Protein AF-A0A534KD96-F1 (afdb_monomer_lite)

Radius of gyration: 28.51 Å; chains: 1; bounding box: 86×58×74 Å

Foldseek 3Di:
DVLLVDALPPRDDLLVLLLDPLVVCLVVCVLVLVSLVSSLVSLVRCLVSLCCCQQPLANLLVVLLVLVVVLVPPLVPDPCQQVPLQSSLAQSNAWGQGPPRDIRGHSSVVSVVSNVSSCVSNDVVVCVVVPPPDPPPDCVVVVVVVVVVVPDPQSVLLSQLSNLQSNQSSNDHDDPQDKRWSVSLQVSCLVVNQVSSVVSVCSSFPDDDVQKTWSDDCVVPPPAFTWIKGWACDPDPNHGIIIITGGPPDDDDPPPPDPDDDDDDDDDDALQPDQDQALVNLLVVLVVQLVVLHAHEDQDPPPSLPGPSSVRLLVNLLAPPSSLVSLVSGHYPDRQLQVVQVSCCVNVQKDFDPDPVSVVSVVVVQCSVVVVPPPDDPDVAWGDPPPQWIKGWDQDPPRGTMIGIDGPDPD

Secondary structure (DSSP, 8-state):
-GGGG--TTTS--HHHHHT--HHHHHHHTTT-HHHHHHHHHHHHHHHHHHHHHHH-HHHHHHHHHHHHHHHHHHTTT-TTHHHHHHHHHTTSSS-EE-TTS-EE--HHHHHHHHHHHHHHHH-HHHHHHTT--SS---THHHHHHHHHTTS-HHHHHHHHHHHHHHHHHHHS---TT--EE-HHHHHHHHHH-HHHHHHHHHHHSEEEETTEEEEE-GGGSTT---EEEEEE--SSTTSPPEEEEEETT---------------PPP---GGG-TT--HHHHHHHHHHHHHHTPEEPPPPSSSGGGSHHHHHHHHHHHH-HHHHHHHHHSEESS--HHHHHHHHHHHHSEE--SSHHHHHHHHHHHSTTGGG-TT-PPPTTEEEEETTEEEEEEE-TTS-EEEEEEE----

Sequence (411 aa):
MAFLQMNPEEKFDIEAINAIDAPALVGETHGDKRVLREVLRTAEALLPRVRAETEDPLLVSAILRAKTFDWYQRSPSDPSWVGSMPLRWGGIFYESRVPGGRLSRKLSVRLTLLINQCVEASGAVAFLRAGVAGIFRGSAMMAKMVTFTLGSKRPRLTQQVAQAYLDDLASTARRGDAFLPLERLSDLARRNGSSEVSMTLADLFTHDAVNVLTVLDPRFHPGMSALTIRVVPPKNPDDAATYDLVQAGGGPARETRATETATTEPIPTSPWERTEMTKKDWLVVLKGLEKRKARLEAPPRENPRDRESYLGLRELLLTDASGRKAFMAVHWKGKPSGLTLLCQLLSDGNLVPEADTDGDYLEAELDHPDKGHPDRRAKDGQWNLGHGWTVVRERADGGVRTYRAESKSVD

pLDDT: mean 77.14, std 17.27, range [27.8, 96.19]

Structure (mmCIF, N/CA/C/O backbone):
data_AF-A0A534KD96-F1
#
_entry.id   AF-A0A534KD96-F1
#
loop_
_atom_site.group_PDB
_atom_site.id
_atom_site.type_symbol
_atom_site.label_atom_id
_atom_site.label_alt_id
_atom_site.label_comp_id
_atom_site.label_asym_id
_atom_site.label_entity_id
_atom_site.label_seq_id
_atom_site.pdbx_PDB_ins_code
_atom_site.Cartn_x
_atom_site.Cartn_y
_atom_site.Cartn_z
_atom_site.occupancy
_atom_site.B_iso_or_equiv
_atom_site.auth_seq_id
_atom_site.auth_comp_id
_atom_site.auth_asym_id
_atom_site.auth_atom_id
_atom_site.pdbx_PDB_model_num
ATOM 1 N N . MET A 1 1 ? -28.405 -1.686 13.771 1.00 64.94 1 MET A N 1
ATOM 2 C CA . MET A 1 1 ? -27.200 -0.996 13.260 1.00 64.94 1 MET A CA 1
ATOM 3 C C . MET A 1 1 ? -26.213 -2.031 12.739 1.00 64.94 1 MET A C 1
ATOM 5 O O . MET A 1 1 ? -25.824 -2.896 13.513 1.00 64.94 1 MET A O 1
ATOM 9 N N . ALA A 1 2 ? -25.819 -1.970 11.462 1.00 75.06 2 ALA A N 1
ATOM 10 C CA . ALA A 1 2 ? -24.870 -2.926 10.868 1.00 75.06 2 ALA A CA 1
ATOM 11 C C . ALA A 1 2 ? -23.500 -2.925 11.577 1.00 75.06 2 ALA A C 1
ATOM 13 O O . ALA A 1 2 ? -22.893 -3.979 11.733 1.00 75.06 2 ALA A O 1
ATOM 14 N N . PHE A 1 3 ? -23.062 -1.767 12.091 1.00 80.81 3 PHE A N 1
ATOM 15 C CA . PHE A 1 3 ? -21.803 -1.634 12.832 1.00 80.81 3 PHE A CA 1
ATOM 16 C C . PHE A 1 3 ? -21.705 -2.563 14.046 1.00 80.81 3 PHE A C 1
ATOM 18 O O . PHE A 1 3 ? -20.693 -3.223 14.229 1.00 80.81 3 PHE A O 1
ATOM 25 N N . LEU A 1 4 ? -22.772 -2.679 14.841 1.00 80.75 4 LEU A N 1
ATOM 26 C CA . LEU A 1 4 ? -22.777 -3.506 16.056 1.00 80.75 4 LEU A CA 1
ATOM 27 C C . LEU A 1 4 ? -22.697 -5.012 15.772 1.00 80.75 4 LEU A C 1
ATOM 29 O O . LEU A 1 4 ? -22.438 -5.794 16.679 1.00 80.75 4 LEU A O 1
ATOM 33 N N . GLN A 1 5 ? -22.920 -5.427 14.524 1.00 82.19 5 GLN A N 1
ATOM 34 C CA . GLN A 1 5 ? -22.769 -6.821 14.112 1.00 82.19 5 GLN A CA 1
ATOM 35 C C . GLN A 1 5 ? -21.335 -7.153 13.682 1.00 82.19 5 GLN A C 1
ATOM 37 O O . GLN A 1 5 ? -21.048 -8.320 13.418 1.00 82.19 5 GLN A O 1
ATOM 42 N N . MET A 1 6 ? -20.450 -6.156 13.585 1.00 84.31 6 MET A N 1
ATOM 43 C CA . MET A 1 6 ? -19.066 -6.344 13.163 1.00 84.31 6 MET A CA 1
ATOM 44 C C . MET A 1 6 ? -18.225 -6.927 14.299 1.00 84.31 6 MET A C 1
ATOM 46 O O . MET A 1 6 ? -18.311 -6.505 15.451 1.00 84.31 6 MET A O 1
ATOM 50 N N . ASN A 1 7 ? -17.376 -7.882 13.939 1.00 80.81 7 ASN A N 1
ATOM 51 C CA . ASN A 1 7 ? -16.390 -8.514 14.807 1.00 80.81 7 ASN A CA 1
ATOM 52 C C . ASN A 1 7 ? -15.058 -8.546 14.035 1.00 80.81 7 ASN A C 1
ATOM 54 O O . ASN A 1 7 ? -15.094 -8.869 12.845 1.00 80.81 7 ASN A O 1
ATOM 58 N N . PRO A 1 8 ? -13.914 -8.239 14.676 1.00 76.56 8 PRO A N 1
ATOM 59 C CA . PRO A 1 8 ? -12.580 -8.445 14.108 1.00 76.56 8 PRO A CA 1
ATOM 60 C C . PRO A 1 8 ? -12.316 -9.801 13.432 1.00 76.56 8 PRO A C 1
ATOM 62 O O . PRO A 1 8 ? -11.458 -9.852 12.557 1.00 76.56 8 PRO A O 1
ATOM 65 N N . GLU A 1 9 ? -13.000 -10.876 13.835 1.00 78.00 9 GLU A N 1
ATOM 66 C CA . GLU A 1 9 ? -12.712 -12.241 13.365 1.00 78.00 9 GLU A CA 1
ATOM 67 C C . GLU A 1 9 ? -13.575 -12.674 12.168 1.00 78.00 9 GLU A C 1
ATOM 69 O O . GLU A 1 9 ? -13.047 -12.955 11.097 1.00 78.00 9 GLU A O 1
ATOM 74 N N . GLU A 1 10 ? -14.903 -12.720 12.319 1.00 72.44 10 GLU A N 1
ATOM 75 C CA . GLU A 1 10 ? -15.788 -13.357 11.321 1.00 72.44 10 GLU A CA 1
ATOM 76 C C . GLU A 1 10 ? -16.544 -12.375 10.414 1.00 72.44 10 GLU A C 1
ATOM 78 O O . GLU A 1 10 ? -17.029 -12.751 9.349 1.00 72.44 10 GLU A O 1
ATOM 83 N N . LYS A 1 11 ? -16.697 -11.114 10.837 1.00 79.94 11 LYS A N 1
ATOM 84 C CA . LYS A 1 11 ? -17.541 -10.106 10.162 1.00 79.94 11 LYS A CA 1
ATOM 85 C C . LYS A 1 11 ? -16.799 -8.795 9.942 1.00 79.94 11 LYS A C 1
ATOM 87 O O . LYS A 1 11 ? -17.387 -7.713 10.005 1.00 79.94 11 LYS A O 1
ATOM 92 N N . PHE A 1 12 ? -15.490 -8.892 9.751 1.00 85.69 12 PHE A N 1
ATOM 93 C CA . PHE A 1 12 ? -14.656 -7.738 9.489 1.00 85.69 12 PHE A CA 1
ATOM 94 C C . PHE A 1 12 ? -14.800 -7.320 8.023 1.00 85.69 12 PHE A C 1
ATOM 96 O O . PHE A 1 12 ? -14.477 -8.082 7.116 1.00 85.69 12 PHE A O 1
ATOM 103 N N . ASP A 1 13 ? -15.271 -6.096 7.797 1.00 88.50 13 AS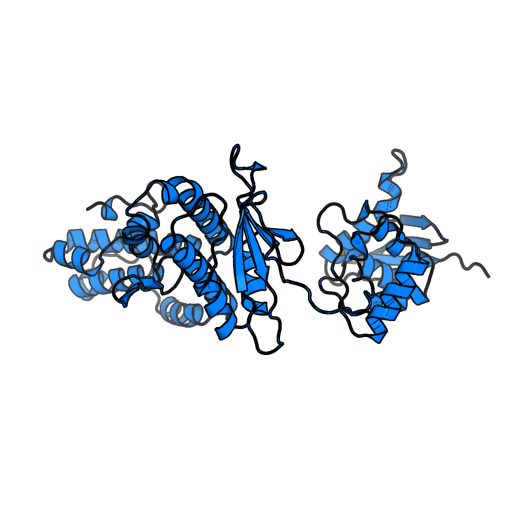P A N 1
ATOM 104 C CA . ASP A 1 13 ? -15.356 -5.494 6.468 1.00 88.50 13 ASP A CA 1
ATOM 105 C C . ASP A 1 13 ? -14.862 -4.048 6.536 1.00 88.50 13 ASP A C 1
ATOM 107 O O . ASP A 1 13 ? -15.532 -3.155 7.063 1.00 88.50 13 ASP A O 1
ATOM 111 N N . ILE A 1 14 ? -13.671 -3.815 5.983 1.00 90.56 14 ILE A N 1
ATOM 112 C CA . ILE A 1 14 ? -13.025 -2.503 5.998 1.00 90.56 14 ILE A CA 1
ATOM 113 C C . ILE A 1 14 ? -13.835 -1.428 5.259 1.00 90.56 14 ILE A C 1
ATOM 115 O O . ILE A 1 14 ? -13.821 -0.270 5.676 1.00 90.56 14 ILE A O 1
ATOM 119 N N . GLU A 1 15 ? -14.568 -1.778 4.197 1.00 88.69 15 GLU A N 1
ATOM 120 C CA . GLU A 1 15 ? -15.400 -0.815 3.469 1.00 88.69 15 GLU A CA 1
ATOM 121 C C . GLU A 1 15 ? -16.646 -0.460 4.265 1.00 88.69 15 GLU A C 1
ATOM 123 O O . GLU A 1 15 ? -17.002 0.717 4.357 1.00 88.69 15 GLU A O 1
ATOM 128 N N . ALA A 1 16 ? -17.297 -1.466 4.852 1.00 88.94 16 ALA A N 1
ATOM 129 C CA . ALA A 1 16 ? -18.470 -1.244 5.682 1.00 88.94 16 ALA A CA 1
ATOM 130 C C . ALA A 1 16 ? -18.118 -0.381 6.899 1.00 88.94 16 ALA A C 1
ATOM 132 O O . ALA A 1 16 ? -18.881 0.520 7.233 1.00 88.94 16 ALA A O 1
ATOM 133 N N . ILE A 1 17 ? -16.944 -0.591 7.508 1.00 90.25 17 ILE A N 1
ATOM 134 C CA . ILE A 1 17 ? -16.430 0.265 8.585 1.00 90.25 17 ILE A CA 1
ATOM 135 C C . ILE A 1 17 ? -16.127 1.678 8.055 1.00 90.25 17 ILE A C 1
ATOM 137 O O . ILE A 1 17 ? -16.474 2.669 8.702 1.00 90.25 17 ILE A O 1
ATOM 141 N N . ASN A 1 18 ? -15.519 1.808 6.869 1.00 91.12 18 ASN A N 1
ATOM 142 C CA . ASN A 1 18 ? -15.193 3.115 6.286 1.00 91.12 18 ASN A CA 1
ATOM 143 C C . ASN A 1 18 ? -16.433 3.952 5.921 1.00 91.12 18 ASN A C 1
ATOM 145 O O . ASN A 1 18 ? -16.396 5.186 6.002 1.00 91.12 18 ASN A O 1
ATOM 149 N N . ALA A 1 19 ? -17.539 3.296 5.570 1.00 88.06 19 ALA A N 1
ATOM 150 C CA . ALA A 1 19 ? -18.803 3.933 5.211 1.00 88.06 19 ALA A CA 1
ATOM 151 C C . ALA A 1 19 ? -19.572 4.523 6.411 1.00 88.06 19 ALA A C 1
ATOM 153 O O . ALA A 1 19 ? -20.560 5.226 6.214 1.00 88.06 19 ALA A O 1
ATOM 154 N N . ILE A 1 20 ? -19.135 4.270 7.648 1.00 87.19 20 ILE A N 1
ATOM 155 C CA . ILE A 1 20 ? -19.860 4.696 8.851 1.00 87.19 20 ILE A CA 1
ATOM 156 C C . ILE A 1 20 ? -19.765 6.205 9.052 1.00 87.19 20 ILE A C 1
ATOM 158 O O . ILE A 1 20 ? -18.679 6.771 9.227 1.00 87.19 20 ILE A O 1
ATOM 162 N N . ASP A 1 21 ? -20.923 6.851 9.134 1.00 84.06 21 ASP A N 1
ATOM 163 C CA . ASP A 1 21 ? -21.032 8.220 9.618 1.00 84.06 21 ASP A CA 1
ATOM 164 C C . ASP A 1 21 ? -20.996 8.220 11.156 1.00 84.06 21 ASP A C 1
ATOM 166 O O . ASP A 1 21 ? -21.991 7.949 11.824 1.00 84.06 21 ASP A O 1
ATOM 170 N N . ALA A 1 22 ? -19.809 8.457 11.722 1.00 80.25 22 ALA A N 1
ATOM 171 C CA . ALA A 1 22 ? -19.592 8.442 13.170 1.00 80.25 22 ALA A CA 1
ATOM 172 C C . ALA A 1 22 ? -20.482 9.455 13.930 1.00 80.25 22 ALA A C 1
ATOM 174 O O . ALA A 1 22 ? -21.107 9.052 14.911 1.00 80.25 22 ALA A O 1
ATOM 175 N N . PRO A 1 23 ? -20.613 10.725 13.489 1.00 78.56 23 PRO A N 1
ATOM 176 C CA . PRO A 1 23 ? -21.584 11.656 14.060 1.00 78.56 23 PRO A CA 1
ATOM 177 C C . PRO A 1 23 ? -23.028 11.147 14.040 1.00 78.56 23 PRO A C 1
ATOM 179 O O . PRO A 1 23 ? -23.706 11.236 15.064 1.00 78.56 23 PRO A O 1
ATOM 182 N N . ALA A 1 24 ? -23.495 10.600 12.911 1.00 84.00 24 ALA A N 1
ATOM 183 C CA . ALA A 1 24 ? -24.848 10.052 12.825 1.00 84.00 24 ALA A CA 1
ATOM 184 C C . ALA A 1 24 ? -25.020 8.856 13.767 1.00 84.00 24 ALA A C 1
ATOM 186 O O . ALA A 1 24 ? -25.995 8.804 14.504 1.00 84.00 24 ALA A O 1
ATOM 187 N N . LEU A 1 25 ? -24.033 7.959 13.831 1.00 82.50 25 LEU A N 1
ATOM 188 C CA . LEU A 1 25 ? -24.055 6.793 14.711 1.00 82.50 25 LEU A CA 1
ATOM 189 C C . LEU A 1 25 ? -24.185 7.188 16.188 1.00 82.50 25 LEU A C 1
ATOM 191 O O . LEU A 1 25 ? -24.970 6.588 16.914 1.00 82.50 25 LEU A O 1
ATOM 195 N N . VAL A 1 26 ? -23.446 8.211 16.632 1.00 81.00 26 VAL A N 1
ATOM 196 C CA . VAL A 1 26 ? -23.549 8.739 18.003 1.00 81.00 26 VAL A CA 1
ATOM 197 C C . VAL A 1 26 ? -24.893 9.443 18.215 1.00 81.00 26 VAL A C 1
ATOM 199 O O . VAL A 1 26 ? -25.518 9.240 19.253 1.00 81.00 26 VAL A O 1
ATOM 202 N N . GLY A 1 27 ? -25.380 10.212 17.237 1.00 78.56 27 GLY A N 1
ATOM 203 C CA . GLY A 1 27 ? -26.681 10.888 17.306 1.00 78.56 27 GLY A CA 1
ATOM 204 C C . GLY A 1 27 ? -27.879 9.929 17.367 1.00 78.56 27 GLY A C 1
ATOM 205 O O . GLY A 1 27 ? -28.773 10.114 18.192 1.00 78.56 27 GLY A O 1
ATOM 206 N N . GLU A 1 28 ? -27.866 8.868 16.557 1.00 75.62 28 GLU A N 1
ATOM 207 C CA . GLU A 1 28 ? -28.891 7.814 16.495 1.00 75.62 28 GLU A CA 1
ATOM 208 C C . GLU A 1 28 ? -29.004 7.010 17.794 1.00 75.62 28 GLU A C 1
ATOM 210 O O . GLU A 1 28 ? -30.042 6.408 18.063 1.00 75.62 28 GLU A O 1
ATOM 215 N N . THR A 1 29 ? -27.968 7.013 18.642 1.00 73.31 29 THR A N 1
ATOM 216 C CA . THR A 1 29 ? -28.056 6.358 19.954 1.00 73.31 29 THR A CA 1
ATOM 217 C C . THR A 1 29 ? -28.998 7.071 20.930 1.00 73.31 29 THR A C 1
ATOM 219 O O . THR A 1 29 ? -29.239 6.530 22.004 1.00 73.31 29 THR A O 1
ATOM 222 N N . HIS A 1 30 ? -29.539 8.257 20.602 1.00 65.19 30 HIS A N 1
ATOM 223 C CA . HIS A 1 30 ? -30.507 9.020 21.412 1.00 65.19 30 HIS A CA 1
ATOM 224 C C . HIS A 1 30 ? -30.151 9.130 22.915 1.00 65.19 30 HIS A C 1
ATOM 226 O O . HIS A 1 30 ? -31.029 9.218 23.772 1.00 65.19 30 HIS A O 1
ATOM 232 N N . GLY A 1 31 ? -28.858 9.119 23.263 1.00 66.12 31 GLY A N 1
ATOM 233 C CA . GLY A 1 31 ? -28.402 9.155 24.657 1.00 66.12 31 GLY A CA 1
ATOM 234 C C . GLY A 1 31 ? -28.562 7.838 25.432 1.00 66.12 31 GLY A C 1
ATOM 235 O O . GLY A 1 31 ? -28.349 7.819 26.649 1.00 66.12 31 GLY A O 1
ATOM 236 N N . ASP A 1 32 ? -28.890 6.725 24.767 1.00 81.12 32 ASP A N 1
ATOM 237 C CA . ASP A 1 32 ? -28.864 5.396 25.370 1.00 81.12 32 ASP A CA 1
ATOM 238 C C . ASP A 1 32 ? -27.417 4.982 25.668 1.00 81.12 32 ASP A C 1
ATOM 240 O O . ASP A 1 32 ? -26.647 4.517 24.820 1.00 81.12 32 ASP A O 1
ATOM 244 N N . LYS A 1 33 ? -27.054 5.117 26.946 1.00 80.38 33 LYS A N 1
ATOM 245 C CA . LYS A 1 33 ? -25.732 4.764 27.466 1.00 80.38 33 LYS A CA 1
ATOM 246 C C . LYS A 1 33 ? -25.371 3.298 27.244 1.00 80.38 33 LYS A C 1
ATOM 248 O O . LYS A 1 33 ? -24.193 2.972 27.361 1.00 80.38 33 LYS A O 1
ATOM 253 N N . ARG A 1 34 ? -26.332 2.385 27.061 1.00 80.88 34 ARG A N 1
ATOM 254 C CA . ARG A 1 34 ? -26.040 0.970 26.775 1.00 80.88 34 ARG A CA 1
ATOM 255 C C . ARG A 1 34 ? -25.576 0.814 25.333 1.00 80.88 34 ARG A C 1
ATOM 257 O O . ARG A 1 34 ? -24.492 0.280 25.125 1.00 80.88 34 ARG A O 1
ATOM 264 N N . VAL A 1 35 ? -26.316 1.383 24.384 1.00 83.81 35 VAL A N 1
ATOM 265 C CA . VAL A 1 35 ? -25.964 1.350 22.956 1.00 83.81 35 VAL A CA 1
ATOM 266 C C . VAL A 1 35 ? -24.642 2.078 22.703 1.00 83.81 35 VAL A C 1
ATOM 268 O O . VAL A 1 35 ? -23.768 1.534 22.037 1.00 83.81 35 VAL A O 1
ATOM 271 N N . LEU A 1 36 ? -24.415 3.244 23.321 1.00 82.88 36 LEU A N 1
ATOM 272 C CA . LEU A 1 36 ? -23.126 3.953 23.241 1.00 82.88 36 LEU A CA 1
ATOM 273 C C . LEU A 1 36 ? -21.944 3.115 23.753 1.00 82.88 36 LEU A C 1
ATOM 275 O O . LEU A 1 36 ? -20.850 3.167 23.193 1.00 82.88 36 LEU A O 1
ATOM 279 N N . ARG A 1 37 ? -22.155 2.318 24.808 1.00 81.94 37 ARG A N 1
ATOM 280 C CA . ARG A 1 37 ? -21.134 1.398 25.334 1.00 81.94 37 ARG A CA 1
ATOM 281 C C . ARG A 1 37 ? -20.852 0.244 24.380 1.00 81.94 37 ARG A C 1
ATOM 283 O O . ARG A 1 37 ? -19.702 -0.174 24.286 1.00 81.94 37 ARG A O 1
ATOM 290 N N . GLU A 1 38 ? -21.867 -0.273 23.700 1.00 85.75 38 GLU A N 1
ATOM 291 C CA . GLU A 1 38 ? -21.693 -1.315 22.684 1.00 85.75 38 GLU A CA 1
ATOM 292 C C . GLU A 1 38 ? -20.950 -0.773 21.463 1.00 85.75 38 GLU A C 1
ATOM 294 O O . GLU A 1 38 ? -19.948 -1.363 21.070 1.00 85.75 38 GLU A O 1
ATOM 299 N N . VAL A 1 39 ? -21.345 0.400 20.953 1.00 87.19 39 VAL A N 1
ATOM 300 C CA . VAL A 1 39 ? -20.635 1.104 19.870 1.00 87.19 39 VAL A CA 1
ATOM 301 C C . VAL A 1 39 ? -19.168 1.313 20.240 1.00 87.19 39 VAL A C 1
ATOM 303 O O . VAL A 1 39 ? -18.289 1.025 19.426 1.00 87.19 39 VAL A O 1
ATOM 306 N N . LEU A 1 40 ? -18.886 1.750 21.473 1.00 85.12 40 LEU A N 1
ATOM 307 C CA . LEU A 1 40 ? -17.509 1.892 21.930 1.00 85.12 40 LEU A CA 1
ATOM 308 C C . LEU A 1 40 ? -16.762 0.557 21.898 1.00 85.12 40 LEU A C 1
ATOM 310 O O . LEU A 1 40 ? -15.688 0.492 21.308 1.00 85.12 40 LEU A O 1
ATOM 314 N N . ARG A 1 41 ? -17.305 -0.493 22.526 1.00 84.25 41 ARG A N 1
ATOM 315 C CA . ARG A 1 41 ? -16.637 -1.803 22.591 1.00 84.25 41 ARG A CA 1
ATOM 316 C C . ARG A 1 41 ? -16.337 -2.345 21.198 1.00 84.25 41 ARG A C 1
ATOM 318 O O . ARG A 1 41 ? -15.246 -2.857 20.972 1.00 84.25 41 ARG A O 1
ATOM 325 N N . THR A 1 42 ? -17.275 -2.198 20.266 1.00 88.62 42 THR A N 1
ATOM 326 C CA . THR A 1 42 ? -17.076 -2.585 18.869 1.00 88.62 42 THR A CA 1
ATOM 327 C C . THR A 1 42 ? -15.965 -1.756 18.220 1.00 88.62 42 THR A C 1
ATOM 329 O O . THR A 1 42 ? -15.063 -2.324 17.610 1.00 88.62 42 THR A O 1
ATOM 332 N N . ALA A 1 43 ? -15.959 -0.430 18.389 1.00 87.25 43 ALA A N 1
ATOM 333 C CA . ALA A 1 43 ? -14.908 0.432 17.845 1.00 87.25 43 ALA A CA 1
ATOM 334 C C . ALA A 1 43 ? -13.516 0.113 18.428 1.00 87.25 43 ALA A C 1
ATOM 336 O O . ALA A 1 43 ? -12.536 0.061 17.683 1.00 87.25 43 ALA A O 1
ATOM 337 N N . GLU A 1 44 ? -13.427 -0.143 19.736 1.00 84.31 44 GLU A N 1
ATOM 338 C CA . GLU A 1 44 ? -12.194 -0.551 20.420 1.00 84.31 44 GLU A CA 1
ATOM 339 C C . GLU A 1 44 ? -11.689 -1.911 19.930 1.00 84.31 44 GLU A C 1
ATOM 341 O O . GLU A 1 44 ? -10.489 -2.067 19.711 1.00 84.31 44 GLU A O 1
ATOM 346 N N . ALA A 1 45 ? -12.590 -2.873 19.716 1.00 86.06 45 ALA A N 1
ATOM 347 C CA . ALA A 1 45 ? -12.239 -4.193 19.201 1.00 86.06 45 ALA A CA 1
ATOM 348 C C . ALA A 1 45 ? -11.749 -4.133 17.744 1.00 86.06 45 ALA A C 1
ATOM 350 O O . ALA A 1 45 ? -10.787 -4.809 17.386 1.00 86.06 45 ALA A O 1
ATOM 351 N N . LEU A 1 46 ? -12.377 -3.306 16.902 1.00 88.44 46 LEU A N 1
ATOM 352 C CA . LEU A 1 46 ? -12.025 -3.176 15.484 1.00 88.44 46 LEU A CA 1
ATOM 353 C C . LEU A 1 46 ? -10.726 -2.392 15.251 1.00 88.44 46 LEU A C 1
ATOM 355 O O . LEU A 1 46 ? -10.015 -2.666 14.284 1.00 88.44 46 LEU A O 1
ATOM 359 N N . LEU A 1 47 ? -10.395 -1.422 16.111 1.00 86.69 47 LEU A N 1
ATOM 360 C CA . LEU A 1 47 ? -9.278 -0.498 15.887 1.00 86.69 47 LEU A CA 1
ATOM 361 C C . LEU A 1 47 ? -7.911 -1.191 15.687 1.00 86.69 47 LEU A C 1
ATOM 363 O O . LEU A 1 47 ? -7.219 -0.813 14.736 1.00 86.69 47 LEU A O 1
ATOM 367 N N . PRO A 1 48 ? -7.488 -2.182 16.501 1.00 85.56 48 PRO A N 1
ATOM 368 C CA . PRO A 1 48 ? -6.229 -2.893 16.279 1.00 85.56 48 PRO A CA 1
ATOM 369 C C . PRO A 1 48 ? -6.172 -3.581 14.914 1.00 85.56 48 PRO A C 1
ATOM 371 O O . PRO A 1 48 ? -5.159 -3.484 14.222 1.00 85.56 48 PRO A O 1
ATOM 374 N N . ARG A 1 49 ? -7.274 -4.220 14.497 1.00 86.94 49 ARG A N 1
ATOM 375 C CA . ARG A 1 49 ? -7.352 -4.912 13.206 1.00 86.94 49 ARG A CA 1
ATOM 376 C C . ARG A 1 49 ? -7.318 -3.932 12.036 1.00 86.94 49 ARG A C 1
ATOM 378 O O . ARG A 1 49 ? -6.551 -4.139 11.103 1.00 86.94 49 ARG A O 1
ATOM 385 N N . VAL A 1 50 ? -8.067 -2.830 12.123 1.00 90.25 50 VAL A N 1
ATOM 386 C CA . VAL A 1 50 ? -8.027 -1.751 11.123 1.00 90.25 50 VAL A CA 1
ATOM 387 C C . VAL A 1 50 ? -6.622 -1.175 10.991 1.00 90.25 50 VAL A C 1
ATOM 389 O O . VAL A 1 50 ? -6.177 -0.910 9.878 1.00 90.25 50 VAL A O 1
ATOM 392 N N . ARG A 1 51 ? -5.898 -0.980 12.099 1.00 88.19 51 ARG A N 1
ATOM 393 C CA . ARG A 1 51 ? -4.504 -0.525 12.034 1.00 88.19 51 ARG A CA 1
ATOM 394 C C . ARG A 1 51 ? -3.629 -1.545 11.332 1.00 88.19 51 ARG A C 1
ATOM 396 O O . ARG A 1 51 ? -2.988 -1.166 10.367 1.00 88.19 51 ARG A O 1
ATOM 403 N N . ALA A 1 52 ? -3.669 -2.814 11.736 1.00 85.50 52 ALA A N 1
ATOM 404 C CA . ALA A 1 52 ? -2.901 -3.866 11.072 1.00 85.50 52 ALA A CA 1
ATOM 405 C C . ALA A 1 52 ? -3.137 -3.863 9.551 1.00 85.50 52 ALA A C 1
ATOM 407 O O . ALA A 1 52 ? -2.189 -3.759 8.783 1.00 85.50 52 ALA A O 1
ATOM 408 N N . GLU A 1 53 ? -4.396 -3.849 9.114 1.00 88.25 53 GLU A N 1
ATOM 409 C CA . GLU A 1 53 ? -4.749 -3.875 7.691 1.00 88.25 53 GLU A CA 1
ATOM 410 C C . GLU A 1 53 ? -4.404 -2.595 6.911 1.00 88.25 53 GLU A C 1
ATOM 412 O O . GLU A 1 53 ? -4.206 -2.651 5.700 1.00 88.25 53 GLU A O 1
ATOM 417 N N . THR A 1 54 ? -4.304 -1.441 7.578 1.00 90.50 54 THR A N 1
ATOM 418 C CA . THR A 1 54 ? -4.020 -0.146 6.924 1.00 90.50 54 THR A CA 1
ATOM 419 C C . THR A 1 54 ? -2.587 0.357 7.117 1.00 90.50 54 THR A C 1
ATOM 421 O O . THR A 1 54 ? -2.205 1.372 6.528 1.00 90.50 54 THR A O 1
ATOM 424 N N . GLU A 1 55 ? -1.789 -0.316 7.947 1.00 87.00 55 GLU A N 1
ATOM 425 C CA . GLU A 1 55 ? -0.413 0.063 8.299 1.00 87.00 55 GLU A CA 1
ATOM 426 C C . GLU A 1 55 ? 0.629 -0.979 7.885 1.00 87.00 55 GLU A C 1
ATOM 428 O O . GLU A 1 55 ? 1.751 -0.584 7.571 1.00 87.00 55 GLU A O 1
ATOM 433 N N . ASP A 1 56 ? 0.285 -2.270 7.848 1.00 85.69 56 ASP A N 1
ATOM 434 C CA . ASP A 1 56 ? 1.195 -3.331 7.406 1.00 85.69 56 ASP A CA 1
ATOM 435 C C . ASP A 1 56 ? 1.308 -3.344 5.867 1.00 85.69 56 ASP A C 1
ATOM 437 O O . ASP A 1 56 ? 0.298 -3.570 5.194 1.00 85.69 56 ASP A O 1
ATOM 441 N N . PRO A 1 57 ? 2.505 -3.151 5.277 1.00 87.12 57 PRO A N 1
ATOM 442 C CA . PRO A 1 57 ? 2.688 -3.150 3.825 1.00 87.12 57 PRO A CA 1
ATOM 443 C C . PRO A 1 57 ? 2.158 -4.401 3.110 1.00 87.12 57 PRO A C 1
ATOM 445 O O . PRO A 1 57 ? 1.654 -4.288 1.992 1.00 87.12 57 PRO A O 1
ATOM 448 N N . LEU A 1 58 ? 2.230 -5.581 3.737 1.00 87.19 58 LEU A N 1
ATOM 449 C CA . LEU A 1 58 ? 1.747 -6.830 3.140 1.00 87.19 58 LEU A CA 1
ATOM 450 C C . LEU A 1 58 ? 0.217 -6.856 3.066 1.00 87.19 58 LEU A C 1
ATOM 452 O O . LEU A 1 58 ? -0.348 -7.203 2.027 1.00 87.19 58 LEU A O 1
ATOM 456 N N . LEU A 1 59 ? -0.459 -6.448 4.144 1.00 89.88 59 LEU A N 1
ATOM 457 C CA . LEU A 1 59 ? -1.923 -6.387 4.183 1.00 89.88 59 LEU A CA 1
ATOM 458 C C . LEU A 1 59 ? -2.455 -5.249 3.310 1.00 89.88 59 LEU A C 1
ATOM 460 O O . LEU A 1 59 ? -3.416 -5.443 2.566 1.00 89.88 59 LEU A O 1
ATOM 464 N N . VAL A 1 60 ? -1.778 -4.099 3.317 1.00 92.31 60 VAL A N 1
ATOM 465 C CA . VAL A 1 60 ? -2.071 -2.982 2.414 1.00 92.31 60 VAL A CA 1
ATOM 466 C C . VAL A 1 60 ? -1.963 -3.445 0.962 1.00 92.31 60 VAL A C 1
ATOM 468 O O . VAL A 1 60 ? -2.899 -3.234 0.196 1.00 92.31 60 VAL A O 1
ATOM 471 N N . SER A 1 61 ? -0.880 -4.136 0.582 1.00 91.81 61 SER A N 1
ATOM 472 C CA . SER A 1 61 ? -0.722 -4.712 -0.761 1.00 91.81 61 SER A CA 1
ATOM 473 C C . SER A 1 61 ? -1.887 -5.631 -1.129 1.00 91.81 61 SER A C 1
ATOM 475 O O . SER A 1 61 ? -2.485 -5.469 -2.194 1.00 91.81 61 SER A O 1
ATOM 477 N N . ALA A 1 62 ? -2.256 -6.558 -0.241 1.00 91.00 62 ALA A N 1
ATOM 478 C CA . ALA A 1 62 ? -3.357 -7.486 -0.478 1.00 91.00 62 ALA A CA 1
ATOM 479 C C . ALA A 1 62 ? -4.691 -6.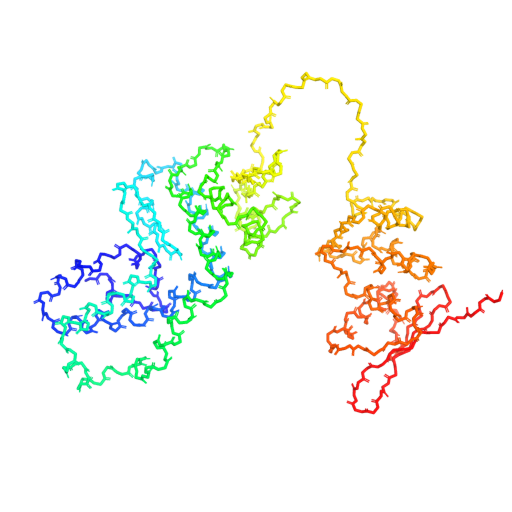755 -0.712 1.00 91.00 62 ALA A C 1
ATOM 481 O O . ALA A 1 62 ? -5.410 -7.073 -1.663 1.00 91.00 62 ALA A O 1
ATOM 482 N N . ILE A 1 63 ? -4.994 -5.730 0.092 1.00 93.44 63 ILE A N 1
ATOM 483 C CA . ILE A 1 63 ? -6.200 -4.911 -0.078 1.00 93.44 63 ILE A CA 1
ATOM 484 C C . ILE A 1 63 ? -6.142 -4.138 -1.395 1.00 93.44 63 ILE A C 1
ATOM 486 O O . ILE A 1 63 ? -7.122 -4.148 -2.137 1.00 93.44 63 ILE A O 1
ATOM 490 N N . LEU A 1 64 ? -5.013 -3.504 -1.731 1.00 95.75 64 LEU A N 1
ATOM 491 C CA . LEU A 1 64 ? -4.867 -2.777 -2.994 1.00 95.75 64 LEU A CA 1
ATOM 492 C C . LEU A 1 64 ? -5.077 -3.694 -4.200 1.00 95.75 64 LEU A C 1
ATOM 494 O O . LEU A 1 64 ? -5.798 -3.317 -5.121 1.00 95.75 64 LEU A O 1
ATOM 498 N N . ARG A 1 65 ? -4.529 -4.915 -4.188 1.00 93.38 65 ARG A N 1
ATOM 499 C CA . ARG A 1 65 ? -4.771 -5.911 -5.245 1.00 93.38 65 ARG A CA 1
ATOM 500 C C . ARG A 1 65 ? -6.249 -6.286 -5.325 1.00 93.38 65 ARG A C 1
ATOM 502 O O . ARG A 1 65 ? -6.821 -6.239 -6.409 1.00 93.38 65 ARG A O 1
ATOM 509 N N . ALA A 1 66 ? -6.896 -6.561 -4.192 1.00 92.06 66 ALA A N 1
ATOM 510 C CA . ALA A 1 66 ? -8.326 -6.860 -4.158 1.00 92.06 66 ALA A CA 1
ATOM 511 C C . ALA A 1 66 ? -9.181 -5.704 -4.718 1.00 92.06 66 ALA A C 1
ATOM 513 O O . ALA A 1 66 ? -10.083 -5.943 -5.516 1.00 92.06 66 ALA A O 1
ATOM 514 N N . LYS A 1 67 ? -8.872 -4.445 -4.375 1.00 94.38 67 LYS A N 1
ATOM 515 C CA . LYS A 1 67 ? -9.562 -3.262 -4.927 1.00 94.38 67 LYS A CA 1
ATOM 516 C C . LYS A 1 67 ? -9.251 -3.021 -6.401 1.00 94.38 67 LYS A C 1
ATOM 518 O O . LYS A 1 67 ? -10.125 -2.594 -7.145 1.00 94.38 67 LYS A O 1
ATOM 523 N N . THR A 1 68 ? -8.038 -3.332 -6.847 1.00 94.44 68 THR A N 1
ATOM 524 C CA . THR A 1 68 ? -7.670 -3.244 -8.268 1.00 94.44 68 THR A CA 1
ATOM 525 C C . THR A 1 68 ? -8.430 -4.279 -9.088 1.00 94.44 68 THR A C 1
ATOM 527 O O . THR A 1 68 ? -8.908 -3.973 -10.176 1.00 94.44 68 THR A O 1
ATOM 530 N N . PHE A 1 69 ? -8.583 -5.493 -8.561 1.00 91.94 69 PHE A N 1
ATOM 531 C CA . PHE A 1 69 ? -9.389 -6.541 -9.179 1.00 91.94 69 PHE A CA 1
ATOM 532 C C . PHE A 1 69 ? -10.860 -6.132 -9.267 1.00 91.94 69 PHE A C 1
ATOM 534 O O . PHE A 1 69 ? -11.479 -6.227 -10.325 1.00 91.94 69 PHE A O 1
ATOM 541 N N . ASP A 1 70 ? -11.384 -5.590 -8.174 1.00 91.94 70 ASP A N 1
ATOM 542 C CA . ASP A 1 70 ? -12.739 -5.069 -8.091 1.00 91.94 70 ASP A CA 1
ATOM 543 C C . ASP A 1 70 ? -12.998 -3.939 -9.105 1.00 91.94 70 ASP A C 1
ATOM 545 O O . ASP A 1 70 ? -13.983 -3.957 -9.847 1.00 91.94 70 ASP A O 1
ATOM 549 N N . TRP A 1 71 ? -12.052 -3.003 -9.222 1.00 94.00 71 TRP A N 1
ATOM 550 C CA . TRP A 1 71 ? -12.038 -1.978 -10.264 1.00 94.00 71 TRP A CA 1
ATOM 551 C C . TRP A 1 71 ? -11.997 -2.581 -11.669 1.00 94.00 71 TRP A C 1
ATOM 553 O O . TRP A 1 71 ? -12.791 -2.188 -12.524 1.00 94.00 71 TRP A O 1
ATOM 563 N N . TYR A 1 72 ? -11.122 -3.555 -11.921 1.00 91.31 72 TYR A N 1
ATOM 564 C CA . TYR A 1 72 ? -10.975 -4.178 -13.235 1.00 91.31 72 TYR A CA 1
ATOM 565 C C . TYR A 1 72 ? -12.271 -4.851 -13.702 1.00 91.31 72 TYR A C 1
ATOM 567 O O . TYR A 1 72 ? -12.603 -4.765 -14.888 1.00 91.31 72 TYR A O 1
ATOM 575 N N . GLN A 1 73 ? -12.990 -5.500 -12.781 1.00 89.44 73 GLN A N 1
ATOM 576 C CA . GLN A 1 73 ? -14.216 -6.240 -13.071 1.00 89.44 73 GLN A CA 1
ATOM 577 C C . GLN A 1 73 ? -15.468 -5.361 -13.112 1.00 89.44 73 GLN A C 1
ATOM 579 O O . GLN A 1 73 ? -16.244 -5.466 -14.059 1.00 89.44 73 GLN A O 1
ATOM 584 N N . ARG A 1 74 ? -15.697 -4.522 -12.093 1.00 91.56 74 ARG A N 1
ATOM 585 C CA . ARG A 1 74 ? -16.984 -3.830 -11.916 1.00 91.56 74 ARG A CA 1
ATOM 586 C C . ARG A 1 74 ? -17.028 -2.437 -12.526 1.00 91.56 74 ARG A C 1
ATOM 588 O O . ARG A 1 74 ? -18.094 -2.027 -12.987 1.00 91.56 74 ARG A O 1
ATOM 595 N N . SER A 1 75 ? -15.905 -1.718 -12.566 1.00 90.94 75 SER A N 1
ATOM 596 C CA . SER A 1 75 ? -15.907 -0.313 -12.999 1.00 90.94 75 SER A CA 1
ATOM 597 C C . SER A 1 75 ? -16.381 -0.066 -14.440 1.00 90.94 75 SER A C 1
ATOM 599 O O . SER A 1 75 ? -17.050 0.946 -14.638 1.00 90.94 75 SER A O 1
ATOM 601 N N . PRO A 1 76 ? -16.146 -0.949 -15.440 1.00 87.19 76 PRO A N 1
ATOM 602 C CA . PRO A 1 76 ? -16.672 -0.731 -16.792 1.00 87.19 76 PRO A CA 1
ATOM 603 C C . PRO A 1 76 ? -18.202 -0.814 -16.876 1.00 87.19 76 PRO A C 1
ATOM 605 O O . PRO A 1 76 ? -18.811 -0.179 -17.733 1.00 87.19 76 PRO A O 1
ATOM 608 N N . SER A 1 77 ? -18.817 -1.630 -16.015 1.00 88.12 77 SER A N 1
ATOM 609 C CA . SER A 1 77 ? -20.258 -1.909 -16.017 1.00 88.12 77 SER A CA 1
ATOM 610 C C . SER A 1 77 ? -21.058 -1.058 -15.031 1.00 88.12 77 SER A C 1
ATOM 612 O O . SER A 1 77 ? -22.284 -1.048 -15.102 1.00 88.12 77 SER A O 1
ATOM 614 N N . ASP A 1 78 ? -20.390 -0.372 -14.100 1.00 89.81 78 ASP A N 1
ATOM 615 C CA . ASP A 1 78 ? -21.034 0.430 -13.063 1.00 89.81 78 ASP A CA 1
ATOM 616 C C . ASP A 1 78 ? -21.082 1.918 -13.465 1.00 89.81 78 ASP A C 1
ATOM 618 O O . ASP A 1 78 ? -20.085 2.634 -13.322 1.00 89.81 78 ASP A O 1
ATOM 622 N N . PRO A 1 79 ? -22.239 2.438 -13.921 1.00 87.19 79 PRO A N 1
ATOM 623 C CA . PRO A 1 79 ? -22.368 3.846 -14.300 1.00 87.19 79 PRO A CA 1
ATOM 624 C C . PRO A 1 79 ? -22.225 4.799 -13.105 1.00 87.19 79 PRO A C 1
ATOM 626 O O . PRO A 1 79 ? -21.977 5.990 -13.288 1.00 87.19 79 PRO A O 1
ATOM 629 N N . SER A 1 80 ? -22.377 4.295 -11.878 1.00 89.56 80 SER A N 1
ATOM 630 C CA . SER A 1 80 ? -22.268 5.068 -10.643 1.00 89.56 80 SER A CA 1
ATOM 631 C C . SER A 1 80 ? -20.865 5.045 -10.035 1.00 89.56 80 SER A C 1
ATOM 633 O O . SER A 1 80 ? -20.652 5.689 -9.004 1.00 89.56 80 SER A O 1
ATOM 635 N N . TRP A 1 81 ? -19.905 4.349 -10.659 1.00 89.38 81 TRP A N 1
ATOM 636 C CA . TRP A 1 81 ? -18.561 4.123 -10.117 1.00 89.38 81 TRP A CA 1
ATOM 637 C C . TRP A 1 81 ? -17.903 5.412 -9.620 1.00 89.38 81 TRP A C 1
ATOM 639 O O . TRP A 1 81 ? -17.573 5.542 -8.443 1.00 89.38 81 TRP A O 1
ATOM 649 N N . VAL A 1 82 ? -17.797 6.405 -10.508 1.00 87.19 82 VAL A N 1
ATOM 650 C CA . VAL A 1 82 ? -17.117 7.685 -10.246 1.00 87.19 82 VAL A CA 1
ATOM 651 C C . VAL A 1 82 ? -17.832 8.509 -9.166 1.00 87.19 82 VAL A C 1
ATOM 653 O O . VAL A 1 82 ? -17.202 9.297 -8.465 1.00 87.19 82 VAL A O 1
ATOM 656 N N . GLY A 1 83 ? -19.144 8.327 -8.997 1.00 85.00 83 GLY A N 1
ATOM 657 C CA . GLY A 1 83 ? -19.915 9.008 -7.955 1.00 85.00 83 GLY A CA 1
ATOM 658 C C . GLY A 1 83 ? -19.841 8.318 -6.591 1.00 85.00 83 GLY A C 1
ATOM 659 O O . GLY A 1 83 ? -19.881 8.989 -5.561 1.00 85.00 83 GLY A O 1
ATOM 660 N N . SER A 1 84 ? -19.730 6.987 -6.568 1.00 87.75 84 SER A N 1
ATOM 661 C CA . SER A 1 84 ? -19.881 6.178 -5.355 1.00 87.75 84 SER A CA 1
ATOM 662 C C . SER A 1 84 ? -18.550 5.709 -4.764 1.00 87.75 84 SER A C 1
ATOM 664 O O . SER A 1 84 ? -18.339 5.831 -3.555 1.00 87.75 84 SER A O 1
ATOM 666 N N . MET A 1 85 ? -17.623 5.208 -5.585 1.00 90.69 85 MET A N 1
ATOM 667 C CA . MET A 1 85 ? -16.376 4.609 -5.103 1.00 90.69 85 MET A CA 1
ATOM 668 C C . MET A 1 85 ? -15.458 5.601 -4.387 1.00 90.69 85 MET A C 1
ATOM 670 O O . MET A 1 85 ? -14.929 5.226 -3.340 1.00 90.69 85 MET A O 1
ATOM 674 N N . PRO A 1 86 ? -15.313 6.873 -4.813 1.00 89.06 86 PRO A N 1
ATOM 675 C CA . PRO A 1 86 ? -14.496 7.824 -4.063 1.00 89.06 86 PRO A CA 1
ATOM 676 C C . PRO A 1 86 ? -14.972 8.028 -2.621 1.00 89.06 86 PRO A C 1
ATOM 678 O O . PRO A 1 86 ? -14.154 8.205 -1.724 1.00 89.06 86 PRO A O 1
ATOM 681 N N . LEU A 1 87 ? -16.284 7.952 -2.368 1.00 87.19 87 LEU A N 1
ATOM 682 C CA . LEU A 1 87 ? -16.846 8.046 -1.018 1.00 87.19 87 LEU A CA 1
ATOM 683 C C . LEU A 1 87 ? -16.621 6.762 -0.208 1.00 87.19 87 LEU A C 1
ATOM 685 O O . LEU A 1 87 ? -16.401 6.834 0.999 1.00 87.19 87 LEU A O 1
ATOM 689 N N . ARG A 1 88 ? -16.661 5.593 -0.862 1.00 89.12 88 ARG A N 1
ATOM 690 C CA . ARG A 1 88 ? -16.480 4.284 -0.209 1.00 89.12 88 ARG A CA 1
ATOM 691 C C . ARG A 1 88 ? -15.015 3.973 0.096 1.00 89.12 88 ARG A C 1
ATOM 693 O O . ARG A 1 88 ? -14.731 3.340 1.109 1.00 89.12 88 ARG A O 1
ATOM 700 N N . TRP A 1 89 ? -14.093 4.408 -0.758 1.00 93.62 89 TRP A N 1
ATOM 701 C CA . TRP A 1 89 ? -12.660 4.102 -0.670 1.00 93.62 89 TRP A CA 1
ATOM 702 C C . TRP A 1 89 ? -11.815 5.257 -0.122 1.00 93.62 89 TRP A C 1
ATOM 704 O O . TRP A 1 89 ? -10.702 5.052 0.372 1.00 93.62 89 TRP A O 1
ATOM 714 N N . GLY A 1 90 ? -12.343 6.480 -0.166 1.00 91.38 90 GLY A N 1
ATOM 715 C CA . GLY A 1 90 ? -11.675 7.655 0.371 1.00 91.38 90 GLY A CA 1
ATOM 716 C C . GLY A 1 90 ? -11.468 7.544 1.879 1.00 91.38 90 GLY A C 1
ATOM 717 O O . GLY A 1 90 ? -12.421 7.370 2.644 1.00 91.38 90 GLY A O 1
ATOM 718 N N . GLY A 1 91 ? -10.225 7.702 2.327 1.00 92.00 91 GLY A N 1
ATOM 719 C CA . GLY A 1 91 ? -9.900 7.729 3.752 1.00 92.00 91 GLY A CA 1
ATOM 720 C C . GLY A 1 91 ? -9.515 6.379 4.352 1.00 92.00 91 GLY A C 1
ATOM 721 O O . GLY A 1 91 ? -9.295 6.327 5.557 1.00 92.00 91 GLY A O 1
ATOM 722 N N . ILE A 1 92 ? -9.428 5.292 3.577 1.00 95.00 92 ILE A N 1
ATOM 723 C CA . ILE A 1 92 ? -9.074 3.967 4.117 1.00 95.00 92 ILE A CA 1
ATOM 724 C C . ILE A 1 92 ? -7.655 3.978 4.708 1.00 95.00 92 ILE A C 1
ATOM 726 O O . ILE A 1 92 ? -7.476 3.694 5.893 1.00 95.00 92 ILE A O 1
ATOM 730 N N . PHE A 1 93 ? -6.654 4.356 3.911 1.00 94.44 93 PHE A N 1
ATOM 731 C CA . PHE A 1 93 ? -5.237 4.289 4.290 1.00 94.44 93 PHE A CA 1
ATOM 732 C C . PHE A 1 93 ? -4.689 5.630 4.774 1.00 94.44 93 PHE A C 1
ATOM 734 O O . PHE A 1 93 ? -3.901 5.681 5.721 1.00 94.44 93 PHE A O 1
ATOM 741 N N . TYR A 1 94 ? -5.116 6.725 4.146 1.00 93.56 94 TYR A N 1
ATOM 742 C CA . TYR A 1 94 ? -4.680 8.084 4.460 1.00 93.56 94 TYR A CA 1
ATOM 743 C C . TYR A 1 94 ? -5.796 9.091 4.176 1.00 93.56 94 TYR A C 1
ATOM 745 O O . TYR A 1 94 ? -6.845 8.741 3.647 1.00 93.56 94 TYR A O 1
ATOM 753 N N . GLU A 1 95 ? -5.582 10.350 4.545 1.00 90.25 95 GLU A N 1
ATOM 754 C CA . GLU A 1 95 ? -6.496 11.444 4.229 1.00 90.25 95 GLU A CA 1
ATOM 755 C C . GLU A 1 95 ? -6.745 11.545 2.716 1.00 90.25 95 GLU A C 1
ATOM 757 O O . GLU A 1 95 ? -5.801 11.606 1.929 1.00 90.25 95 GLU A O 1
ATOM 762 N N . SER A 1 96 ? -8.016 11.597 2.319 1.00 89.06 96 SER A N 1
ATOM 763 C CA . SER A 1 96 ? -8.436 11.677 0.919 1.00 89.06 96 SER A CA 1
ATOM 764 C C . SER A 1 96 ? -9.448 12.799 0.723 1.00 89.06 96 SER A C 1
ATOM 766 O O . SER A 1 96 ? -10.348 13.007 1.543 1.00 89.06 96 SER A O 1
ATOM 768 N N . ARG A 1 97 ? -9.302 13.542 -0.376 1.00 83.38 97 ARG A N 1
ATOM 769 C CA . ARG A 1 97 ? -10.304 14.517 -0.818 1.00 83.38 97 ARG A CA 1
ATOM 770 C C . ARG A 1 97 ? -11.276 13.820 -1.754 1.00 83.38 97 ARG A C 1
ATOM 772 O O . ARG A 1 97 ? -10.920 13.514 -2.897 1.00 83.38 97 ARG A O 1
ATOM 779 N N . VAL A 1 98 ? -12.485 13.603 -1.250 1.00 76.56 98 VAL A N 1
ATOM 780 C CA . VAL A 1 98 ? -13.582 12.994 -2.002 1.00 76.56 98 VAL A CA 1
ATOM 781 C C . VAL A 1 98 ? -14.339 14.064 -2.810 1.00 76.56 98 VAL A C 1
ATOM 783 O O . VAL A 1 98 ? -14.226 15.259 -2.500 1.00 76.56 98 VAL A O 1
ATOM 786 N N . PRO A 1 99 ? -15.094 13.681 -3.859 1.00 69.31 99 PRO A N 1
ATOM 787 C CA . PRO A 1 99 ? -15.936 14.600 -4.618 1.00 69.31 99 PRO A CA 1
ATOM 788 C C . PRO A 1 99 ? -16.822 15.457 -3.702 1.00 69.31 99 PRO A C 1
ATOM 790 O O . PRO A 1 99 ? -17.318 14.988 -2.679 1.00 69.31 99 PRO A O 1
ATOM 793 N N . GLY A 1 100 ? -16.978 16.739 -4.044 1.00 65.44 100 GLY A N 1
ATOM 794 C CA . GLY A 1 100 ? -17.646 17.726 -3.183 1.00 65.44 100 GLY A CA 1
ATOM 795 C C . GLY A 1 100 ? -16.729 18.399 -2.151 1.00 65.44 100 GLY A C 1
ATOM 796 O O . GLY A 1 100 ? -17.207 19.152 -1.309 1.00 65.44 100 GLY A O 1
ATOM 797 N N . GLY A 1 101 ? -15.414 18.150 -2.196 1.00 68.12 101 GLY A N 1
ATOM 798 C CA . GLY A 1 101 ? -14.416 18.875 -1.397 1.00 68.12 101 GLY A CA 1
ATOM 799 C C . GLY A 1 101 ? -14.326 18.443 0.069 1.00 68.12 101 GLY A C 1
ATOM 800 O O . GLY A 1 101 ? -13.518 18.990 0.822 1.00 68.12 101 GLY A O 1
ATOM 801 N N . ARG A 1 102 ? -15.110 17.441 0.485 1.00 77.12 102 ARG A N 1
ATOM 802 C CA . ARG A 1 102 ? -15.048 16.883 1.838 1.00 77.12 102 ARG A CA 1
ATOM 803 C C . ARG A 1 102 ? -13.716 16.152 2.022 1.00 77.12 102 ARG A C 1
ATOM 805 O O . ARG A 1 102 ? -13.307 15.340 1.194 1.00 77.12 102 ARG A O 1
ATOM 812 N N . LEU A 1 103 ? -13.036 16.432 3.129 1.00 84.56 103 LEU A N 1
ATOM 813 C CA . LEU A 1 103 ? -11.850 15.684 3.535 1.00 84.56 103 LEU A CA 1
ATOM 814 C C . LEU A 1 103 ? -12.289 14.439 4.313 1.00 84.56 103 LEU A C 1
ATOM 816 O O . LEU A 1 103 ? -12.815 14.552 5.422 1.00 84.56 103 LEU A O 1
ATOM 820 N N . SER A 1 104 ? -12.059 13.257 3.745 1.00 86.44 104 SER A N 1
ATOM 821 C CA . SER A 1 104 ? -12.174 11.989 4.462 1.00 86.44 104 SER A CA 1
ATOM 822 C C . SER A 1 104 ? -10.871 11.738 5.215 1.00 86.44 104 SER A C 1
ATOM 824 O O . SER A 1 104 ? -9.816 11.545 4.611 1.00 86.44 104 SER A O 1
ATOM 826 N N . ARG A 1 105 ? -10.922 11.799 6.550 1.00 89.94 105 ARG A N 1
ATOM 827 C CA . ARG A 1 105 ? -9.769 11.474 7.406 1.00 89.94 105 ARG A CA 1
ATOM 828 C C . ARG A 1 105 ? -9.484 9.973 7.348 1.00 89.94 105 ARG A C 1
ATOM 830 O O . ARG A 1 105 ? -10.411 9.187 7.166 1.00 89.94 105 ARG A O 1
ATOM 837 N N . LYS A 1 106 ? -8.228 9.594 7.609 1.00 92.06 106 LYS A N 1
ATOM 838 C CA . LYS A 1 106 ? -7.805 8.190 7.739 1.00 92.06 106 LYS A CA 1
ATOM 839 C C . LYS A 1 106 ? -8.745 7.396 8.663 1.00 92.06 106 LYS A C 1
ATOM 841 O O . LYS A 1 106 ? -9.104 7.875 9.743 1.00 92.06 106 LYS A O 1
ATOM 846 N N . LEU A 1 107 ? -9.085 6.166 8.286 1.00 92.50 107 LEU A N 1
ATOM 847 C CA . LEU A 1 107 ? -10.065 5.321 8.967 1.00 92.50 107 LEU A CA 1
ATOM 848 C C . LEU A 1 107 ? -9.725 5.077 10.441 1.00 92.50 107 LEU A C 1
ATOM 850 O O . LEU A 1 107 ? -10.572 5.265 11.313 1.00 92.50 107 LEU A O 1
ATOM 854 N N . SER A 1 108 ? -8.470 4.743 10.747 1.00 89.94 108 SER A N 1
ATOM 855 C CA . SER A 1 108 ? -8.036 4.527 12.135 1.00 89.94 108 SER A CA 1
ATOM 856 C C . SER A 1 108 ? -8.159 5.792 12.999 1.00 89.94 108 SER A C 1
ATOM 858 O O . SER A 1 108 ? -8.469 5.706 14.191 1.00 89.94 108 SER A O 1
ATOM 860 N N . VAL A 1 109 ? -7.999 6.977 12.398 1.00 89.50 109 VAL A N 1
ATOM 861 C CA . VAL A 1 109 ? -8.233 8.267 13.064 1.00 89.50 109 VAL A CA 1
ATOM 862 C C . VAL A 1 109 ? -9.727 8.483 13.294 1.00 89.50 109 VAL A C 1
ATOM 864 O O . VAL A 1 109 ? -10.115 8.865 14.394 1.00 89.50 109 VAL A O 1
ATOM 867 N N . ARG A 1 110 ? -10.581 8.195 12.304 1.00 90.38 110 ARG A N 1
ATOM 868 C CA . ARG A 1 110 ? -12.046 8.289 12.450 1.00 90.38 110 ARG A CA 1
ATOM 869 C C . ARG A 1 110 ? -12.579 7.368 13.549 1.00 90.38 110 ARG A C 1
ATOM 871 O O . ARG A 1 110 ? -13.389 7.819 14.350 1.00 90.38 110 ARG A O 1
ATOM 878 N N . LEU A 1 111 ? -12.084 6.132 13.645 1.00 88.75 111 LEU A N 1
ATOM 879 C CA . LEU A 1 111 ? -12.444 5.209 14.729 1.00 88.75 111 LEU A CA 1
ATOM 880 C C . LEU A 1 111 ? -11.987 5.710 16.101 1.00 88.75 111 LEU A C 1
ATOM 882 O O . LEU A 1 111 ? -12.739 5.631 17.067 1.00 88.75 111 LEU A O 1
ATOM 886 N N . THR A 1 112 ? -10.786 6.287 16.185 1.00 86.19 112 THR A N 1
ATOM 887 C CA . THR A 1 112 ? -10.299 6.901 17.431 1.00 86.19 112 THR A CA 1
ATOM 888 C C . THR A 1 112 ? -11.184 8.083 17.850 1.00 86.19 112 THR A C 1
ATOM 890 O O . THR A 1 112 ? -11.500 8.243 19.026 1.00 86.19 112 THR A O 1
ATOM 893 N N . LEU A 1 113 ? -11.639 8.896 16.891 1.00 86.44 113 LEU A N 1
ATOM 894 C CA . LEU A 1 113 ? -12.566 9.998 17.160 1.00 86.44 113 LEU A CA 1
ATOM 895 C C . LEU A 1 113 ? -13.946 9.497 17.598 1.00 86.44 113 LEU A C 1
ATOM 897 O O . LEU A 1 113 ? -14.506 10.061 18.531 1.00 86.44 113 LEU A O 1
ATOM 901 N N . LEU A 1 114 ? -14.466 8.430 16.982 1.00 87.50 114 LEU A N 1
ATOM 902 C CA . LEU A 1 114 ? -15.723 7.798 17.395 1.00 87.50 114 LEU A CA 1
ATOM 903 C C . LEU A 1 114 ? -15.646 7.296 18.844 1.00 87.50 114 LEU A C 1
ATOM 905 O O . LEU A 1 114 ? -16.566 7.533 19.623 1.00 87.50 114 LEU A O 1
ATOM 909 N N . ILE A 1 115 ? -14.535 6.652 19.215 1.00 85.19 115 ILE A N 1
ATOM 910 C CA . ILE A 1 115 ? -14.267 6.221 20.593 1.00 85.19 115 ILE A CA 1
ATOM 911 C C . ILE A 1 115 ? -14.366 7.412 21.553 1.00 85.19 115 ILE A C 1
ATOM 913 O O . ILE A 1 115 ? -15.127 7.363 22.521 1.00 85.19 115 ILE A O 1
ATOM 917 N N . ASN A 1 116 ? -13.668 8.509 21.249 1.00 83.44 116 ASN A N 1
ATOM 918 C CA . ASN A 1 116 ? -13.688 9.711 22.084 1.00 83.44 116 ASN A CA 1
ATOM 919 C C . ASN A 1 116 ? -15.098 10.314 22.195 1.00 83.44 116 ASN A C 1
ATOM 921 O O . ASN A 1 116 ? -15.546 10.615 23.298 1.00 83.44 116 ASN A O 1
ATOM 925 N N . GLN A 1 117 ? -15.832 10.405 21.082 1.00 84.62 117 GLN A N 1
ATOM 926 C CA . GLN A 1 117 ? -17.210 10.908 21.058 1.00 84.62 117 GLN A CA 1
ATOM 927 C C . GLN A 1 117 ? -18.157 10.050 21.909 1.00 84.62 117 GLN A C 1
ATOM 929 O O . GLN A 1 117 ? -18.994 10.587 22.634 1.00 84.62 117 GLN A O 1
ATOM 934 N N . CYS A 1 118 ? -18.011 8.720 21.881 1.00 83.06 118 CYS A N 1
ATOM 935 C CA . CYS A 1 118 ? -18.814 7.820 22.713 1.00 83.06 118 CYS A CA 1
ATOM 936 C C . CYS A 1 118 ? -18.518 8.000 24.211 1.00 83.06 118 CYS A C 1
ATOM 938 O O . CYS A 1 118 ? -19.438 7.952 25.034 1.00 83.06 118 CYS A O 1
ATOM 940 N N . VAL A 1 119 ? -17.248 8.221 24.574 1.00 78.88 119 VAL A N 1
ATOM 941 C CA . VAL A 1 119 ? -16.823 8.479 25.961 1.00 78.88 119 VAL A CA 1
ATOM 942 C C . VAL A 1 119 ? -17.371 9.815 26.464 1.00 78.88 119 VAL A C 1
ATOM 944 O O . VAL A 1 119 ? -17.920 9.873 27.567 1.00 78.88 119 VAL A O 1
ATOM 947 N N . GLU A 1 120 ? -17.271 10.868 25.652 1.00 80.00 120 GLU A N 1
ATOM 948 C CA . GLU A 1 120 ? -17.813 12.195 25.959 1.00 80.00 120 GLU A CA 1
ATOM 949 C C . GLU A 1 120 ? -19.334 12.143 26.152 1.00 80.00 120 GLU A C 1
ATOM 951 O O . GLU A 1 120 ? -19.836 12.584 27.187 1.00 80.00 120 GLU A O 1
ATOM 956 N N . ALA A 1 121 ? -20.061 11.511 25.223 1.00 77.56 121 ALA A N 1
ATOM 957 C CA . ALA A 1 121 ? -21.518 11.374 25.285 1.00 77.56 121 ALA A CA 1
ATOM 958 C C . ALA A 1 121 ? -22.003 10.515 26.472 1.00 77.56 121 ALA A C 1
ATOM 960 O O . ALA A 1 121 ? -23.082 10.749 27.019 1.00 77.56 121 ALA A O 1
ATOM 961 N N . SER A 1 122 ? -21.211 9.529 26.909 1.00 70.56 122 SER A N 1
ATOM 962 C CA . SER A 1 122 ? -21.568 8.638 28.026 1.00 70.56 122 SER A CA 1
ATOM 963 C C . SER A 1 122 ? -21.254 9.219 29.415 1.00 70.56 122 SER A C 1
ATOM 965 O O . SER A 1 122 ? -21.822 8.763 30.416 1.00 70.56 122 SER A O 1
ATOM 967 N N . GLY A 1 123 ? -20.365 10.217 29.487 1.00 66.81 123 GLY A N 1
ATOM 968 C CA . GLY A 1 123 ? -19.827 10.800 30.717 1.00 66.81 123 GLY A CA 1
ATOM 969 C C . GLY A 1 123 ? -18.655 9.993 31.299 1.00 66.81 123 GLY A C 1
ATOM 970 O O . GLY A 1 123 ? -18.830 8.870 31.779 1.00 66.81 123 GLY A O 1
ATOM 971 N N . ALA A 1 124 ? -17.462 10.600 31.336 1.00 56.97 124 ALA A N 1
ATOM 972 C CA . ALA A 1 124 ? -16.190 9.954 31.700 1.00 56.97 124 ALA A CA 1
ATOM 973 C C . ALA A 1 124 ? -16.196 9.213 33.059 1.00 56.97 124 ALA A C 1
ATOM 975 O O . ALA A 1 124 ? -15.569 8.164 33.213 1.00 56.97 124 ALA A O 1
ATOM 976 N N . VAL A 1 125 ? -16.945 9.716 34.049 1.00 50.53 125 VAL A N 1
ATOM 977 C CA . VAL A 1 125 ? -17.000 9.159 35.417 1.00 50.53 125 VAL A CA 1
ATOM 978 C C . VAL A 1 125 ? -17.857 7.886 35.510 1.00 50.53 125 VAL A C 1
ATOM 980 O O . VAL A 1 125 ? -17.536 6.978 36.279 1.00 50.53 125 VAL A O 1
ATOM 983 N N . ALA A 1 126 ? -18.924 7.772 34.712 1.00 49.81 126 ALA A N 1
ATOM 984 C CA . ALA A 1 126 ? -19.749 6.560 34.656 1.00 49.81 126 ALA A CA 1
ATOM 985 C C . ALA A 1 126 ? -19.010 5.403 33.959 1.00 49.81 126 ALA A C 1
ATOM 987 O O . ALA A 1 126 ? -19.242 4.234 34.263 1.00 49.81 126 ALA A O 1
ATOM 988 N N . PHE A 1 127 ? -18.080 5.746 33.066 1.00 51.00 127 PHE A N 1
ATOM 989 C CA . PHE A 1 127 ? -17.290 4.814 32.272 1.00 51.00 127 PHE A CA 1
ATOM 990 C C . PHE A 1 127 ? -16.198 4.108 33.085 1.00 51.00 127 PHE A C 1
ATOM 992 O O . PHE A 1 127 ? -16.084 2.883 33.050 1.00 51.00 127 PHE A O 1
ATOM 999 N N . LEU A 1 128 ? -15.469 4.870 33.909 1.00 51.12 128 LEU A N 1
ATOM 1000 C CA . LEU A 1 128 ? -14.441 4.343 34.815 1.00 51.12 128 LEU A CA 1
ATOM 1001 C C . LEU A 1 128 ? -15.018 3.419 35.905 1.00 51.12 128 LEU A C 1
ATOM 1003 O O . LEU A 1 128 ? -14.333 2.499 36.346 1.00 51.12 128 LEU A O 1
ATOM 1007 N N . ARG A 1 129 ? -16.281 3.619 36.319 1.00 44.41 129 ARG A N 1
ATOM 1008 C CA . ARG A 1 129 ? -16.971 2.740 37.288 1.00 44.41 129 ARG A CA 1
ATOM 1009 C C . ARG A 1 129 ? -17.501 1.437 36.686 1.00 44.41 129 ARG A C 1
ATOM 1011 O O . ARG A 1 129 ? -17.707 0.488 37.431 1.00 44.41 129 ARG A O 1
ATOM 1018 N N . ALA A 1 130 ? -17.723 1.372 35.373 1.00 46.25 130 ALA A N 1
ATOM 1019 C CA . ALA A 1 130 ? -18.342 0.218 34.713 1.00 46.25 130 ALA A CA 1
ATOM 1020 C C . ALA A 1 130 ? -17.344 -0.873 34.274 1.00 46.25 130 ALA A C 1
ATOM 1022 O O . ALA A 1 130 ? -17.727 -1.787 33.546 1.00 46.25 130 ALA A O 1
ATOM 1023 N N . GLY A 1 131 ? -16.070 -0.781 34.675 1.00 45.91 131 GLY A N 1
ATOM 1024 C CA . GLY A 1 131 ? -15.065 -1.810 34.383 1.00 45.91 131 GLY A CA 1
ATOM 1025 C C . GLY A 1 131 ? -14.699 -1.947 32.901 1.00 45.91 131 GLY A C 1
ATOM 1026 O O . GLY A 1 131 ? -14.105 -2.949 32.514 1.00 45.91 131 GLY A O 1
ATOM 1027 N N . VAL A 1 132 ? -15.024 -0.956 32.060 1.00 47.34 132 VAL A N 1
ATOM 1028 C CA . VAL A 1 132 ? -14.599 -0.919 30.652 1.00 47.34 132 VAL A CA 1
ATOM 1029 C C . VAL A 1 132 ? -13.133 -0.482 30.613 1.00 47.34 132 VAL A C 1
ATOM 1031 O O . VAL A 1 132 ? -12.797 0.674 30.392 1.00 47.34 132 VAL A O 1
ATOM 1034 N N . ALA A 1 133 ? -12.261 -1.421 30.968 1.00 47.53 133 ALA A N 1
ATOM 1035 C CA . ALA A 1 133 ? -10.820 -1.251 31.112 1.00 47.53 133 ALA A CA 1
ATOM 1036 C C . ALA A 1 133 ? -10.071 -2.266 30.234 1.00 47.53 133 ALA A C 1
ATOM 1038 O O . ALA A 1 133 ? -9.109 -2.881 30.682 1.00 47.53 133 ALA A O 1
ATOM 1039 N N . GLY A 1 134 ? -10.539 -2.475 29.000 1.00 46.16 134 GLY A N 1
ATOM 1040 C CA . GLY A 1 134 ? -9.978 -3.493 28.111 1.00 46.16 134 GLY A CA 1
ATOM 1041 C C . GLY A 1 134 ? -8.638 -3.113 27.479 1.00 46.16 134 GLY A C 1
ATOM 1042 O O . GLY A 1 134 ? -7.794 -3.984 27.314 1.00 46.16 134 GLY A O 1
ATOM 1043 N N . ILE A 1 135 ? -8.419 -1.839 27.115 1.00 48.22 135 ILE A N 1
ATOM 1044 C CA . ILE A 1 135 ? -7.232 -1.460 26.310 1.00 48.22 135 ILE A CA 1
ATOM 1045 C C . ILE A 1 135 ? -6.570 -0.132 26.748 1.00 48.22 135 ILE A C 1
ATOM 1047 O O . ILE A 1 135 ? -5.383 0.068 26.510 1.00 48.22 135 ILE A O 1
ATOM 1051 N N . PHE A 1 136 ? -7.267 0.767 27.460 1.00 48.22 136 PHE A N 1
ATOM 1052 C CA . PHE A 1 136 ? -6.786 2.148 27.686 1.00 48.22 136 PHE A CA 1
ATOM 1053 C C . PHE A 1 136 ? -6.489 2.535 29.145 1.00 48.22 136 PHE A C 1
ATOM 1055 O O . PHE A 1 136 ? -6.495 3.717 29.493 1.00 48.22 136 PHE A O 1
ATOM 1062 N N . ARG A 1 137 ? -6.161 1.578 30.025 1.00 41.66 137 ARG A N 1
ATOM 1063 C CA . ARG A 1 137 ? -5.636 1.900 31.366 1.00 41.66 137 ARG A CA 1
ATOM 1064 C C . ARG A 1 137 ? -4.106 1.997 31.329 1.00 41.66 137 ARG A C 1
ATOM 1066 O O . ARG A 1 137 ? -3.406 1.073 31.716 1.00 41.66 137 ARG A O 1
ATOM 1073 N N . GLY A 1 138 ? -3.590 3.128 30.847 1.00 37.75 138 GLY A N 1
ATOM 1074 C CA . GLY A 1 138 ? -2.154 3.425 30.875 1.00 37.75 138 GLY A CA 1
ATOM 1075 C C . GLY A 1 138 ? -1.756 4.536 29.909 1.00 37.75 138 GLY A C 1
ATOM 1076 O O . GLY A 1 138 ? -1.449 4.289 28.745 1.00 37.75 138 GLY A O 1
ATOM 1077 N N . SER A 1 139 ? -1.703 5.768 30.408 1.00 41.00 139 SER A N 1
ATOM 1078 C CA . SER A 1 139 ? -1.344 7.003 29.692 1.00 41.00 139 SER A CA 1
ATOM 1079 C C . SER A 1 139 ? 0.069 7.035 29.076 1.00 41.00 139 SER A C 1
ATOM 1081 O O . SER A 1 139 ? 0.438 8.030 28.460 1.00 41.00 139 SER A O 1
ATOM 1083 N N . ALA A 1 140 ? 0.838 5.945 29.133 1.00 38.75 140 ALA A N 1
ATOM 1084 C CA . ALA A 1 140 ? 2.067 5.785 28.358 1.00 38.75 140 ALA A CA 1
ATOM 1085 C C . ALA A 1 140 ? 1.796 5.403 26.890 1.00 38.75 140 ALA A C 1
ATOM 1087 O O . ALA A 1 140 ? 2.570 5.782 26.012 1.00 38.75 140 ALA A O 1
ATOM 1088 N N . MET A 1 141 ? 0.690 4.703 26.590 1.00 42.19 141 MET A N 1
ATOM 1089 C CA . MET A 1 141 ? 0.363 4.289 25.217 1.00 42.19 141 MET A CA 1
ATOM 1090 C C . MET A 1 141 ? -0.293 5.408 24.399 1.00 42.19 141 MET A C 1
ATOM 1092 O O . MET A 1 141 ? -0.147 5.414 23.188 1.00 42.19 141 MET A O 1
ATOM 1096 N N . MET A 1 142 ? -0.931 6.395 25.040 1.00 39.69 142 MET A N 1
ATOM 1097 C CA . MET A 1 142 ? -1.392 7.638 24.394 1.00 39.69 142 MET A CA 1
ATOM 1098 C C . MET A 1 142 ? -0.210 8.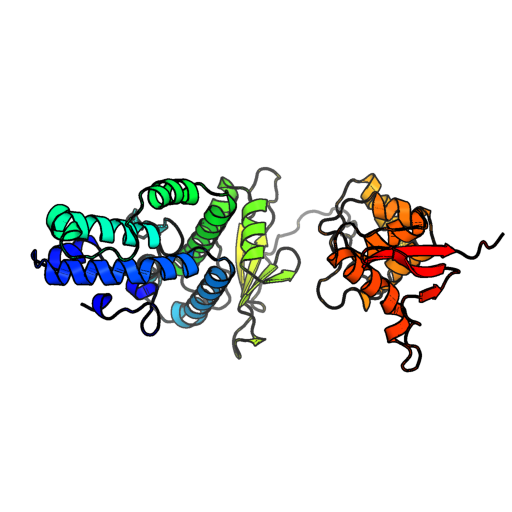528 23.992 1.00 39.69 142 MET A C 1
ATOM 1100 O O . MET A 1 142 ? -0.132 8.969 22.848 1.00 39.69 142 MET A O 1
ATOM 1104 N N . ALA A 1 143 ? 0.767 8.710 24.889 1.00 35.12 143 ALA A N 1
ATOM 1105 C CA . ALA A 1 143 ? 2.006 9.419 24.572 1.00 35.12 143 ALA A CA 1
ATOM 1106 C C . ALA A 1 143 ? 2.820 8.676 23.498 1.00 35.12 143 ALA A C 1
ATOM 1108 O O . ALA A 1 143 ? 3.281 9.309 22.547 1.00 35.12 143 ALA A O 1
ATOM 1109 N N . LYS A 1 144 ? 2.905 7.334 23.585 1.00 37.53 144 LYS A N 1
ATOM 1110 C CA . LYS A 1 144 ? 3.472 6.478 22.530 1.00 37.53 144 LYS A CA 1
ATOM 1111 C C . LYS A 1 144 ? 2.648 6.468 21.242 1.00 37.53 144 LYS A C 1
ATOM 1113 O O . LYS A 1 144 ? 3.253 6.355 20.196 1.00 37.53 144 LYS A O 1
ATOM 1118 N N . MET A 1 145 ? 1.323 6.627 21.264 1.00 40.69 145 MET A N 1
ATOM 1119 C CA . MET A 1 145 ? 0.474 6.677 20.060 1.00 40.69 145 MET A CA 1
ATOM 1120 C C . MET A 1 145 ? 0.659 7.981 19.295 1.00 40.69 145 MET A C 1
ATOM 1122 O O . MET A 1 145 ? 0.768 7.943 18.075 1.00 40.69 145 MET A O 1
ATOM 1126 N N . VAL A 1 146 ? 0.758 9.115 19.995 1.00 40.47 146 VAL A N 1
ATOM 1127 C CA . VAL A 1 146 ? 1.093 10.399 19.364 1.00 40.47 146 VAL A CA 1
ATOM 1128 C C . VAL A 1 146 ? 2.534 10.373 18.833 1.00 40.47 146 VAL A C 1
ATOM 1130 O O . VAL A 1 146 ? 2.803 10.885 17.749 1.00 40.47 146 VAL A O 1
ATOM 1133 N N . THR A 1 147 ? 3.462 9.683 19.507 1.00 35.38 147 THR A N 1
ATOM 1134 C CA . THR A 1 147 ? 4.816 9.467 18.956 1.00 35.38 147 THR A CA 1
ATOM 1135 C C . THR A 1 147 ? 4.889 8.383 17.872 1.00 35.38 147 THR A C 1
ATOM 1137 O O . THR A 1 147 ? 5.744 8.495 17.002 1.00 35.38 147 THR A O 1
ATOM 1140 N N . PHE A 1 148 ? 3.974 7.407 17.813 1.00 36.94 148 PHE A N 1
ATOM 1141 C CA . PHE A 1 148 ? 3.887 6.423 16.720 1.00 36.94 148 PHE A CA 1
ATOM 1142 C C . PHE A 1 148 ? 3.265 7.033 15.459 1.00 36.94 148 PHE A C 1
ATOM 1144 O O . PHE A 1 148 ? 3.677 6.697 14.354 1.00 36.94 148 PHE A O 1
ATOM 1151 N N . THR A 1 149 ? 2.372 8.023 15.597 1.00 39.88 149 THR A N 1
ATOM 1152 C CA . THR A 1 149 ? 1.942 8.867 14.462 1.00 39.88 149 THR A CA 1
ATOM 1153 C C . THR A 1 149 ? 3.067 9.743 13.893 1.00 39.88 149 THR A C 1
ATOM 1155 O O . THR A 1 149 ? 2.925 10.313 12.813 1.00 39.88 149 THR A O 1
ATOM 1158 N N . LEU A 1 150 ? 4.206 9.814 14.590 1.00 38.00 150 LEU A N 1
ATOM 1159 C CA . LEU A 1 150 ? 5.435 10.508 14.195 1.00 38.00 150 LEU A CA 1
ATOM 1160 C C . LEU A 1 150 ? 6.634 9.543 14.024 1.00 38.00 150 LEU A C 1
ATOM 1162 O O . LEU A 1 150 ? 7.759 9.991 13.805 1.00 38.00 150 LEU A O 1
ATOM 1166 N N . GLY A 1 151 ? 6.406 8.225 14.099 1.00 31.53 151 GLY A N 1
ATOM 1167 C CA . GLY A 1 151 ? 7.440 7.190 14.117 1.00 31.53 151 GLY A CA 1
ATOM 1168 C C . GLY A 1 151 ? 7.804 6.680 12.724 1.00 31.53 151 GLY A C 1
ATOM 1169 O O . GLY A 1 151 ? 7.103 5.856 12.148 1.00 31.53 151 GLY A O 1
ATOM 1170 N N . SER A 1 152 ? 8.956 7.133 12.224 1.00 40.09 152 SER A N 1
ATOM 1171 C CA . SER A 1 152 ? 9.544 6.873 10.899 1.00 40.09 152 SER A CA 1
ATOM 1172 C C . SER A 1 152 ? 8.736 7.430 9.711 1.00 40.09 152 SER A C 1
ATOM 1174 O O . SER A 1 152 ? 7.522 7.305 9.612 1.00 40.09 152 SER A O 1
ATOM 1176 N N . LYS A 1 153 ? 9.418 8.095 8.771 1.00 50.50 153 LYS A N 1
ATOM 1177 C CA . LYS A 1 153 ? 8.780 8.707 7.589 1.00 50.50 153 LYS A CA 1
ATOM 1178 C C . LYS A 1 153 ? 8.117 7.674 6.654 1.00 50.50 153 LYS A C 1
ATOM 1180 O O . LYS A 1 153 ? 7.187 8.024 5.934 1.00 50.50 153 LYS A O 1
ATOM 1185 N N . ARG A 1 154 ? 8.566 6.409 6.681 1.00 51.69 154 ARG A N 1
ATOM 1186 C CA . ARG A 1 154 ? 8.167 5.356 5.726 1.00 51.69 154 ARG A CA 1
ATOM 1187 C C . ARG A 1 154 ? 6.729 4.826 5.896 1.00 51.69 154 ARG A C 1
ATOM 1189 O O . ARG A 1 154 ? 6.008 4.882 4.908 1.00 51.69 154 ARG A O 1
ATOM 1196 N N . PRO A 1 155 ? 6.242 4.419 7.088 1.00 60.31 155 PRO A N 1
ATOM 1197 C CA . PRO A 1 155 ? 4.856 3.968 7.282 1.00 60.31 155 PRO A CA 1
ATOM 1198 C C . PRO A 1 155 ? 3.814 5.008 6.859 1.00 60.31 155 PRO A C 1
ATOM 1200 O O . PRO A 1 155 ? 2.759 4.673 6.322 1.00 60.31 155 PRO A O 1
ATOM 1203 N N . ARG A 1 156 ? 4.128 6.295 7.051 1.00 80.94 156 ARG A N 1
ATOM 1204 C CA . ARG A 1 156 ? 3.270 7.397 6.608 1.00 80.94 156 ARG A CA 1
ATOM 1205 C C . ARG A 1 156 ? 3.256 7.542 5.083 1.00 80.94 156 ARG A C 1
ATOM 1207 O O . ARG A 1 156 ? 2.199 7.822 4.523 1.00 80.94 156 ARG A O 1
ATOM 1214 N N . LEU A 1 157 ? 4.394 7.343 4.413 1.00 89.19 157 LEU A N 1
ATOM 1215 C CA . LEU A 1 157 ? 4.472 7.397 2.952 1.00 89.19 157 LEU A CA 1
ATOM 1216 C C . LEU A 1 157 ? 3.751 6.208 2.303 1.00 89.19 157 LEU A C 1
ATOM 1218 O O . LEU A 1 157 ? 2.999 6.423 1.359 1.00 89.19 157 LEU A O 1
ATOM 1222 N N . THR A 1 158 ? 3.881 4.993 2.848 1.00 91.19 158 THR A N 1
ATOM 1223 C CA . THR A 1 158 ? 3.140 3.802 2.386 1.00 91.19 158 THR A CA 1
ATOM 1224 C C . THR A 1 158 ? 1.637 4.048 2.351 1.00 91.19 158 THR A C 1
ATOM 1226 O O . THR A 1 158 ? 0.985 3.772 1.349 1.00 91.19 158 THR A O 1
ATOM 1229 N N . GLN A 1 159 ? 1.092 4.654 3.404 1.00 92.94 159 GLN A N 1
ATOM 1230 C CA . GLN A 1 159 ? -0.324 5.014 3.478 1.00 92.94 159 GLN A CA 1
ATOM 1231 C C . GLN A 1 159 ? -0.732 6.074 2.461 1.00 92.94 159 GLN A C 1
ATOM 1233 O O . GLN A 1 159 ? -1.792 5.958 1.851 1.00 92.94 159 GLN A O 1
ATOM 1238 N N . GLN A 1 160 ? 0.093 7.109 2.277 1.00 93.62 160 GLN A N 1
ATOM 1239 C CA . GLN A 1 160 ? -0.165 8.154 1.286 1.00 93.62 160 GLN A CA 1
ATOM 1240 C C . GLN A 1 160 ? -0.16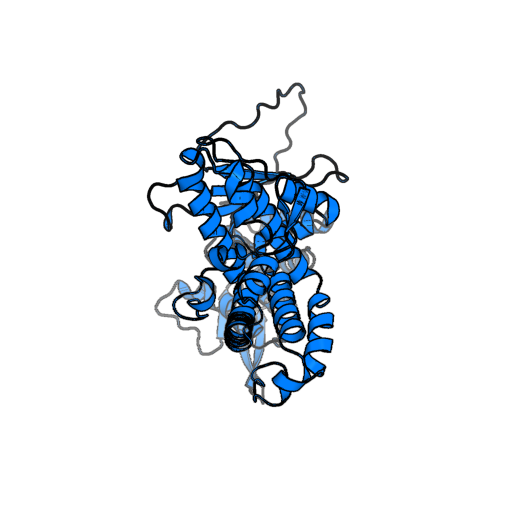2 7.586 -0.133 1.00 93.62 160 GLN A C 1
ATOM 1242 O O . GLN A 1 160 ? -1.061 7.895 -0.907 1.00 93.62 160 GLN A O 1
ATOM 1247 N N . VAL A 1 161 ? 0.814 6.732 -0.454 1.00 95.00 161 VAL A N 1
ATOM 1248 C CA . VAL A 1 161 ? 0.924 6.043 -1.745 1.00 95.00 161 VAL A CA 1
ATOM 1249 C C . VAL A 1 161 ? -0.278 5.130 -1.971 1.00 95.00 161 VAL A C 1
ATOM 1251 O O . VAL A 1 161 ? -0.918 5.220 -3.016 1.00 95.00 161 VAL A O 1
ATOM 1254 N N . ALA A 1 162 ? -0.631 4.309 -0.978 1.00 96.19 162 ALA A N 1
ATOM 1255 C CA . ALA A 1 162 ? -1.781 3.414 -1.048 1.00 96.19 162 ALA A CA 1
ATOM 1256 C C . ALA A 1 162 ? -3.097 4.180 -1.248 1.00 96.19 162 ALA A C 1
ATOM 1258 O O . ALA A 1 162 ? -3.900 3.809 -2.102 1.00 96.19 162 ALA A O 1
ATOM 1259 N N . GLN A 1 163 ? -3.308 5.276 -0.509 1.00 96.12 163 GLN A N 1
ATOM 1260 C CA . GLN A 1 163 ? -4.507 6.097 -0.669 1.00 96.12 163 GLN A CA 1
ATOM 1261 C C . GLN A 1 163 ? -4.535 6.824 -2.016 1.00 96.12 163 GLN A C 1
ATOM 1263 O O . GLN A 1 163 ? -5.590 6.868 -2.637 1.00 96.12 163 GLN A O 1
ATOM 1268 N N . ALA A 1 164 ? -3.410 7.378 -2.478 1.00 95.12 164 ALA A N 1
ATOM 1269 C CA . ALA A 1 164 ? -3.339 8.074 -3.762 1.00 95.12 164 ALA A CA 1
ATOM 1270 C C . ALA A 1 164 ? -3.669 7.128 -4.924 1.00 95.12 164 ALA A C 1
ATOM 1272 O O . ALA A 1 164 ? -4.506 7.455 -5.760 1.00 95.12 164 ALA A O 1
ATOM 1273 N N . TYR A 1 165 ? -3.084 5.927 -4.911 1.00 96.19 165 TYR A N 1
ATOM 1274 C CA . TYR A 1 165 ? -3.389 4.874 -5.875 1.00 96.19 165 TYR A CA 1
ATOM 1275 C C . TYR A 1 165 ? -4.874 4.481 -5.846 1.00 96.19 165 TYR A C 1
ATOM 1277 O O . TYR A 1 165 ? -5.524 4.394 -6.886 1.00 96.19 165 TYR A O 1
ATOM 1285 N N . LEU A 1 166 ? -5.435 4.283 -4.649 1.00 95.88 166 LEU A N 1
ATOM 1286 C CA . LEU A 1 166 ? -6.838 3.908 -4.496 1.00 95.88 166 LEU A CA 1
ATOM 1287 C C . LEU A 1 166 ? -7.799 5.020 -4.951 1.00 95.88 166 LEU A C 1
ATOM 1289 O O . LEU A 1 166 ? -8.831 4.732 -5.553 1.00 95.88 166 LEU A O 1
ATOM 1293 N N . ASP A 1 167 ? -7.462 6.282 -4.687 1.00 93.81 167 ASP A N 1
ATOM 1294 C CA . ASP A 1 167 ? -8.233 7.441 -5.139 1.00 93.81 167 ASP A CA 1
ATOM 1295 C C . ASP A 1 167 ? -8.235 7.559 -6.678 1.00 93.81 167 ASP A C 1
ATOM 1297 O O . ASP A 1 167 ? -9.270 7.884 -7.267 1.00 93.81 167 ASP A O 1
ATOM 1301 N N . ASP A 1 168 ? -7.099 7.296 -7.337 1.00 94.25 168 ASP A N 1
ATOM 1302 C CA . ASP A 1 168 ? -7.000 7.276 -8.804 1.00 94.25 168 ASP A CA 1
ATOM 1303 C C . ASP A 1 168 ? -7.923 6.190 -9.403 1.00 94.25 168 ASP A C 1
ATOM 1305 O O . ASP A 1 168 ? -8.712 6.483 -10.305 1.00 94.25 168 ASP A O 1
ATOM 1309 N N . LEU A 1 169 ? -7.936 4.975 -8.833 1.00 94.94 169 LEU A N 1
ATOM 1310 C CA . LEU A 1 169 ? -8.869 3.905 -9.231 1.00 94.94 169 LEU A CA 1
ATOM 1311 C C . LEU A 1 169 ? -10.343 4.259 -8.967 1.00 94.94 169 LEU A C 1
ATOM 1313 O O . LEU A 1 169 ? -11.225 3.985 -9.784 1.00 94.94 169 LEU A O 1
ATOM 1317 N N . ALA A 1 170 ? -10.635 4.854 -7.810 1.00 92.69 170 ALA A N 1
ATOM 1318 C CA . ALA A 1 170 ? -11.999 5.211 -7.430 1.00 92.69 170 ALA A CA 1
ATOM 1319 C C . ALA A 1 170 ? -12.576 6.304 -8.340 1.00 92.69 170 ALA A C 1
ATOM 1321 O O . ALA A 1 170 ? -13.764 6.299 -8.657 1.00 92.69 170 ALA A O 1
ATOM 1322 N N . SER A 1 171 ? -11.735 7.258 -8.743 1.00 90.25 171 SER A N 1
ATOM 1323 C CA . SER A 1 171 ? -12.149 8.430 -9.518 1.00 90.25 171 SER A CA 1
ATOM 1324 C C . SER A 1 171 ? -12.310 8.164 -11.013 1.00 90.25 171 SER A C 1
ATOM 1326 O O . SER A 1 171 ? -13.005 8.927 -11.683 1.00 90.25 171 SER A O 1
ATOM 1328 N N . THR A 1 172 ? -11.733 7.079 -11.534 1.00 88.31 172 THR A N 1
ATOM 1329 C CA . THR A 1 172 ? -11.751 6.796 -12.970 1.00 88.31 172 THR A CA 1
ATOM 1330 C C . THR A 1 172 ? -12.185 5.365 -13.246 1.00 88.31 172 THR A C 1
ATOM 1332 O O . THR A 1 172 ? -11.488 4.409 -12.915 1.00 88.31 172 THR A O 1
ATOM 1335 N N . ALA A 1 173 ? -13.333 5.207 -13.904 1.00 88.06 173 ALA A N 1
ATOM 1336 C CA . ALA A 1 173 ? -13.779 3.904 -14.382 1.00 88.06 173 ALA A CA 1
ATOM 1337 C C . ALA A 1 173 ? -12.884 3.399 -15.525 1.00 88.06 173 ALA A C 1
ATOM 1339 O O . ALA A 1 173 ? -12.461 4.177 -16.388 1.00 88.06 173 ALA A O 1
ATOM 1340 N N . ARG A 1 174 ? -12.622 2.091 -15.554 1.00 88.00 174 ARG A N 1
ATOM 1341 C CA . ARG A 1 174 ? -11.843 1.452 -16.617 1.00 88.00 174 ARG A CA 1
ATOM 1342 C C . ARG A 1 174 ? -12.559 1.574 -17.964 1.00 88.00 174 ARG A C 1
ATOM 1344 O O . ARG A 1 174 ? -13.762 1.345 -18.069 1.00 88.00 174 ARG A O 1
ATOM 1351 N N . ARG A 1 175 ? -11.795 1.873 -19.019 1.00 84.12 175 ARG A N 1
ATOM 1352 C CA . ARG A 1 175 ? -12.285 1.969 -20.403 1.00 84.12 175 ARG A CA 1
ATOM 1353 C C . ARG A 1 175 ? -11.531 0.999 -21.308 1.00 84.12 175 ARG A C 1
ATOM 1355 O O . ARG A 1 175 ? -10.534 1.371 -21.918 1.00 84.12 175 ARG A O 1
ATOM 1362 N N . GLY A 1 176 ? -12.015 -0.241 -21.392 1.00 79.69 176 GLY A N 1
ATOM 1363 C CA . GLY A 1 176 ? -11.372 -1.293 -22.188 1.00 79.69 176 GLY A CA 1
ATOM 1364 C C . GLY A 1 176 ? -9.911 -1.496 -21.778 1.00 79.69 176 GLY A C 1
ATOM 1365 O O . GLY A 1 176 ? -9.623 -1.606 -20.584 1.00 79.69 176 GLY A O 1
ATOM 1366 N N . ASP A 1 177 ? -9.014 -1.484 -22.765 1.00 78.94 177 ASP A N 1
ATOM 1367 C CA . ASP A 1 177 ? -7.566 -1.637 -22.570 1.00 78.94 177 ASP A CA 1
ATOM 1368 C C . ASP A 1 177 ? -6.812 -0.293 -22.483 1.00 78.94 177 ASP A C 1
ATOM 1370 O O . ASP A 1 177 ? -5.584 -0.257 -22.555 1.00 78.94 177 ASP A O 1
ATOM 1374 N N . ALA A 1 178 ? -7.524 0.833 -22.353 1.00 82.62 178 ALA A N 1
ATOM 1375 C CA . ALA A 1 178 ? -6.883 2.135 -22.201 1.00 82.62 178 ALA A CA 1
ATOM 1376 C C . ALA A 1 178 ? -6.068 2.199 -20.901 1.00 82.62 178 ALA A C 1
ATOM 1378 O O . ALA A 1 178 ? -6.495 1.707 -19.853 1.00 82.62 178 ALA A O 1
ATOM 1379 N N . PHE A 1 179 ? -4.911 2.860 -20.960 1.00 87.50 179 PHE A N 1
ATOM 1380 C CA . PHE A 1 179 ? -4.128 3.132 -19.761 1.00 87.50 179 PHE A CA 1
ATOM 1381 C C . PHE A 1 179 ? -4.854 4.131 -18.853 1.00 87.50 179 PHE A C 1
ATOM 1383 O O . PHE A 1 179 ? -5.534 5.045 -19.325 1.00 87.50 179 PHE A O 1
ATOM 1390 N N . LEU A 1 180 ? -4.676 3.967 -17.545 1.00 91.06 180 LEU A N 1
ATOM 1391 C CA . LEU A 1 180 ? -5.167 4.891 -16.532 1.00 91.06 180 LEU A CA 1
ATOM 1392 C C . LEU A 1 180 ? -3.987 5.713 -15.991 1.00 91.06 180 LEU A C 1
ATOM 1394 O O . LEU A 1 180 ? -3.120 5.136 -15.330 1.00 91.06 180 LEU A O 1
ATOM 1398 N N . PRO A 1 181 ? -3.930 7.035 -16.230 1.00 91.50 181 PRO A N 1
ATOM 1399 C CA . PRO A 1 181 ? -2.948 7.883 -15.568 1.00 91.50 181 PRO A CA 1
ATOM 1400 C C . PRO A 1 181 ? -3.238 7.944 -14.062 1.00 91.50 181 PRO A C 1
ATOM 1402 O O . PRO A 1 181 ? -4.353 8.245 -13.640 1.00 91.50 181 PRO A O 1
ATOM 1405 N N . LEU A 1 182 ? -2.223 7.671 -13.247 1.00 94.31 182 LEU A N 1
ATOM 1406 C CA . LEU A 1 182 ? -2.288 7.759 -11.789 1.00 94.31 182 LEU A C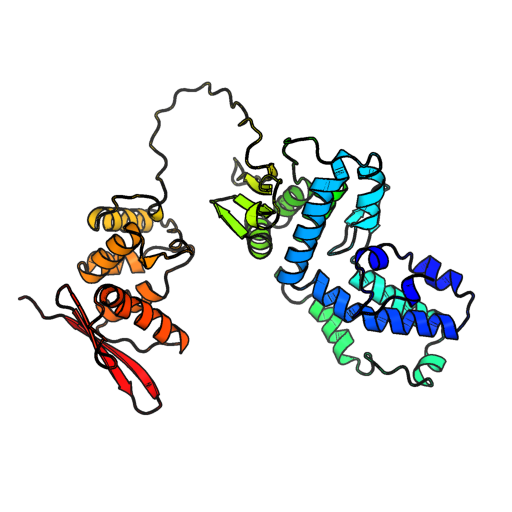A 1
ATOM 1407 C C . LEU A 1 182 ? -1.851 9.170 -11.370 1.00 94.31 182 LEU A C 1
ATOM 1409 O O . LEU A 1 182 ? -0.700 9.419 -10.982 1.00 94.31 182 LEU A O 1
ATOM 1413 N N . GLU A 1 183 ? -2.752 10.135 -11.561 1.00 91.25 183 GLU A N 1
ATOM 1414 C CA . GLU A 1 183 ? -2.469 11.562 -11.387 1.00 91.25 183 GLU A CA 1
ATOM 1415 C C . GLU A 1 183 ? -2.132 11.913 -9.939 1.00 91.25 183 GLU A C 1
ATOM 1417 O O . GLU A 1 183 ? -1.163 12.640 -9.701 1.00 91.25 183 GLU A O 1
ATOM 1422 N N . ARG A 1 184 ? -2.868 11.365 -8.964 1.00 91.31 184 ARG A N 1
ATOM 1423 C CA . ARG A 1 184 ? -2.630 11.636 -7.539 1.00 91.31 184 ARG A CA 1
ATOM 1424 C C . ARG A 1 184 ? -1.328 11.020 -7.067 1.00 91.31 184 ARG A C 1
ATOM 1426 O O . ARG A 1 184 ? -0.613 11.630 -6.271 1.00 91.31 184 ARG A O 1
ATOM 1433 N N . LEU A 1 185 ? -0.992 9.836 -7.572 1.00 92.81 185 LEU A N 1
ATOM 1434 C CA . LEU A 1 185 ? 0.300 9.209 -7.317 1.00 92.81 185 LEU A CA 1
ATOM 1435 C C . LEU A 1 185 ? 1.454 10.038 -7.913 1.00 92.81 185 LEU A C 1
ATOM 1437 O O . LEU A 1 185 ? 2.471 10.259 -7.254 1.00 92.81 185 LEU A O 1
ATOM 1441 N N . SER A 1 186 ? 1.269 10.569 -9.123 1.00 91.81 186 SER A N 1
ATOM 1442 C CA . SER A 1 186 ? 2.236 11.459 -9.782 1.00 91.81 186 SER A CA 1
ATOM 1443 C C . SER A 1 186 ? 2.382 12.802 -9.044 1.00 91.81 186 SER A C 1
ATOM 1445 O O . SER A 1 186 ? 3.491 13.307 -8.871 1.00 91.81 186 SER A O 1
ATOM 1447 N N . ASP A 1 187 ? 1.287 13.369 -8.532 1.00 90.31 187 ASP A N 1
ATOM 1448 C CA . ASP A 1 187 ? 1.299 14.527 -7.628 1.00 90.31 187 ASP A CA 1
ATOM 1449 C C . ASP A 1 187 ? 2.053 14.246 -6.328 1.00 90.31 187 ASP A C 1
ATOM 1451 O O . ASP A 1 187 ? 2.776 15.105 -5.817 1.00 90.31 187 ASP A O 1
ATOM 1455 N N . LEU A 1 188 ? 1.892 13.044 -5.778 1.00 90.69 188 LEU A N 1
ATOM 1456 C CA . LEU A 1 188 ? 2.592 12.636 -4.570 1.00 90.69 188 LEU A CA 1
ATOM 1457 C C . LEU A 1 188 ? 4.102 12.540 -4.817 1.00 90.69 188 LEU A C 1
ATOM 1459 O O . LEU A 1 188 ? 4.882 13.003 -3.985 1.00 90.69 188 LEU A O 1
ATOM 1463 N N . ALA A 1 189 ? 4.512 12.022 -5.976 1.00 90.00 189 ALA A N 1
ATOM 1464 C CA . ALA A 1 189 ? 5.911 11.994 -6.396 1.00 90.00 189 ALA A CA 1
ATOM 1465 C C . ALA A 1 189 ? 6.496 13.398 -6.598 1.00 90.00 189 ALA A C 1
ATOM 1467 O O . ALA A 1 189 ? 7.636 13.629 -6.199 1.00 90.00 189 ALA A O 1
ATOM 1468 N N . ARG A 1 190 ? 5.715 14.361 -7.113 1.00 88.44 190 ARG A N 1
ATOM 1469 C CA . ARG A 1 190 ? 6.125 15.780 -7.166 1.00 88.44 190 ARG A CA 1
ATOM 1470 C C . ARG A 1 190 ? 6.419 16.366 -5.786 1.00 88.44 190 ARG A C 1
ATOM 1472 O O . ARG A 1 190 ? 7.321 17.183 -5.654 1.00 88.44 190 ARG A O 1
ATOM 1479 N N . ARG A 1 191 ? 5.657 15.975 -4.761 1.00 87.94 191 ARG A N 1
ATOM 1480 C CA . ARG A 1 191 ? 5.759 16.554 -3.408 1.00 87.94 191 ARG A CA 1
ATOM 1481 C C . ARG A 1 191 ? 6.803 15.873 -2.526 1.00 87.94 191 ARG A C 1
ATOM 1483 O O . ARG A 1 191 ? 7.487 16.557 -1.774 1.00 87.94 191 ARG A O 1
ATOM 1490 N N . ASN A 1 192 ? 6.891 14.546 -2.593 1.00 86.06 192 ASN A N 1
ATOM 1491 C CA . ASN A 1 192 ? 7.736 13.734 -1.709 1.00 86.06 192 ASN A CA 1
ATOM 1492 C C . ASN A 1 192 ? 8.990 13.178 -2.409 1.00 86.06 192 ASN A C 1
ATOM 1494 O O . ASN A 1 192 ? 9.871 12.639 -1.752 1.00 86.06 192 ASN A O 1
ATOM 1498 N N . GLY A 1 193 ? 9.089 13.317 -3.732 1.00 85.81 193 GLY A N 1
ATOM 1499 C CA . GLY A 1 193 ? 10.184 12.794 -4.541 1.00 85.81 193 GLY A CA 1
ATOM 1500 C C . GLY A 1 193 ? 9.841 11.462 -5.211 1.00 85.81 193 GLY A C 1
ATOM 1501 O O . GLY A 1 193 ? 9.442 10.488 -4.569 1.00 85.81 193 GLY A O 1
ATOM 1502 N N . SER A 1 194 ? 10.072 11.397 -6.524 1.00 88.06 194 SER A N 1
ATOM 1503 C CA . SER A 1 194 ? 9.800 10.218 -7.361 1.00 88.06 194 SER A CA 1
ATOM 1504 C C . SER A 1 194 ? 10.512 8.957 -6.874 1.00 88.06 194 SER A C 1
ATOM 1506 O O . SER A 1 194 ? 9.950 7.868 -6.935 1.00 88.06 194 SER A O 1
ATOM 1508 N N . SER A 1 195 ? 11.741 9.088 -6.361 1.00 85.94 195 SER A N 1
ATOM 1509 C CA . SER A 1 195 ? 12.490 7.934 -5.851 1.00 85.94 195 SER A CA 1
ATOM 1510 C C . SER A 1 195 ? 11.810 7.306 -4.636 1.00 85.94 195 SER A C 1
ATOM 1512 O O . SER A 1 195 ? 11.747 6.082 -4.553 1.00 85.94 195 SER A O 1
ATOM 1514 N N . GLU A 1 196 ? 11.307 8.111 -3.696 1.00 87.81 196 GLU A N 1
ATOM 1515 C CA . GLU A 1 196 ? 10.684 7.589 -2.477 1.00 87.81 196 GLU A CA 1
ATOM 1516 C C . GLU A 1 196 ? 9.342 6.919 -2.790 1.00 87.81 196 GLU A C 1
ATOM 1518 O O . GLU A 1 196 ? 9.054 5.832 -2.285 1.00 87.81 196 GLU A O 1
ATOM 1523 N N . VAL A 1 197 ? 8.549 7.527 -3.680 1.00 89.19 197 VAL A N 1
ATOM 1524 C CA . VAL A 1 197 ? 7.266 6.969 -4.129 1.00 89.19 197 VAL A CA 1
ATOM 1525 C C . VAL A 1 197 ? 7.474 5.669 -4.904 1.00 89.19 197 VAL A C 1
ATOM 1527 O O . VAL A 1 197 ? 6.812 4.680 -4.602 1.00 89.19 197 VAL A O 1
ATOM 1530 N N . SER A 1 198 ? 8.437 5.614 -5.828 1.00 88.44 198 SER A N 1
ATOM 1531 C CA . SER A 1 198 ? 8.742 4.387 -6.576 1.00 88.44 198 SER A CA 1
ATOM 1532 C C . SER A 1 198 ? 9.274 3.264 -5.680 1.00 88.44 198 SER A C 1
ATOM 1534 O O . SER A 1 198 ? 8.869 2.119 -5.850 1.00 88.44 198 SER A O 1
ATOM 1536 N N . MET A 1 199 ? 10.123 3.572 -4.689 1.00 87.44 199 MET A N 1
ATOM 1537 C CA . MET A 1 199 ? 10.552 2.584 -3.687 1.00 87.44 199 MET A CA 1
ATOM 1538 C C . MET A 1 199 ? 9.379 2.082 -2.838 1.00 87.44 199 MET A C 1
ATOM 1540 O O . MET A 1 199 ? 9.286 0.899 -2.548 1.00 87.44 199 MET A O 1
ATOM 1544 N N . THR A 1 200 ? 8.451 2.961 -2.472 1.00 90.31 200 THR A N 1
ATOM 1545 C CA . THR A 1 200 ? 7.279 2.570 -1.679 1.00 90.31 200 THR A CA 1
ATOM 1546 C C . THR A 1 200 ? 6.319 1.693 -2.486 1.00 90.31 200 THR A C 1
ATOM 1548 O O . THR A 1 200 ? 5.799 0.707 -1.974 1.00 90.31 200 THR A O 1
ATOM 1551 N N . LEU A 1 201 ? 6.101 2.009 -3.765 1.00 91.06 201 LEU A N 1
ATOM 1552 C CA . LEU A 1 201 ? 5.311 1.168 -4.668 1.00 91.06 201 LEU A CA 1
ATOM 1553 C C . LEU A 1 201 ? 5.963 -0.198 -4.891 1.00 91.06 201 LEU A C 1
ATOM 1555 O O . LEU A 1 201 ? 5.259 -1.193 -5.004 1.00 91.06 201 LEU A O 1
ATOM 1559 N N . ALA A 1 202 ? 7.292 -0.249 -4.920 1.00 88.19 202 ALA A N 1
ATOM 1560 C CA . ALA A 1 202 ? 8.056 -1.485 -5.010 1.00 88.19 202 ALA A CA 1
ATOM 1561 C C . ALA A 1 202 ? 7.942 -2.390 -3.778 1.00 88.19 202 ALA A C 1
ATOM 1563 O O . ALA A 1 202 ? 8.074 -3.605 -3.905 1.00 88.19 202 ALA A O 1
ATOM 1564 N N . ASP A 1 203 ? 7.724 -1.804 -2.601 1.00 88.06 203 ASP A N 1
ATOM 1565 C CA . ASP A 1 203 ? 7.450 -2.557 -1.376 1.00 88.06 203 ASP A CA 1
ATOM 1566 C C . ASP A 1 203 ? 6.005 -3.094 -1.369 1.00 88.06 203 ASP A C 1
ATOM 1568 O O . ASP A 1 203 ? 5.725 -4.129 -0.768 1.00 88.06 203 ASP A O 1
ATOM 1572 N N . LEU A 1 204 ? 5.083 -2.408 -2.058 1.00 89.75 204 LEU A N 1
ATOM 1573 C CA . LEU A 1 204 ? 3.673 -2.793 -2.164 1.00 89.75 204 LEU A CA 1
ATOM 1574 C C . LEU A 1 204 ? 3.394 -3.769 -3.315 1.00 89.75 204 LEU A C 1
ATOM 1576 O O . LEU A 1 204 ? 2.501 -4.606 -3.204 1.00 89.75 204 LEU A O 1
ATOM 1580 N N . PHE A 1 205 ? 4.115 -3.693 -4.428 1.00 90.19 205 PHE A N 1
ATOM 1581 C CA . PHE A 1 205 ? 3.836 -4.468 -5.638 1.00 90.19 205 PHE A CA 1
ATOM 1582 C C . PHE A 1 205 ? 5.074 -5.202 -6.147 1.00 90.19 205 PHE A C 1
ATOM 1584 O O . PHE A 1 205 ? 6.211 -4.792 -5.936 1.00 90.19 205 PHE A O 1
ATOM 1591 N N . THR A 1 206 ? 4.852 -6.322 -6.834 1.00 81.31 206 THR A N 1
ATOM 1592 C CA . THR A 1 206 ? 5.935 -7.162 -7.355 1.00 81.31 206 THR A CA 1
ATOM 1593 C C . THR A 1 206 ? 6.612 -6.495 -8.547 1.00 81.31 206 THR A C 1
ATOM 1595 O O . THR A 1 206 ? 5.946 -6.130 -9.509 1.00 81.31 206 THR A O 1
ATOM 1598 N N . HIS A 1 207 ? 7.937 -6.358 -8.500 1.00 73.75 207 HIS A N 1
ATOM 1599 C CA . HIS A 1 207 ? 8.729 -5.911 -9.645 1.00 73.75 207 HIS A CA 1
ATOM 1600 C C . HIS A 1 207 ? 8.789 -6.994 -10.717 1.00 73.75 207 HIS A C 1
ATOM 1602 O O . HIS A 1 207 ? 9.216 -8.109 -10.423 1.00 73.75 207 HIS A O 1
ATOM 1608 N N . ASP A 1 208 ? 8.414 -6.631 -11.939 1.00 64.38 208 ASP A N 1
ATOM 1609 C CA . ASP A 1 208 ? 8.453 -7.526 -13.100 1.00 64.38 208 ASP A CA 1
ATOM 1610 C C . ASP A 1 208 ? 9.592 -7.133 -14.051 1.00 64.38 208 ASP A C 1
ATOM 1612 O O . ASP A 1 208 ? 10.408 -7.957 -14.452 1.00 64.38 208 ASP A O 1
ATOM 1616 N N . ALA A 1 209 ? 9.739 -5.830 -14.314 1.00 68.94 209 ALA A N 1
ATOM 1617 C CA . ALA A 1 209 ? 10.827 -5.274 -15.114 1.00 68.94 209 ALA A CA 1
ATOM 1618 C C . ALA A 1 209 ? 11.230 -3.878 -14.610 1.00 68.94 209 ALA A C 1
ATOM 1620 O O . ALA A 1 209 ? 10.598 -3.303 -13.718 1.00 68.94 209 ALA A O 1
ATOM 1621 N N . VAL A 1 210 ? 12.293 -3.306 -15.184 1.00 74.50 210 VAL A N 1
ATOM 1622 C CA . VAL A 1 210 ? 12.707 -1.928 -14.879 1.00 74.50 210 VAL A CA 1
ATOM 1623 C C . VAL A 1 210 ? 11.530 -0.986 -15.135 1.00 74.50 210 VAL A C 1
ATOM 1625 O O . VAL A 1 210 ? 10.988 -0.953 -16.236 1.00 74.50 210 VAL A O 1
ATOM 1628 N N . ASN A 1 211 ? 11.150 -0.210 -14.115 1.00 80.56 211 ASN A N 1
ATOM 1629 C CA . ASN A 1 211 ? 10.023 0.725 -14.150 1.00 80.56 211 ASN A CA 1
ATOM 1630 C C . ASN A 1 211 ? 8.638 0.086 -14.373 1.00 80.56 211 ASN A C 1
ATOM 1632 O O . ASN A 1 211 ? 7.697 0.795 -14.726 1.00 80.56 211 ASN A O 1
ATOM 1636 N N . VAL A 1 212 ? 8.487 -1.223 -14.156 1.00 85.94 212 VAL A N 1
ATOM 1637 C CA . VAL A 1 212 ? 7.201 -1.920 -14.286 1.00 85.94 212 VAL A CA 1
ATOM 1638 C C . VAL A 1 212 ? 6.924 -2.738 -13.030 1.00 85.94 212 VAL A C 1
ATOM 1640 O O . VAL A 1 212 ? 7.691 -3.630 -12.661 1.00 85.94 212 VAL A O 1
ATOM 1643 N N . LEU A 1 213 ? 5.808 -2.426 -12.373 1.00 89.06 213 LEU A N 1
ATOM 1644 C CA . LEU A 1 213 ? 5.352 -3.102 -11.162 1.00 89.06 213 LEU A CA 1
ATOM 1645 C C . LEU A 1 213 ? 4.056 -3.852 -11.450 1.00 89.06 213 LEU A C 1
ATOM 1647 O O . LEU A 1 213 ? 3.050 -3.235 -11.789 1.00 89.06 213 LEU A O 1
ATOM 1651 N N . THR A 1 214 ? 4.050 -5.166 -11.287 1.00 88.62 214 THR A N 1
ATOM 1652 C CA . THR A 1 214 ? 2.853 -5.985 -11.486 1.00 88.62 214 THR A CA 1
ATOM 1653 C C . THR A 1 214 ? 1.940 -5.890 -10.273 1.00 88.62 214 THR A C 1
ATOM 1655 O O . THR A 1 214 ? 2.337 -6.200 -9.147 1.00 88.62 214 THR A O 1
ATOM 1658 N N . VAL A 1 215 ? 0.704 -5.457 -10.522 1.00 90.31 215 VAL A N 1
ATOM 1659 C CA . VAL A 1 215 ? -0.355 -5.335 -9.516 1.00 90.31 215 VAL A CA 1
ATOM 1660 C C . VAL A 1 215 ? -1.240 -6.573 -9.536 1.00 90.31 215 VAL A C 1
ATOM 1662 O O . VAL A 1 215 ? -1.390 -7.230 -8.508 1.00 90.31 215 VAL A O 1
ATOM 1665 N N . LEU A 1 216 ? -1.788 -6.918 -10.707 1.00 89.00 216 LEU A N 1
ATOM 1666 C CA . LEU A 1 216 ? -2.548 -8.151 -10.914 1.00 89.00 216 LEU A CA 1
ATOM 1667 C C . LEU A 1 216 ? -1.842 -9.024 -11.940 1.00 89.00 216 LEU A C 1
ATOM 1669 O O . LEU A 1 216 ? -1.572 -8.588 -13.060 1.00 89.00 216 LEU A O 1
ATOM 1673 N N . ASP A 1 217 ? -1.589 -10.266 -11.550 1.00 83.00 217 ASP A N 1
ATOM 1674 C CA . ASP A 1 217 ? -0.954 -11.269 -12.391 1.00 83.00 217 ASP A CA 1
ATOM 1675 C C . ASP A 1 217 ? -2.011 -12.288 -12.862 1.00 83.00 217 ASP A C 1
ATOM 1677 O O . ASP A 1 217 ? -2.700 -12.867 -12.012 1.00 83.00 217 ASP A O 1
ATOM 1681 N N . PRO A 1 218 ? -2.140 -12.538 -14.181 1.00 80.25 218 PRO A N 1
ATOM 1682 C CA . PRO A 1 218 ? -3.091 -13.489 -14.759 1.00 80.25 218 PRO A CA 1
ATOM 1683 C C . PRO A 1 218 ? -3.001 -14.901 -14.179 1.00 80.25 218 PRO A C 1
ATOM 1685 O O . PRO A 1 218 ? -3.992 -15.630 -14.184 1.00 80.25 218 PRO A O 1
ATOM 1688 N N . ARG A 1 219 ? -1.837 -15.302 -13.650 1.00 78.69 219 ARG A N 1
ATOM 1689 C CA . ARG A 1 219 ? -1.633 -16.624 -13.039 1.00 78.69 219 ARG A CA 1
ATOM 1690 C C . ARG A 1 219 ? -2.578 -16.887 -11.870 1.00 78.69 219 ARG A C 1
ATOM 1692 O O . ARG A 1 219 ? -3.020 -18.017 -11.691 1.00 78.69 219 ARG A O 1
ATOM 1699 N N . PHE A 1 220 ? -2.918 -15.856 -11.097 1.00 78.62 220 PHE A N 1
ATOM 1700 C CA . PHE A 1 220 ? -3.838 -15.967 -9.956 1.00 78.62 220 PHE A CA 1
ATOM 1701 C C . PHE A 1 220 ? -5.292 -15.660 -10.337 1.00 78.62 220 PHE A C 1
ATOM 1703 O O . PHE A 1 220 ? -6.186 -15.645 -9.493 1.00 78.62 220 PHE A O 1
ATOM 1710 N N . HIS A 1 221 ? -5.522 -15.382 -11.616 1.00 77.31 221 HIS A N 1
ATOM 1711 C CA . HIS A 1 221 ? -6.650 -14.611 -12.099 1.00 77.31 221 HIS A CA 1
ATOM 1712 C C . HIS A 1 221 ? -6.978 -14.993 -13.558 1.00 77.31 221 HIS A C 1
ATOM 1714 O O . HIS A 1 221 ? -6.799 -14.187 -14.480 1.00 77.31 221 HIS A O 1
ATOM 1720 N N . PRO A 1 222 ? -7.438 -16.238 -13.796 1.00 70.44 222 PRO A N 1
ATOM 1721 C CA . PRO A 1 222 ? -7.621 -16.757 -15.147 1.00 70.44 222 PRO A CA 1
ATOM 1722 C C . PRO A 1 222 ? -8.613 -15.908 -15.951 1.00 70.44 222 PRO A C 1
ATOM 1724 O O . PRO A 1 222 ? -9.676 -15.543 -15.451 1.00 70.44 222 PRO A O 1
ATOM 1727 N N . GLY A 1 223 ? -8.277 -15.606 -17.208 1.00 69.50 223 GLY A N 1
ATOM 1728 C CA . GLY A 1 223 ? -9.135 -14.826 -18.110 1.00 69.50 223 GLY A CA 1
ATOM 1729 C C . GLY A 1 223 ? -8.975 -13.304 -18.015 1.00 69.50 223 GLY A C 1
ATOM 1730 O O . GLY A 1 223 ? -9.715 -12.579 -18.677 1.00 69.50 223 GLY A O 1
ATOM 1731 N N . MET A 1 224 ? -8.014 -12.803 -17.233 1.00 78.44 224 MET A N 1
ATOM 1732 C CA . MET A 1 224 ? -7.673 -11.378 -17.186 1.00 78.44 224 MET A CA 1
ATOM 1733 C C . MET A 1 224 ? -6.279 -11.113 -17.749 1.00 78.44 224 MET A C 1
ATOM 1735 O O . MET A 1 224 ? -5.382 -11.947 -17.649 1.00 78.44 224 MET A O 1
ATOM 1739 N N . SER A 1 225 ? -6.089 -9.929 -18.326 1.00 81.88 225 SER A N 1
ATOM 1740 C CA . SER A 1 225 ? -4.764 -9.449 -18.712 1.00 81.88 225 SER A CA 1
ATOM 1741 C C . SER A 1 225 ? -3.991 -8.955 -17.491 1.00 81.88 225 SER A C 1
ATOM 1743 O O . SER A 1 225 ? -4.588 -8.495 -16.516 1.00 81.88 225 SER A O 1
ATOM 1745 N N . ALA A 1 226 ? -2.659 -9.011 -17.558 1.00 85.69 226 ALA A N 1
ATOM 1746 C CA . ALA A 1 226 ? -1.828 -8.495 -16.477 1.00 85.69 226 ALA A CA 1
ATOM 1747 C C . ALA A 1 226 ? -2.019 -6.983 -16.352 1.00 85.69 226 ALA A C 1
ATOM 1749 O O . ALA A 1 226 ? -2.037 -6.277 -17.362 1.00 85.69 226 ALA A O 1
ATOM 1750 N N . LEU A 1 227 ? -2.141 -6.496 -15.120 1.00 89.81 227 LEU A N 1
ATOM 1751 C CA . LEU A 1 227 ? -2.163 -5.067 -14.829 1.00 89.81 227 LEU A CA 1
ATOM 1752 C C . LEU A 1 227 ? -0.857 -4.677 -14.169 1.00 89.81 227 LEU A C 1
ATOM 1754 O O . LEU A 1 227 ? -0.500 -5.209 -13.113 1.00 89.81 227 LEU A O 1
ATOM 1758 N N . THR A 1 228 ? -0.174 -3.719 -14.781 1.00 91.81 228 THR A N 1
ATOM 1759 C CA . THR A 1 228 ? 1.119 -3.245 -14.311 1.00 91.81 228 THR A CA 1
ATOM 1760 C C . THR A 1 228 ? 1.130 -1.727 -14.193 1.00 91.81 228 THR A C 1
ATOM 1762 O O . THR A 1 228 ? 0.514 -1.012 -14.980 1.00 91.81 228 THR A O 1
ATOM 1765 N N . ILE A 1 229 ? 1.813 -1.213 -13.177 1.00 92.94 229 ILE A N 1
ATOM 1766 C CA . ILE A 1 229 ? 2.124 0.206 -13.055 1.00 92.94 229 ILE A CA 1
ATOM 1767 C C . ILE A 1 229 ? 3.418 0.442 -13.822 1.00 92.94 229 ILE A C 1
ATOM 1769 O O . ILE A 1 229 ? 4.475 -0.067 -13.446 1.00 92.94 229 ILE A O 1
ATOM 1773 N N . ARG A 1 230 ? 3.333 1.236 -14.884 1.00 90.88 230 ARG A N 1
ATOM 1774 C CA . ARG A 1 230 ? 4.471 1.743 -15.639 1.00 90.88 230 ARG A CA 1
ATOM 1775 C C . ARG A 1 230 ? 4.915 3.074 -15.042 1.00 90.88 230 ARG A C 1
ATOM 1777 O O . ARG A 1 230 ? 4.161 4.046 -15.036 1.00 90.88 230 ARG A O 1
ATOM 1784 N N . VAL A 1 231 ? 6.157 3.123 -14.580 1.00 88.44 231 VAL A N 1
ATOM 1785 C CA . VAL A 1 231 ? 6.818 4.339 -14.107 1.00 88.44 231 VAL A CA 1
ATOM 1786 C C . VAL A 1 231 ? 7.482 5.018 -15.301 1.00 88.44 231 VAL A C 1
ATOM 1788 O O . VAL A 1 231 ? 8.421 4.495 -15.896 1.00 88.44 231 VAL A O 1
ATOM 1791 N N . VAL A 1 232 ? 6.999 6.192 -15.678 1.00 86.56 232 VAL A N 1
ATOM 1792 C CA . VAL A 1 232 ? 7.595 6.994 -16.744 1.00 86.56 232 VAL A CA 1
ATOM 1793 C C . VAL A 1 232 ? 8.575 7.972 -16.092 1.00 86.56 232 VAL A C 1
ATOM 1795 O O . VAL A 1 232 ? 8.142 8.874 -15.368 1.00 86.56 232 VAL A O 1
ATOM 1798 N N . PRO A 1 233 ? 9.896 7.794 -16.288 1.00 81.50 233 PRO A N 1
ATOM 1799 C CA . PRO A 1 233 ? 10.879 8.686 -15.698 1.00 81.50 233 PRO A CA 1
ATOM 1800 C C . PRO A 1 233 ? 10.733 10.102 -16.274 1.00 81.50 233 PRO A C 1
ATOM 1802 O O . PRO A 1 233 ? 10.350 10.264 -17.439 1.00 81.50 233 PRO A O 1
ATOM 1805 N N . PRO A 1 234 ? 11.040 11.132 -15.474 1.00 80.56 234 PRO A N 1
ATOM 1806 C CA . PRO A 1 234 ? 10.959 12.508 -15.930 1.00 80.56 234 PRO A CA 1
ATOM 1807 C C . PRO A 1 234 ? 11.973 12.776 -17.048 1.00 80.56 234 PRO A C 1
ATOM 1809 O O . PRO A 1 234 ? 13.073 12.220 -17.057 1.00 80.56 234 PRO A O 1
ATOM 1812 N N . LYS A 1 235 ? 11.598 13.635 -18.003 1.00 76.44 235 LYS A N 1
ATOM 1813 C CA . LYS A 1 235 ? 12.490 14.042 -19.103 1.00 76.44 235 LYS A CA 1
ATOM 1814 C C . LYS A 1 235 ? 13.552 15.040 -18.645 1.00 76.44 235 LYS A C 1
ATOM 1816 O O . LYS A 1 235 ? 14.657 15.025 -19.177 1.00 76.44 235 LYS A O 1
ATOM 1821 N N . ASN A 1 236 ? 13.216 15.871 -17.660 1.00 73.69 236 ASN A N 1
ATOM 1822 C CA . ASN A 1 236 ? 14.119 16.834 -17.042 1.00 73.69 236 ASN A CA 1
ATOM 1823 C C . ASN A 1 236 ? 14.404 16.429 -15.589 1.00 73.69 236 ASN A C 1
ATOM 1825 O O . ASN A 1 236 ? 13.527 15.862 -14.941 1.00 73.69 236 ASN A O 1
ATOM 1829 N N . PRO A 1 237 ? 15.590 16.742 -15.044 1.00 65.44 237 PRO A N 1
ATOM 1830 C CA . PRO A 1 237 ? 15.938 16.404 -13.662 1.00 65.44 237 PRO A CA 1
ATOM 1831 C C . PRO A 1 237 ? 15.043 17.086 -12.611 1.00 65.44 237 PRO A C 1
ATOM 1833 O O . PRO A 1 237 ? 14.929 16.567 -11.504 1.00 65.44 237 PRO A O 1
ATOM 1836 N N . ASP A 1 238 ? 14.396 18.202 -12.965 1.00 69.00 238 ASP A N 1
ATOM 1837 C CA . ASP A 1 238 ? 13.489 18.953 -12.086 1.00 69.00 238 ASP A CA 1
ATOM 1838 C C . ASP A 1 238 ? 12.032 18.453 -12.138 1.00 69.00 238 ASP A C 1
ATOM 1840 O O . ASP A 1 238 ? 11.215 18.819 -11.290 1.00 69.00 238 ASP A O 1
ATOM 1844 N N . ASP A 1 239 ? 11.693 17.602 -13.113 1.00 76.69 239 ASP A N 1
ATOM 1845 C CA . ASP A 1 239 ? 10.349 17.046 -13.256 1.00 76.69 239 ASP A CA 1
ATOM 1846 C C . ASP A 1 239 ? 10.188 15.773 -12.406 1.00 76.69 239 ASP A C 1
ATOM 1848 O O . ASP A 1 239 ? 11.131 15.019 -12.160 1.00 76.69 239 ASP A O 1
ATOM 1852 N N . ALA A 1 240 ? 8.961 15.488 -11.969 1.00 81.44 240 ALA A N 1
ATOM 1853 C CA . ALA A 1 240 ? 8.653 14.234 -11.283 1.00 81.44 240 ALA A CA 1
ATOM 1854 C C . ALA A 1 240 ? 8.277 13.120 -12.267 1.00 81.44 240 ALA A C 1
ATOM 1856 O O . ALA A 1 240 ? 7.771 13.379 -13.360 1.00 81.44 240 ALA A O 1
ATOM 1857 N N . ALA A 1 241 ? 8.480 11.869 -11.850 1.00 87.25 241 ALA A N 1
ATOM 1858 C CA . ALA A 1 241 ? 8.009 10.712 -12.598 1.00 87.25 241 ALA A CA 1
ATOM 1859 C C . ALA A 1 241 ? 6.477 10.710 -12.667 1.00 87.25 241 ALA A C 1
ATOM 1861 O O . ALA A 1 241 ? 5.798 11.118 -11.719 1.00 87.25 241 ALA A O 1
ATOM 1862 N N . THR A 1 242 ? 5.943 10.215 -13.779 1.00 90.94 242 THR A N 1
ATOM 1863 C CA . THR A 1 242 ? 4.509 9.951 -13.921 1.00 90.94 242 THR A CA 1
ATOM 1864 C C . THR A 1 242 ? 4.253 8.456 -13.874 1.00 90.94 242 THR A C 1
ATOM 1866 O O . THR A 1 242 ? 5.105 7.653 -14.255 1.00 90.94 242 THR A O 1
ATOM 1869 N N . TYR A 1 243 ? 3.081 8.073 -13.392 1.00 93.00 243 TYR A N 1
ATOM 1870 C CA . TYR A 1 243 ? 2.721 6.677 -13.187 1.00 93.00 243 TYR A CA 1
ATOM 1871 C C . TYR A 1 243 ? 1.461 6.370 -13.985 1.00 93.00 243 TYR A C 1
ATOM 1873 O O . TYR A 1 243 ? 0.466 7.075 -13.846 1.00 93.00 243 TYR A O 1
ATOM 1881 N N . ASP A 1 244 ? 1.498 5.310 -14.787 1.00 93.00 244 ASP A N 1
ATOM 1882 C CA . ASP A 1 244 ? 0.349 4.842 -15.561 1.00 93.00 244 ASP A CA 1
ATOM 1883 C C . ASP A 1 244 ? 0.031 3.399 -15.175 1.00 93.00 244 ASP A C 1
ATOM 1885 O O . ASP A 1 244 ? 0.930 2.561 -15.133 1.00 93.00 244 ASP A O 1
ATOM 1889 N N . LEU A 1 245 ? -1.238 3.076 -14.952 1.00 93.00 245 LEU A N 1
ATOM 1890 C CA . LEU A 1 245 ? -1.696 1.695 -14.861 1.00 93.00 245 LEU A CA 1
ATOM 1891 C C . LEU A 1 245 ? -2.045 1.203 -16.271 1.00 93.00 245 LEU A C 1
ATOM 1893 O O . LEU A 1 245 ? -2.934 1.748 -16.926 1.00 93.00 245 LEU A O 1
ATOM 1897 N N . VAL A 1 246 ? -1.326 0.189 -16.747 1.00 91.44 246 VAL A N 1
ATOM 1898 C CA . VAL A 1 246 ? -1.440 -0.362 -18.101 1.00 91.44 246 VAL A CA 1
ATOM 1899 C C . VAL A 1 246 ? -1.821 -1.838 -18.064 1.00 91.44 246 VAL A C 1
ATOM 1901 O O . VAL A 1 246 ? -1.460 -2.574 -17.145 1.00 91.44 246 VAL A O 1
ATOM 1904 N N . GLN A 1 247 ? -2.541 -2.273 -19.094 1.00 86.19 247 GLN A N 1
ATOM 1905 C CA . GLN A 1 247 ? -2.893 -3.668 -19.313 1.00 86.19 247 GLN A CA 1
ATOM 1906 C C . GLN A 1 247 ? -1.903 -4.284 -20.310 1.00 86.19 247 GLN A C 1
ATOM 1908 O O . GLN A 1 247 ? -1.729 -3.771 -21.417 1.00 86.19 247 GLN A O 1
ATOM 1913 N N . ALA A 1 248 ? -1.230 -5.372 -19.936 1.00 67.88 248 ALA A N 1
ATOM 1914 C CA . ALA A 1 248 ? -0.309 -6.060 -20.835 1.00 67.88 248 ALA A CA 1
ATOM 1915 C C . ALA A 1 248 ? -1.098 -6.660 -22.014 1.00 67.88 248 ALA A C 1
ATOM 1917 O O . ALA A 1 248 ? -1.875 -7.598 -21.827 1.00 67.88 248 ALA A O 1
ATOM 1918 N N . GLY A 1 249 ? -0.922 -6.089 -23.213 1.00 53.00 249 GLY A N 1
ATOM 1919 C CA . GLY A 1 249 ? -1.530 -6.568 -24.463 1.00 53.00 249 GLY A CA 1
ATOM 1920 C C . GLY A 1 249 ? -2.416 -5.576 -25.233 1.00 53.00 249 GLY A C 1
ATOM 1921 O O . GLY A 1 249 ? -2.747 -5.871 -26.376 1.00 53.00 249 GLY A O 1
ATOM 1922 N N . GLY A 1 250 ? -2.760 -4.402 -24.684 1.00 36.31 250 GLY A N 1
ATOM 1923 C CA . GLY A 1 250 ? -3.524 -3.356 -25.394 1.00 36.31 250 GLY A CA 1
ATOM 1924 C C . GLY A 1 250 ? -2.672 -2.118 -25.704 1.00 36.31 250 GLY A C 1
ATOM 1925 O O . GLY A 1 250 ? -2.235 -1.431 -24.786 1.00 36.31 250 GLY A O 1
ATOM 1926 N N . GLY A 1 251 ? -2.368 -1.863 -26.985 1.00 29.30 251 GLY A N 1
ATOM 1927 C CA . GLY A 1 251 ? -1.457 -0.793 -27.456 1.00 29.30 251 GLY A CA 1
ATOM 1928 C C . GLY A 1 251 ? -2.028 0.644 -27.416 1.00 29.30 251 GLY A C 1
ATOM 1929 O O . GLY A 1 251 ? -3.040 0.871 -26.761 1.00 29.30 251 GLY A O 1
ATOM 1930 N N . PRO A 1 252 ? -1.457 1.636 -28.146 1.00 40.00 252 PRO A N 1
ATOM 1931 C CA . PRO A 1 252 ? -0.154 1.703 -28.809 1.00 40.00 252 PRO A CA 1
ATOM 1932 C C . PRO A 1 252 ? 0.879 2.506 -27.990 1.00 40.00 252 PRO A C 1
ATOM 1934 O O . PRO A 1 252 ? 0.550 3.336 -27.139 1.00 40.00 252 PRO A O 1
ATOM 1937 N N . ALA A 1 253 ? 2.162 2.298 -28.296 1.00 38.97 253 ALA A N 1
ATOM 1938 C CA . ALA A 1 253 ? 3.211 3.237 -27.927 1.00 38.97 253 ALA A CA 1
ATOM 1939 C C . ALA A 1 253 ? 2.889 4.594 -28.564 1.00 38.97 253 ALA A C 1
ATOM 1941 O O . ALA A 1 253 ? 2.638 4.677 -29.764 1.00 38.97 253 ALA A O 1
ATOM 1942 N N . ARG A 1 254 ? 2.877 5.653 -27.753 1.00 36.00 254 ARG A N 1
ATOM 1943 C CA . ARG A 1 254 ? 2.796 7.038 -28.216 1.00 36.00 254 ARG A CA 1
ATOM 1944 C C . ARG A 1 254 ? 3.791 7.223 -29.368 1.00 36.00 254 ARG A C 1
ATOM 1946 O O . ARG A 1 254 ? 4.996 7.176 -29.134 1.00 36.00 254 ARG A O 1
ATOM 1953 N N . GLU A 1 255 ? 3.283 7.426 -30.586 1.00 31.23 255 GLU A N 1
ATOM 1954 C CA . GLU A 1 255 ? 4.056 7.910 -31.728 1.00 31.23 255 GLU A CA 1
ATOM 1955 C C . GLU A 1 255 ? 4.629 9.280 -31.356 1.00 31.23 255 GLU A C 1
ATOM 1957 O O . GLU A 1 255 ? 4.037 10.338 -31.569 1.00 31.23 255 GLU A O 1
ATOM 1962 N N . THR A 1 256 ? 5.811 9.281 -30.754 1.00 33.50 256 THR A N 1
ATOM 1963 C CA . THR A 1 256 ? 6.734 10.392 -30.915 1.00 33.50 256 THR A CA 1
ATOM 1964 C C . THR A 1 256 ? 7.137 10.369 -32.379 1.00 33.50 256 THR A C 1
ATOM 1966 O O . THR A 1 256 ? 7.982 9.572 -32.779 1.00 33.50 256 THR A O 1
ATOM 1969 N N . ARG A 1 257 ? 6.493 11.226 -33.182 1.00 29.86 257 ARG A N 1
ATOM 1970 C CA . ARG A 1 257 ? 7.043 11.711 -34.448 1.00 29.86 257 ARG A CA 1
ATOM 1971 C C . ARG A 1 257 ? 8.493 12.113 -34.186 1.00 29.86 257 ARG A C 1
ATOM 1973 O O . ARG A 1 257 ? 8.761 13.169 -33.620 1.00 29.86 257 ARG A O 1
ATOM 1980 N N . ALA A 1 258 ? 9.404 11.222 -34.549 1.00 31.05 258 ALA A N 1
ATOM 1981 C CA . ALA A 1 258 ? 10.817 11.495 -34.639 1.00 31.05 258 ALA A CA 1
ATOM 1982 C C . ALA A 1 258 ? 11.035 12.256 -35.946 1.00 31.05 258 ALA A C 1
ATOM 1984 O O . ALA A 1 258 ? 11.203 11.671 -37.010 1.00 31.05 258 ALA A O 1
ATOM 1985 N N . THR A 1 259 ? 11.006 13.578 -35.869 1.00 36.22 259 THR A N 1
ATOM 1986 C CA . THR A 1 259 ? 11.955 14.371 -36.642 1.00 36.22 259 THR A CA 1
ATOM 1987 C C . THR A 1 259 ? 13.095 14.668 -35.696 1.00 36.22 259 THR A C 1
ATOM 1989 O O . THR A 1 259 ? 12.943 15.497 -34.810 1.00 36.22 259 THR A O 1
ATOM 1992 N N . GLU A 1 260 ? 14.175 13.905 -35.819 1.00 27.80 260 GLU A N 1
ATOM 1993 C CA . GLU A 1 260 ? 15.519 14.446 -36.027 1.00 27.80 260 GLU A CA 1
ATOM 1994 C C . GLU A 1 260 ? 16.541 13.314 -35.944 1.00 27.80 260 GLU A C 1
ATOM 1996 O O . GLU A 1 260 ? 16.652 12.565 -34.976 1.00 27.80 260 GLU A O 1
ATOM 2001 N N . THR A 1 261 ? 17.260 13.184 -37.049 1.00 40.44 261 THR A N 1
ATOM 2002 C CA . THR A 1 261 ? 18.468 12.397 -37.224 1.00 40.44 261 THR A CA 1
ATOM 2003 C C . THR A 1 261 ? 19.496 12.749 -36.153 1.00 40.44 261 THR A C 1
ATOM 2005 O O . THR A 1 261 ? 20.085 13.827 -36.194 1.00 40.44 261 THR A O 1
ATOM 2008 N N . ALA A 1 262 ? 19.770 11.819 -35.244 1.00 30.16 262 ALA A N 1
ATOM 2009 C CA . ALA A 1 262 ? 21.001 11.809 -34.471 1.00 30.16 262 ALA A CA 1
ATOM 2010 C C . ALA A 1 262 ? 21.432 10.355 -34.259 1.00 30.16 262 ALA A C 1
ATOM 2012 O O . ALA A 1 262 ? 20.671 9.513 -33.788 1.00 30.16 262 ALA A O 1
ATOM 2013 N N . THR A 1 263 ? 22.651 10.078 -34.704 1.00 35.75 263 THR A N 1
ATOM 2014 C CA . THR A 1 263 ? 23.399 8.820 -34.637 1.00 35.75 263 THR A CA 1
ATOM 2015 C C . THR A 1 263 ? 23.132 8.011 -33.370 1.00 35.75 263 THR A C 1
ATOM 2017 O O . THR A 1 263 ? 23.422 8.447 -32.258 1.00 35.75 263 THR A O 1
ATOM 2020 N N . THR A 1 264 ? 22.594 6.811 -33.566 1.00 32.19 264 THR A N 1
ATOM 2021 C CA . THR A 1 264 ? 22.307 5.819 -32.532 1.00 32.19 264 THR A CA 1
ATOM 2022 C C . THR A 1 264 ? 23.618 5.242 -31.991 1.00 32.19 264 THR A C 1
ATOM 2024 O O . THR A 1 264 ? 24.240 4.404 -32.638 1.00 32.19 264 THR A O 1
ATOM 2027 N N . GLU A 1 265 ? 24.041 5.658 -30.797 1.00 28.61 265 GLU A N 1
ATOM 2028 C CA . GLU A 1 265 ? 24.856 4.781 -29.951 1.00 28.61 265 GLU A CA 1
ATOM 2029 C C . GLU A 1 265 ? 23.915 3.779 -29.256 1.00 28.61 265 GLU A C 1
ATOM 2031 O O . GLU A 1 265 ? 22.874 4.186 -28.728 1.00 28.61 265 GLU A O 1
ATOM 2036 N N . PRO A 1 266 ? 24.213 2.467 -29.270 1.00 38.25 266 PRO A N 1
ATOM 2037 C CA . PRO A 1 266 ? 23.326 1.465 -28.700 1.00 38.25 266 PRO A CA 1
ATOM 2038 C C . PRO A 1 266 ? 23.264 1.597 -27.172 1.00 38.25 266 PRO A C 1
ATOM 2040 O O . PRO A 1 266 ? 24.277 1.561 -26.472 1.00 38.25 266 PRO A O 1
ATOM 2043 N N . ILE A 1 267 ? 22.040 1.714 -26.658 1.00 41.84 267 ILE A N 1
ATOM 2044 C CA . ILE A 1 267 ? 21.698 1.617 -25.235 1.00 41.84 267 ILE A CA 1
ATOM 2045 C C . ILE A 1 267 ? 22.283 0.299 -24.690 1.00 41.84 267 ILE A C 1
ATOM 2047 O O . ILE A 1 267 ? 22.025 -0.752 -25.282 1.00 41.84 267 ILE A O 1
ATOM 2051 N N . PRO A 1 268 ? 23.062 0.286 -23.591 1.00 48.41 268 PRO A N 1
ATOM 2052 C CA . PRO A 1 268 ? 23.617 -0.962 -23.089 1.00 48.41 268 PRO A CA 1
ATOM 2053 C C . PRO A 1 268 ? 22.517 -1.804 -22.430 1.00 48.41 268 PRO A C 1
ATOM 2055 O O . PRO A 1 268 ? 22.084 -1.503 -21.320 1.00 48.41 268 PRO A O 1
ATOM 2058 N N . THR A 1 269 ? 22.116 -2.887 -23.100 1.00 60.25 269 THR A N 1
ATOM 2059 C CA . THR A 1 269 ? 21.348 -4.008 -22.534 1.00 60.25 269 THR A CA 1
ATOM 2060 C C . THR A 1 269 ? 21.995 -4.456 -21.226 1.00 60.25 269 THR A C 1
ATOM 2062 O O . THR A 1 269 ? 23.235 -4.548 -21.169 1.00 60.25 269 THR A O 1
ATOM 2065 N N . SER A 1 270 ? 21.177 -4.699 -20.193 1.00 74.62 270 SER A N 1
ATOM 2066 C CA . SER A 1 270 ? 21.645 -5.038 -18.846 1.00 74.62 270 SER A CA 1
ATOM 2067 C C . SER A 1 270 ? 22.686 -6.160 -18.911 1.00 74.62 270 SER A C 1
ATOM 2069 O O . SER A 1 270 ? 22.487 -7.128 -19.651 1.00 74.62 270 SER A O 1
ATOM 2071 N N . PRO A 1 271 ? 23.803 -6.076 -18.163 1.00 77.50 271 PRO A N 1
ATOM 2072 C CA . PRO A 1 271 ? 24.817 -7.127 -18.170 1.00 77.50 271 PRO A CA 1
ATOM 2073 C C . PRO A 1 271 ? 24.260 -8.522 -17.835 1.00 77.50 271 PRO A C 1
ATOM 2075 O O . PRO A 1 271 ? 24.803 -9.528 -18.275 1.00 77.50 271 PRO A O 1
ATOM 2078 N N . TRP A 1 272 ? 23.150 -8.580 -17.097 1.00 81.19 272 TRP A N 1
ATOM 2079 C CA . TRP A 1 272 ? 22.485 -9.815 -16.678 1.00 81.19 272 TRP A CA 1
ATOM 2080 C C . TRP A 1 272 ? 21.598 -10.469 -17.748 1.00 81.19 272 TRP A C 1
ATOM 2082 O O . TRP A 1 272 ? 21.159 -11.601 -17.562 1.00 81.19 272 TRP A O 1
ATOM 2092 N N . GLU A 1 273 ? 21.302 -9.756 -18.835 1.00 72.94 273 GLU A N 1
ATOM 2093 C CA . GLU A 1 273 ? 20.430 -10.212 -19.930 1.00 72.94 273 GLU A CA 1
ATOM 2094 C C . GLU A 1 273 ? 21.228 -10.691 -21.148 1.00 72.94 273 GLU A C 1
ATOM 2096 O O . GLU A 1 273 ? 20.654 -11.175 -22.120 1.00 72.94 273 GLU A O 1
ATOM 2101 N N . ARG A 1 274 ? 22.561 -10.558 -21.116 1.00 73.25 274 ARG A N 1
ATOM 2102 C CA . ARG A 1 274 ? 23.422 -11.000 -22.215 1.00 73.25 274 ARG A CA 1
ATOM 2103 C C . ARG A 1 274 ? 23.709 -12.491 -22.082 1.00 73.25 274 ARG A C 1
ATOM 2105 O O . ARG A 1 274 ? 24.294 -12.922 -21.091 1.00 73.25 274 ARG A O 1
ATOM 2112 N N . THR A 1 275 ? 23.349 -13.243 -23.114 1.00 62.28 275 THR A N 1
ATOM 2113 C CA . THR A 1 275 ? 23.544 -14.696 -23.231 1.00 62.28 275 THR A CA 1
ATOM 2114 C C . THR A 1 275 ? 24.991 -15.112 -23.522 1.00 62.28 275 THR A C 1
ATOM 2116 O O . THR A 1 275 ? 25.296 -16.285 -23.478 1.00 62.28 275 THR A O 1
ATOM 2119 N N . GLU A 1 276 ? 25.919 -14.185 -23.787 1.00 68.19 276 GLU A N 1
ATOM 2120 C CA . GLU A 1 276 ? 27.327 -14.518 -24.094 1.00 68.19 276 GLU A CA 1
ATOM 2121 C C . GLU A 1 276 ? 28.317 -13.645 -23.304 1.00 68.19 276 GLU A C 1
ATOM 2123 O O . GLU A 1 276 ? 29.294 -13.123 -23.837 1.00 68.19 276 GLU A O 1
ATOM 2128 N N . MET A 1 277 ? 28.052 -13.409 -22.017 1.00 78.94 277 MET A N 1
ATOM 2129 C CA . MET A 1 277 ? 28.914 -12.542 -21.210 1.00 78.94 277 MET A CA 1
ATOM 2130 C C . MET A 1 277 ? 30.188 -13.271 -20.756 1.00 78.94 277 MET A C 1
ATOM 2132 O O . MET A 1 277 ? 30.161 -14.081 -19.828 1.00 78.94 277 MET A O 1
ATOM 2136 N N . THR A 1 278 ? 31.333 -12.946 -21.360 1.00 80.69 278 THR A N 1
ATOM 2137 C CA . THR A 1 278 ? 32.618 -13.554 -20.989 1.00 80.69 278 THR A CA 1
ATOM 2138 C C . THR A 1 278 ? 33.286 -12.842 -19.804 1.00 80.69 278 THR A C 1
ATOM 2140 O O . THR A 1 278 ? 32.941 -11.716 -19.437 1.00 80.69 278 THR A O 1
ATOM 2143 N N . LYS A 1 279 ? 34.329 -13.457 -19.223 1.00 82.69 279 LYS A N 1
ATOM 2144 C CA . LYS A 1 279 ? 35.151 -12.832 -18.165 1.00 82.69 279 LYS A CA 1
ATOM 2145 C C . LYS A 1 279 ? 35.766 -11.489 -18.586 1.00 82.69 279 LYS A C 1
ATOM 2147 O O . LYS A 1 279 ? 35.882 -10.575 -17.772 1.00 82.69 279 LYS A O 1
ATOM 2152 N N . LYS A 1 280 ? 36.145 -11.356 -19.865 1.00 84.44 280 LYS A N 1
ATOM 2153 C CA . LYS A 1 280 ? 36.719 -10.116 -20.408 1.00 84.44 280 LYS A CA 1
ATOM 2154 C C . LYS A 1 280 ? 35.659 -9.018 -20.472 1.00 84.44 280 LYS A C 1
ATOM 2156 O O . LYS A 1 280 ? 35.945 -7.886 -20.088 1.00 84.44 280 LYS A O 1
ATOM 2161 N N . ASP A 1 281 ? 34.439 -9.369 -20.869 1.00 85.50 281 ASP A N 1
ATOM 2162 C CA . ASP A 1 281 ? 33.321 -8.426 -20.951 1.00 85.50 281 ASP A CA 1
ATOM 2163 C C . ASP A 1 281 ? 32.927 -7.915 -19.566 1.00 85.50 281 ASP A C 1
ATOM 2165 O O . ASP A 1 281 ? 32.771 -6.709 -19.372 1.00 85.50 281 ASP A O 1
ATOM 2169 N N . TRP A 1 282 ? 32.883 -8.802 -18.568 1.00 88.81 282 TRP A N 1
ATOM 2170 C CA . TRP A 1 282 ? 32.661 -8.411 -17.176 1.00 88.81 282 TRP A CA 1
ATOM 2171 C C . TRP A 1 282 ? 33.725 -7.452 -16.651 1.00 88.81 282 TRP A C 1
ATOM 2173 O O . TRP A 1 282 ? 33.387 -6.452 -16.016 1.00 88.81 282 TRP A O 1
ATOM 2183 N N . LEU A 1 283 ? 35.003 -7.698 -16.945 1.00 86.81 283 LEU A N 1
ATOM 2184 C CA . LEU A 1 283 ? 36.080 -6.807 -16.521 1.00 86.81 283 LEU A CA 1
ATOM 2185 C C . LEU A 1 283 ? 35.946 -5.410 -17.153 1.00 86.81 283 LEU A C 1
ATOM 2187 O O . LEU A 1 283 ? 36.147 -4.404 -16.467 1.00 86.81 283 LEU A O 1
ATOM 2191 N N . VAL A 1 284 ? 35.573 -5.337 -18.437 1.00 88.00 284 VAL A N 1
ATOM 2192 C CA . VAL A 1 284 ? 35.307 -4.070 -19.143 1.00 88.00 284 VAL A CA 1
ATOM 2193 C C . VAL A 1 284 ? 34.112 -3.343 -18.526 1.00 88.00 284 VAL A C 1
ATOM 2195 O O . VAL A 1 284 ? 34.195 -2.139 -18.270 1.00 88.00 284 VAL A O 1
ATOM 2198 N N . VAL A 1 285 ? 33.025 -4.061 -18.229 1.00 87.44 285 VAL A N 1
ATOM 2199 C CA . VAL A 1 285 ? 31.831 -3.500 -17.582 1.00 87.44 285 VAL A CA 1
ATOM 2200 C C . VAL A 1 285 ? 32.173 -2.941 -16.201 1.00 87.44 285 VAL A C 1
ATOM 2202 O O . VAL A 1 285 ? 31.859 -1.782 -15.929 1.00 87.44 285 VAL A O 1
ATOM 2205 N N . LEU A 1 286 ? 32.860 -3.708 -15.348 1.00 87.00 286 LEU A N 1
ATOM 2206 C CA . LEU A 1 286 ? 33.202 -3.284 -13.988 1.00 87.00 286 LEU A CA 1
ATOM 2207 C C . LEU A 1 286 ? 34.118 -2.052 -13.991 1.00 87.00 286 LEU A C 1
ATOM 2209 O O . LEU A 1 286 ? 33.787 -1.048 -13.362 1.00 87.00 286 LEU A O 1
ATOM 2213 N N . LYS A 1 287 ? 35.204 -2.059 -14.777 1.00 85.62 287 LYS A N 1
ATOM 2214 C CA . LYS A 1 287 ? 36.106 -0.895 -14.898 1.00 85.62 287 LYS A CA 1
ATOM 2215 C C . LYS A 1 287 ? 35.402 0.325 -15.500 1.00 85.62 287 LYS A C 1
ATOM 2217 O O . LYS A 1 287 ? 35.626 1.460 -15.076 1.00 85.62 287 LYS A O 1
ATOM 2222 N N . GLY A 1 288 ? 34.523 0.109 -16.479 1.00 82.44 288 GLY A N 1
ATOM 2223 C CA . GLY A 1 288 ? 33.727 1.169 -17.093 1.00 82.44 288 GLY A CA 1
ATOM 2224 C C . GLY A 1 288 ? 32.704 1.790 -16.136 1.00 82.44 288 GLY A C 1
ATOM 2225 O O . GLY A 1 288 ? 32.417 2.986 -16.236 1.00 82.44 288 GLY A O 1
ATOM 2226 N N . LEU A 1 289 ? 32.145 1.006 -15.211 1.00 84.75 289 LEU A N 1
ATOM 2227 C CA . LEU A 1 289 ? 31.227 1.485 -14.174 1.00 84.75 289 LEU A CA 1
ATOM 2228 C C . LEU A 1 289 ? 31.966 2.192 -13.038 1.00 84.75 289 LEU A C 1
ATOM 2230 O O . LEU A 1 289 ? 31.506 3.244 -12.598 1.00 84.75 289 LEU A O 1
ATOM 2234 N N . GLU A 1 290 ? 33.129 1.681 -12.634 1.00 82.94 290 GLU A N 1
ATOM 2235 C CA . GLU A 1 290 ? 34.021 2.332 -11.670 1.00 82.94 290 GLU A CA 1
ATOM 2236 C C . GLU A 1 290 ? 34.413 3.735 -12.158 1.00 82.94 290 GLU A C 1
ATOM 2238 O O . GLU A 1 290 ? 34.169 4.725 -11.464 1.00 82.94 290 GLU A O 1
ATOM 2243 N N . LYS A 1 291 ? 34.905 3.851 -13.402 1.00 85.19 291 LYS A N 1
ATOM 2244 C CA . LYS A 1 291 ? 35.304 5.137 -14.002 1.00 85.19 291 LYS A CA 1
ATOM 2245 C C . LYS A 1 291 ? 34.152 6.145 -14.064 1.00 85.19 291 LYS A C 1
ATOM 2247 O O . LYS A 1 291 ? 34.362 7.336 -13.849 1.00 85.19 291 LYS A O 1
ATOM 2252 N N . ARG A 1 292 ? 32.936 5.679 -14.362 1.00 81.56 292 ARG A N 1
ATOM 2253 C CA . ARG A 1 292 ? 31.731 6.521 -14.467 1.00 81.56 292 ARG A CA 1
ATOM 2254 C C . ARG A 1 292 ? 31.010 6.723 -13.130 1.00 81.56 292 ARG A C 1
ATOM 2256 O O . ARG A 1 292 ? 29.999 7.417 -13.107 1.00 81.56 292 ARG A O 1
ATOM 2263 N N . LYS A 1 293 ? 31.490 6.110 -12.038 1.00 79.06 293 LYS A N 1
ATOM 2264 C CA . LYS A 1 293 ? 30.818 6.046 -10.724 1.00 79.06 293 LYS A CA 1
ATOM 2265 C C . LYS A 1 293 ? 29.340 5.628 -10.820 1.00 79.06 293 LYS A C 1
ATOM 2267 O O . LYS A 1 293 ? 28.507 6.046 -10.018 1.00 79.06 293 LYS A O 1
ATOM 2272 N N . ALA A 1 294 ? 29.012 4.811 -11.817 1.00 74.50 294 ALA A N 1
ATOM 2273 C CA . ALA A 1 294 ? 27.659 4.337 -12.070 1.00 74.50 294 ALA A CA 1
ATOM 2274 C C . ALA A 1 294 ? 27.373 3.076 -11.243 1.00 74.50 294 ALA A C 1
ATOM 2276 O O . ALA A 1 294 ? 28.286 2.326 -10.894 1.00 74.50 294 ALA A O 1
ATOM 2277 N N . ARG A 1 295 ? 26.096 2.846 -10.914 1.00 81.19 295 ARG A N 1
ATOM 2278 C CA . ARG A 1 295 ? 25.686 1.700 -10.093 1.00 81.19 295 ARG A CA 1
ATOM 2279 C C . ARG A 1 295 ? 25.342 0.492 -10.961 1.00 81.19 295 ARG A C 1
ATOM 2281 O O . ARG A 1 295 ? 24.466 0.605 -11.817 1.00 81.19 295 ARG A O 1
ATOM 2288 N N . LEU A 1 296 ? 25.969 -0.653 -10.697 1.00 84.50 296 LEU A N 1
ATOM 2289 C CA . LEU A 1 296 ? 25.599 -1.938 -11.287 1.00 84.50 296 LEU A CA 1
ATOM 2290 C C . LEU A 1 296 ? 24.324 -2.475 -10.627 1.00 84.50 296 LEU A C 1
ATOM 2292 O O . LEU A 1 296 ? 24.139 -2.371 -9.411 1.00 84.50 296 LEU A O 1
ATOM 2296 N N . GLU A 1 297 ? 23.426 -3.022 -11.434 1.00 82.75 297 GLU A N 1
ATOM 2297 C CA . GLU A 1 297 ? 22.179 -3.621 -10.960 1.00 82.75 297 GLU A CA 1
ATOM 2298 C C . GLU A 1 297 ? 22.447 -4.929 -10.213 1.00 82.75 297 GLU A C 1
ATOM 2300 O O . GLU A 1 297 ? 23.438 -5.609 -10.482 1.00 82.75 297 GLU A O 1
ATOM 2305 N N . ALA A 1 298 ? 21.575 -5.277 -9.266 1.00 81.00 298 ALA A N 1
ATOM 2306 C CA . ALA A 1 298 ? 21.670 -6.551 -8.562 1.00 81.00 298 ALA A CA 1
ATOM 2307 C C . ALA A 1 298 ? 21.456 -7.721 -9.538 1.00 81.00 298 ALA A C 1
ATOM 2309 O O . ALA A 1 298 ? 20.705 -7.558 -10.505 1.00 81.00 298 ALA A O 1
ATOM 2310 N N . PRO A 1 299 ? 22.060 -8.896 -9.291 1.00 80.56 299 PRO A N 1
ATOM 2311 C CA . PRO A 1 299 ? 21.699 -10.081 -10.050 1.00 80.56 299 PRO A CA 1
ATOM 2312 C C . PRO A 1 299 ? 20.194 -10.391 -9.879 1.00 80.56 299 PRO A C 1
ATOM 2314 O O . PRO A 1 299 ? 19.629 -10.118 -8.813 1.00 80.56 299 PRO A O 1
ATOM 2317 N N . PRO A 1 300 ? 19.534 -10.950 -10.909 1.00 77.62 300 PRO A N 1
ATOM 2318 C CA . PRO A 1 300 ? 18.116 -11.316 -10.874 1.00 77.62 300 PRO A CA 1
ATOM 2319 C C . PRO A 1 300 ? 17.763 -12.212 -9.677 1.00 77.62 300 PRO A C 1
ATOM 2321 O O . PRO A 1 300 ? 18.551 -13.067 -9.286 1.00 77.62 300 PRO A O 1
ATOM 2324 N N . ARG A 1 301 ? 16.573 -12.036 -9.089 1.00 65.62 301 ARG A N 1
ATOM 2325 C CA . ARG A 1 301 ? 16.168 -12.777 -7.874 1.00 65.62 301 ARG A CA 1
ATOM 2326 C C . ARG A 1 301 ? 15.873 -14.259 -8.130 1.00 65.62 301 ARG A C 1
ATOM 2328 O O . ARG A 1 301 ? 16.039 -15.067 -7.223 1.00 65.62 301 ARG A O 1
ATOM 2335 N N . GLU A 1 302 ? 15.461 -14.613 -9.344 1.00 63.25 302 GLU A N 1
ATOM 2336 C CA . GLU A 1 302 ? 15.176 -15.996 -9.739 1.00 63.25 302 GLU A CA 1
ATOM 2337 C C . GLU A 1 302 ? 16.439 -16.678 -10.274 1.00 63.25 302 GLU A C 1
ATOM 2339 O O . GLU A 1 302 ? 16.987 -16.258 -11.298 1.00 63.25 302 GLU A O 1
ATOM 2344 N N . ASN A 1 303 ? 16.888 -17.716 -9.558 1.00 64.25 303 ASN A N 1
ATOM 2345 C CA . ASN A 1 303 ? 18.028 -18.578 -9.893 1.00 64.25 303 ASN A CA 1
ATOM 2346 C C . ASN A 1 303 ? 19.227 -17.828 -10.507 1.00 64.25 303 ASN A C 1
ATOM 2348 O O . ASN A 1 303 ? 19.689 -18.182 -11.594 1.00 64.25 303 ASN A O 1
ATOM 2352 N N . PRO A 1 304 ? 19.764 -16.787 -9.833 1.00 70.06 304 PRO A N 1
ATOM 2353 C CA . PRO A 1 304 ? 20.857 -15.991 -10.386 1.00 70.06 304 PRO A CA 1
ATOM 2354 C C . PRO A 1 304 ? 22.076 -16.841 -10.724 1.00 70.06 304 PRO A C 1
ATOM 2356 O O . PRO A 1 304 ? 22.758 -16.550 -11.698 1.00 70.06 304 PRO A O 1
ATOM 2359 N N . ARG A 1 305 ? 22.332 -17.889 -9.936 1.00 73.81 305 ARG A N 1
ATOM 2360 C CA . ARG A 1 305 ? 23.553 -18.687 -10.027 1.00 73.81 305 ARG A CA 1
ATOM 2361 C C . ARG A 1 305 ? 23.583 -19.666 -11.209 1.00 73.81 305 ARG A C 1
ATOM 2363 O O . ARG A 1 305 ? 24.666 -20.000 -11.676 1.00 73.81 305 ARG A O 1
ATOM 2370 N N . ASP A 1 306 ? 22.415 -20.005 -11.754 1.00 75.50 306 ASP A N 1
ATOM 2371 C CA . ASP A 1 306 ? 22.284 -20.872 -12.932 1.00 75.50 306 ASP A CA 1
ATOM 2372 C C . ASP A 1 306 ? 22.446 -20.090 -14.251 1.00 75.50 306 ASP A C 1
ATOM 2374 O O . ASP A 1 306 ? 22.526 -20.679 -15.327 1.00 75.50 306 ASP A O 1
ATOM 2378 N N . ARG A 1 307 ? 22.489 -18.749 -14.197 1.00 78.00 307 ARG A N 1
ATOM 2379 C CA . ARG A 1 307 ? 22.635 -17.901 -15.387 1.00 78.00 307 ARG A CA 1
ATOM 2380 C C . ARG A 1 307 ? 24.088 -17.822 -15.838 1.00 78.00 307 ARG A C 1
ATOM 2382 O O . ARG A 1 307 ? 24.980 -17.508 -15.050 1.00 78.00 307 ARG A O 1
ATOM 2389 N N . GLU A 1 308 ? 24.309 -17.935 -17.141 1.00 79.50 308 GLU A N 1
ATOM 2390 C CA . GLU A 1 308 ? 25.638 -17.846 -17.760 1.00 79.50 308 GLU A CA 1
ATOM 2391 C C . GLU A 1 308 ? 26.360 -16.531 -17.441 1.00 79.50 308 GLU A C 1
ATOM 2393 O O . GLU A 1 308 ? 27.551 -16.534 -17.138 1.00 79.50 308 GLU A O 1
ATOM 2398 N N . SER A 1 309 ? 25.639 -15.405 -17.390 1.00 82.81 309 SER A N 1
ATOM 2399 C CA . SER A 1 309 ? 26.215 -14.113 -17.002 1.00 82.81 309 SER A CA 1
ATOM 2400 C C . SER A 1 309 ? 26.762 -14.120 -15.571 1.00 82.81 309 SER A C 1
ATOM 2402 O O . SER A 1 309 ? 27.793 -13.512 -15.296 1.00 82.81 309 SER A O 1
ATOM 2404 N N . TYR A 1 310 ? 26.089 -14.807 -14.645 1.00 86.06 310 TYR A N 1
ATOM 2405 C CA . TYR A 1 310 ? 26.537 -14.914 -13.259 1.00 86.06 310 TYR A CA 1
ATOM 2406 C C . TYR A 1 310 ? 27.731 -15.861 -13.138 1.00 86.06 310 TYR A C 1
ATOM 2408 O O . TYR A 1 310 ? 28.699 -15.544 -12.447 1.00 86.06 310 TYR A O 1
ATOM 2416 N N . LEU A 1 311 ? 27.701 -16.980 -13.867 1.00 84.38 311 LEU A N 1
ATOM 2417 C CA . LEU A 1 311 ? 28.825 -17.908 -13.971 1.00 84.38 311 LEU A CA 1
ATOM 2418 C C . LEU A 1 311 ? 30.069 -17.219 -14.542 1.00 84.38 311 LEU A C 1
ATOM 2420 O O . LEU A 1 311 ? 31.148 -17.351 -13.973 1.00 84.38 311 LEU A O 1
ATOM 2424 N N . GLY A 1 312 ? 29.916 -16.408 -15.592 1.00 84.88 312 GLY A N 1
ATOM 2425 C CA . GLY A 1 312 ? 31.004 -15.627 -16.182 1.00 84.88 312 GLY A CA 1
ATOM 2426 C C . GLY A 1 312 ? 31.599 -14.592 -15.221 1.00 84.88 312 GLY A C 1
ATOM 2427 O O . GLY A 1 312 ? 32.815 -14.388 -15.210 1.00 84.88 312 GLY A O 1
ATOM 2428 N N . LEU A 1 313 ? 30.768 -13.970 -14.375 1.00 87.06 313 LEU A N 1
ATOM 2429 C CA . LEU A 1 313 ? 31.244 -13.065 -13.328 1.00 87.06 313 LEU A CA 1
ATOM 2430 C C . LEU A 1 313 ? 32.000 -13.835 -12.248 1.00 87.06 313 LEU A C 1
ATOM 2432 O O . LEU A 1 313 ? 33.098 -13.446 -11.868 1.00 87.06 313 LEU A O 1
ATOM 2436 N N . ARG A 1 314 ? 31.440 -14.943 -11.767 1.00 87.06 314 ARG A N 1
ATOM 2437 C CA . ARG A 1 314 ? 32.079 -15.780 -10.753 1.00 87.06 314 ARG A CA 1
ATOM 2438 C C . ARG A 1 314 ? 33.423 -16.336 -11.230 1.00 87.06 314 ARG A C 1
ATOM 2440 O O . ARG A 1 314 ? 34.396 -16.295 -10.483 1.00 87.06 314 ARG A O 1
ATOM 2447 N N . GLU A 1 315 ? 33.493 -16.791 -12.475 1.00 86.75 315 GLU A N 1
ATOM 2448 C CA . GLU A 1 315 ? 34.718 -17.258 -13.126 1.00 86.75 315 GLU A CA 1
ATOM 2449 C C . GLU A 1 315 ? 35.791 -16.158 -13.171 1.00 86.75 315 GLU A C 1
ATOM 2451 O O . GLU A 1 315 ? 36.960 -16.408 -12.868 1.00 86.75 315 GLU A O 1
ATOM 2456 N N . LEU A 1 316 ? 35.405 -14.912 -13.479 1.00 88.38 316 LEU A N 1
ATOM 2457 C CA . LEU A 1 316 ? 36.310 -13.762 -13.396 1.00 88.38 316 LEU A CA 1
ATOM 2458 C C . LEU A 1 316 ? 36.855 -13.579 -11.970 1.00 88.38 316 LEU A C 1
ATOM 2460 O O . LEU A 1 316 ? 38.049 -13.346 -11.799 1.00 88.38 316 LEU A O 1
ATOM 2464 N N . LEU A 1 317 ? 36.006 -13.701 -10.946 1.00 89.19 317 LEU A N 1
ATOM 2465 C CA . LEU A 1 317 ? 36.417 -13.527 -9.548 1.00 89.19 317 LEU A CA 1
ATOM 2466 C C . LEU A 1 317 ? 37.374 -14.628 -9.073 1.00 89.19 317 LEU A C 1
ATOM 2468 O O . LEU A 1 317 ? 38.304 -14.338 -8.320 1.00 89.19 317 LEU A O 1
ATOM 2472 N N . LEU A 1 318 ? 37.185 -15.866 -9.534 1.00 86.75 318 LEU A N 1
ATOM 2473 C CA . LEU A 1 318 ? 38.072 -16.990 -9.220 1.00 86.75 318 LEU A CA 1
ATOM 2474 C C . LEU A 1 318 ? 39.440 -16.851 -9.907 1.00 86.75 318 LEU A C 1
ATOM 2476 O O . LEU A 1 318 ? 40.465 -17.169 -9.304 1.00 86.75 318 LEU A O 1
ATOM 2480 N N . THR A 1 319 ? 39.472 -16.334 -11.139 1.00 85.19 319 THR A N 1
ATOM 2481 C CA . THR A 1 319 ? 40.673 -16.364 -11.992 1.00 85.19 319 THR A CA 1
ATOM 2482 C C . THR A 1 319 ? 41.485 -15.066 -12.027 1.00 85.19 319 THR A C 1
ATOM 2484 O O . THR A 1 319 ? 42.685 -15.127 -12.282 1.00 85.19 319 THR A O 1
ATOM 2487 N N . ASP A 1 320 ? 40.891 -13.897 -11.758 1.00 85.88 320 ASP A N 1
ATOM 2488 C CA . ASP A 1 320 ? 41.550 -12.594 -11.949 1.00 85.88 320 ASP A CA 1
ATOM 2489 C C . ASP A 1 320 ? 41.477 -11.694 -10.701 1.00 85.88 320 ASP A C 1
ATOM 2491 O O . ASP A 1 320 ? 40.414 -11.217 -10.290 1.00 85.88 320 ASP A O 1
ATOM 2495 N N . ALA A 1 321 ? 42.645 -11.379 -10.132 1.00 85.50 321 ALA A N 1
ATOM 2496 C CA . ALA A 1 321 ? 42.777 -10.445 -9.014 1.00 85.50 321 ALA A CA 1
ATOM 2497 C C . ALA A 1 321 ? 42.334 -9.011 -9.372 1.00 85.50 321 ALA A C 1
ATOM 2499 O O . ALA A 1 321 ? 41.726 -8.325 -8.544 1.00 85.50 321 ALA A O 1
ATOM 2500 N N . SER A 1 322 ? 42.572 -8.553 -10.610 1.00 83.06 322 SER A N 1
ATOM 2501 C CA . SER A 1 322 ? 42.068 -7.256 -11.083 1.00 83.06 322 SER A CA 1
ATOM 2502 C C . SER A 1 322 ? 40.543 -7.253 -11.168 1.00 83.06 322 SER A C 1
ATOM 2504 O O . SER A 1 322 ? 39.940 -6.200 -10.952 1.00 83.06 322 SER A O 1
ATOM 2506 N N . GLY A 1 323 ? 39.932 -8.397 -11.484 1.00 85.94 323 GLY A N 1
ATOM 2507 C CA . GLY A 1 323 ? 38.484 -8.580 -11.499 1.00 85.94 323 GLY A CA 1
ATOM 2508 C C . GLY A 1 323 ? 37.885 -8.457 -10.101 1.00 85.94 323 GLY A C 1
ATOM 2509 O O . GLY A 1 323 ? 36.947 -7.684 -9.913 1.00 85.94 323 GLY A O 1
ATOM 2510 N N . ARG A 1 324 ? 38.492 -9.116 -9.102 1.00 90.75 324 ARG A N 1
ATOM 2511 C CA . ARG A 1 324 ? 38.091 -8.994 -7.685 1.00 90.75 324 ARG A CA 1
ATOM 2512 C C . ARG A 1 324 ? 38.164 -7.553 -7.183 1.00 90.75 324 ARG A C 1
ATOM 2514 O O . ARG A 1 324 ? 37.201 -7.052 -6.602 1.00 90.75 324 ARG A O 1
ATOM 2521 N N . LYS A 1 325 ? 39.260 -6.846 -7.476 1.00 86.56 325 LYS A N 1
ATOM 2522 C CA . LYS A 1 325 ? 39.418 -5.434 -7.092 1.00 86.56 325 LYS A CA 1
ATOM 2523 C C . LYS A 1 325 ? 38.355 -4.539 -7.737 1.00 86.56 325 LYS A C 1
ATOM 2525 O O . LYS A 1 325 ? 37.726 -3.747 -7.038 1.00 86.56 325 LYS A O 1
ATOM 2530 N N . ALA A 1 326 ? 38.119 -4.691 -9.042 1.00 85.94 326 ALA A N 1
ATOM 2531 C CA . ALA A 1 326 ? 37.106 -3.914 -9.757 1.00 85.94 326 ALA A CA 1
ATOM 2532 C C . ALA A 1 326 ? 35.687 -4.214 -9.241 1.00 85.94 326 ALA A C 1
ATOM 2534 O O . ALA A 1 326 ? 34.895 -3.301 -9.028 1.00 85.94 326 ALA A O 1
ATOM 2535 N N . PHE A 1 327 ? 35.374 -5.482 -8.964 1.00 89.19 327 PHE A N 1
ATOM 2536 C CA . PHE A 1 327 ? 34.091 -5.895 -8.393 1.00 89.19 327 PHE A CA 1
ATOM 2537 C C . PHE A 1 327 ? 33.820 -5.244 -7.028 1.00 89.19 327 PHE A C 1
ATOM 2539 O O . PHE A 1 327 ? 32.704 -4.784 -6.763 1.00 89.19 327 PHE A O 1
ATOM 2546 N N . MET A 1 328 ? 34.846 -5.168 -6.175 1.00 87.06 328 MET A N 1
ATOM 2547 C CA . MET A 1 328 ? 34.741 -4.541 -4.856 1.00 87.06 328 MET A CA 1
ATOM 2548 C C . MET A 1 328 ? 34.649 -3.011 -4.921 1.00 87.06 328 MET A C 1
ATOM 2550 O O . MET A 1 328 ? 33.999 -2.427 -4.055 1.00 87.06 328 MET A O 1
ATOM 2554 N N . ALA A 1 329 ? 35.244 -2.378 -5.938 1.00 85.81 329 ALA A N 1
ATOM 2555 C CA . ALA A 1 329 ? 35.262 -0.923 -6.120 1.00 85.81 329 ALA A CA 1
ATOM 2556 C C . ALA A 1 329 ? 33.992 -0.344 -6.780 1.00 85.81 329 ALA A C 1
ATOM 2558 O O . ALA A 1 329 ? 33.685 0.839 -6.615 1.00 85.81 329 ALA A O 1
ATOM 2559 N N . VAL A 1 330 ? 33.241 -1.149 -7.536 1.00 87.31 330 VAL A N 1
ATOM 2560 C CA . VAL A 1 330 ? 32.006 -0.709 -8.207 1.00 87.31 330 VAL A CA 1
ATOM 2561 C C . VAL A 1 330 ? 30.874 -0.478 -7.201 1.00 87.31 330 VAL A C 1
ATOM 2563 O O . VAL A 1 330 ? 30.731 -1.191 -6.209 1.00 87.31 330 VAL A O 1
ATOM 2566 N N . HIS A 1 331 ? 30.023 0.514 -7.476 1.00 83.69 331 HIS A N 1
ATOM 2567 C CA . HIS A 1 331 ? 28.818 0.767 -6.687 1.00 83.69 331 HIS A CA 1
ATOM 2568 C C . HIS A 1 331 ? 27.688 -0.170 -7.128 1.00 83.69 331 HIS A C 1
ATOM 2570 O O . HIS A 1 331 ? 27.454 -0.339 -8.322 1.00 83.69 331 HIS A O 1
ATOM 2576 N N . TRP A 1 332 ? 26.931 -0.726 -6.184 1.00 86.12 332 TRP A N 1
ATOM 2577 C CA . TRP A 1 332 ? 25.864 -1.693 -6.464 1.00 86.12 332 TRP A CA 1
ATOM 2578 C C . TRP A 1 332 ? 24.493 -1.142 -6.056 1.00 86.12 332 TRP A C 1
ATOM 2580 O O . TRP A 1 332 ? 24.368 -0.503 -5.014 1.00 86.12 332 TRP A O 1
ATOM 2590 N N . LYS A 1 333 ? 23.447 -1.397 -6.855 1.00 77.38 333 LYS A N 1
ATOM 2591 C CA . LYS A 1 333 ? 22.042 -1.178 -6.447 1.00 77.38 333 LYS A CA 1
ATOM 2592 C C . LYS A 1 333 ? 21.564 -2.251 -5.452 1.00 77.38 333 LYS A C 1
ATOM 2594 O O . LYS A 1 333 ? 20.669 -1.989 -4.660 1.00 77.38 333 LYS A O 1
ATOM 2599 N N . GLY A 1 334 ? 22.192 -3.426 -5.481 1.00 77.12 334 GLY A N 1
ATOM 2600 C CA . GLY A 1 334 ? 22.056 -4.505 -4.504 1.00 77.12 334 GLY A CA 1
ATOM 2601 C C . GLY A 1 334 ? 23.218 -5.473 -4.696 1.00 77.12 334 GLY A C 1
ATOM 2602 O O . GLY A 1 334 ? 23.288 -6.164 -5.711 1.00 77.12 334 GLY A O 1
ATOM 2603 N N . LYS A 1 335 ? 24.191 -5.439 -3.783 1.00 78.19 335 LYS A N 1
ATOM 2604 C CA . LYS A 1 335 ? 25.435 -6.198 -3.932 1.00 78.19 335 LYS A CA 1
ATOM 2605 C C . LYS A 1 335 ? 25.171 -7.674 -3.602 1.00 78.19 335 LYS A C 1
ATOM 2607 O O . LYS A 1 335 ? 24.559 -7.936 -2.569 1.00 78.19 335 LYS A O 1
ATOM 2612 N N . PRO A 1 336 ? 25.599 -8.638 -4.435 1.00 84.38 336 PRO A N 1
ATOM 2613 C CA . PRO A 1 336 ? 25.428 -10.050 -4.111 1.00 84.38 336 PRO A CA 1
ATOM 2614 C C . PRO A 1 336 ? 26.307 -10.425 -2.914 1.00 84.38 336 PRO A C 1
ATOM 2616 O O . PRO A 1 336 ? 27.532 -10.490 -3.044 1.00 84.38 336 PRO A O 1
ATOM 2619 N N . SER A 1 337 ? 25.683 -10.657 -1.753 1.00 84.56 337 SER A N 1
ATOM 2620 C CA . SER A 1 337 ? 26.384 -10.937 -0.491 1.00 84.56 337 SER A CA 1
ATOM 2621 C C . SER A 1 337 ? 27.310 -12.147 -0.611 1.00 84.56 337 SER A C 1
ATOM 2623 O O . SER A 1 337 ? 28.486 -12.032 -0.291 1.00 84.56 337 SER A O 1
ATOM 2625 N N . GLY A 1 338 ? 26.839 -13.251 -1.203 1.00 85.44 338 GLY A N 1
ATOM 2626 C CA . GLY A 1 338 ? 27.653 -14.453 -1.424 1.00 85.44 338 GLY A CA 1
ATOM 2627 C C . GLY A 1 338 ? 28.934 -14.188 -2.229 1.00 85.44 338 GLY A C 1
ATOM 2628 O O . GLY A 1 338 ? 30.028 -14.492 -1.765 1.00 85.44 338 GLY A O 1
ATOM 2629 N N . LEU A 1 339 ? 28.834 -13.546 -3.403 1.00 87.44 339 LEU A N 1
ATOM 2630 C CA . LEU A 1 339 ? 30.015 -13.198 -4.217 1.00 87.44 339 LEU A CA 1
ATOM 2631 C C . LEU A 1 339 ? 30.920 -12.154 -3.555 1.00 87.44 339 LEU A C 1
ATOM 2633 O O . LEU A 1 339 ? 32.112 -12.103 -3.849 1.00 87.44 339 LEU A O 1
ATOM 2637 N N . THR A 1 340 ? 30.368 -11.313 -2.679 1.00 88.88 340 THR A N 1
ATOM 2638 C CA . THR A 1 340 ? 31.155 -10.347 -1.901 1.00 88.88 340 THR A CA 1
ATOM 2639 C C . THR A 1 340 ? 32.018 -11.062 -0.877 1.00 88.88 340 THR A C 1
ATOM 2641 O O . THR A 1 340 ? 33.222 -10.822 -0.841 1.00 88.88 340 THR A O 1
ATOM 2644 N N . LEU A 1 341 ? 31.420 -11.982 -0.122 1.00 88.88 341 LEU A N 1
ATOM 2645 C CA . LEU A 1 341 ? 32.117 -12.811 0.856 1.00 88.88 341 LEU A CA 1
ATOM 2646 C C . LEU A 1 341 ? 33.148 -13.710 0.161 1.00 88.88 341 LEU A C 1
ATOM 2648 O O . LEU A 1 341 ? 34.286 -13.801 0.609 1.00 88.88 341 LEU A O 1
ATOM 2652 N N . LEU A 1 342 ? 32.805 -14.285 -0.998 1.00 88.38 342 LEU A N 1
ATOM 2653 C CA . LEU A 1 342 ? 33.755 -15.034 -1.822 1.00 88.38 342 LEU A CA 1
ATOM 2654 C C . LEU A 1 342 ? 34.929 -14.148 -2.277 1.00 88.38 342 LEU A C 1
ATOM 2656 O O . LEU A 1 342 ? 36.079 -14.553 -2.163 1.00 88.38 342 LEU A O 1
ATOM 2660 N N . CYS A 1 343 ? 34.671 -12.926 -2.757 1.00 89.38 343 CYS A N 1
ATOM 2661 C CA . CYS A 1 343 ? 35.731 -11.984 -3.134 1.00 89.38 343 CYS A CA 1
ATOM 2662 C C . CYS A 1 343 ? 36.658 -11.629 -1.973 1.00 89.38 343 CYS A C 1
ATOM 2664 O O . CYS A 1 343 ? 37.866 -11.553 -2.187 1.00 89.38 343 CYS A O 1
ATOM 2666 N N . GLN A 1 344 ? 36.099 -11.379 -0.787 1.00 87.69 344 GLN A N 1
ATOM 2667 C CA . GLN A 1 344 ? 36.864 -11.070 0.422 1.00 87.69 344 GLN A CA 1
ATOM 2668 C C . GLN A 1 344 ? 37.742 -12.261 0.805 1.00 87.69 344 GLN A C 1
ATOM 2670 O O . GLN A 1 344 ? 38.959 -12.123 0.846 1.00 87.69 344 GLN A O 1
ATOM 2675 N N . LEU A 1 345 ? 37.154 -13.456 0.918 1.00 89.25 345 LEU A N 1
ATOM 2676 C CA . LEU A 1 345 ? 37.882 -14.687 1.227 1.00 89.25 345 LEU A CA 1
ATOM 2677 C C . LEU A 1 345 ? 39.033 -14.958 0.240 1.00 89.25 345 LEU A C 1
ATOM 2679 O O . LEU A 1 345 ? 40.134 -15.301 0.659 1.00 89.25 345 LEU A O 1
ATOM 2683 N N . LEU A 1 346 ? 38.807 -14.784 -1.066 1.00 87.69 346 LEU A N 1
ATOM 2684 C CA . LEU A 1 346 ? 39.832 -15.011 -2.097 1.00 87.69 346 LEU A CA 1
ATOM 2685 C C . LEU A 1 346 ? 40.886 -13.893 -2.183 1.00 87.69 346 LEU A C 1
ATOM 2687 O O . LEU A 1 346 ? 41.927 -14.084 -2.810 1.00 87.69 346 LEU A O 1
ATOM 2691 N N . SER A 1 347 ? 40.605 -12.708 -1.638 1.00 86.19 347 SER A N 1
ATOM 2692 C CA . SER A 1 347 ? 41.553 -11.583 -1.632 1.00 86.19 347 SER A CA 1
ATOM 2693 C C . SER A 1 347 ? 42.414 -11.584 -0.373 1.00 86.19 347 SER A C 1
ATOM 2695 O O . SER A 1 347 ? 43.616 -11.349 -0.470 1.00 86.19 347 SER A O 1
ATOM 2697 N N . ASP A 1 348 ? 41.810 -11.900 0.772 1.00 85.56 348 ASP A N 1
ATOM 2698 C CA . ASP A 1 348 ? 42.442 -11.820 2.090 1.00 85.56 348 ASP A CA 1
ATOM 2699 C C . ASP A 1 348 ? 42.979 -13.189 2.559 1.00 85.56 348 ASP A C 1
ATOM 2701 O O . ASP A 1 348 ? 43.790 -13.269 3.480 1.00 85.56 348 ASP A O 1
ATOM 2705 N N . GLY A 1 349 ? 42.557 -14.287 1.914 1.00 84.62 349 GLY A N 1
ATOM 2706 C CA . GLY A 1 349 ? 42.973 -15.666 2.209 1.00 84.62 349 GLY A CA 1
ATOM 2707 C C . GLY A 1 349 ? 42.299 -16.273 3.444 1.00 84.62 349 GLY A C 1
ATOM 2708 O O . GLY A 1 349 ? 42.314 -17.491 3.634 1.00 84.62 349 GLY A O 1
ATOM 2709 N N . ASN A 1 350 ? 41.659 -15.450 4.270 1.00 87.56 350 ASN A N 1
ATOM 2710 C CA . ASN A 1 350 ? 40.840 -15.862 5.398 1.00 87.56 350 ASN A CA 1
ATOM 2711 C C . ASN A 1 350 ? 39.564 -15.011 5.481 1.00 87.56 350 ASN A C 1
ATOM 2713 O O . ASN A 1 350 ? 39.504 -13.900 4.962 1.00 87.56 350 ASN A O 1
ATOM 2717 N N . LEU A 1 351 ? 38.519 -15.556 6.100 1.00 86.69 351 LEU A N 1
ATOM 2718 C CA . LEU A 1 351 ? 37.283 -14.825 6.357 1.00 86.69 351 LEU A CA 1
ATOM 2719 C C . LEU A 1 351 ? 36.609 -15.335 7.630 1.00 86.69 351 LEU A C 1
ATOM 2721 O O . LEU A 1 351 ? 36.353 -16.533 7.783 1.00 86.69 351 LEU A O 1
ATOM 2725 N N . VAL A 1 352 ? 36.284 -14.399 8.518 1.00 85.88 352 VAL A N 1
ATOM 2726 C CA . VAL A 1 352 ? 35.375 -14.605 9.648 1.00 85.88 352 VAL A CA 1
ATOM 2727 C C . VAL A 1 352 ? 34.061 -13.914 9.266 1.00 85.88 352 VAL A C 1
ATOM 2729 O O . VAL A 1 352 ? 34.078 -12.698 9.077 1.00 85.88 352 VAL A O 1
ATOM 2732 N N . PRO A 1 353 ? 32.941 -14.636 9.096 1.00 83.12 353 PRO A N 1
ATOM 2733 C CA . PRO A 1 353 ? 31.642 -14.014 8.868 1.00 83.12 353 PRO A CA 1
ATOM 2734 C C . PRO A 1 353 ? 31.258 -13.116 10.048 1.00 83.12 353 PRO A C 1
ATOM 2736 O O . PRO A 1 353 ? 31.443 -13.500 11.203 1.00 83.12 353 PRO A O 1
ATOM 2739 N N . GLU A 1 354 ? 30.717 -11.933 9.763 1.00 79.12 354 GLU A N 1
ATOM 2740 C CA . GLU A 1 354 ? 30.291 -10.981 10.798 1.00 79.12 354 GLU A CA 1
ATOM 2741 C C . GLU A 1 354 ? 28.909 -11.339 11.363 1.00 79.12 354 GLU A C 1
ATOM 2743 O O . GLU A 1 354 ? 28.650 -11.128 12.549 1.00 79.12 354 GLU A O 1
ATOM 2748 N N . ALA A 1 355 ? 28.035 -11.910 10.528 1.00 79.88 355 ALA A N 1
ATOM 2749 C CA . ALA A 1 355 ? 26.732 -12.435 10.918 1.00 79.88 355 ALA A CA 1
ATOM 2750 C C . ALA A 1 355 ? 26.611 -13.941 10.632 1.00 79.88 355 ALA A C 1
ATOM 2752 O O . ALA A 1 355 ? 27.192 -14.460 9.679 1.00 79.88 355 ALA A O 1
ATOM 2753 N N . ASP A 1 356 ? 25.770 -14.640 11.400 1.00 72.50 356 ASP A N 1
ATOM 2754 C CA . ASP A 1 356 ? 25.504 -16.073 11.191 1.00 72.50 356 ASP A CA 1
ATOM 2755 C C . ASP A 1 356 ? 24.996 -16.370 9.767 1.00 72.50 356 ASP A C 1
ATOM 2757 O O . ASP A 1 356 ? 25.376 -17.368 9.155 1.00 72.50 356 ASP A O 1
ATOM 2761 N N . THR A 1 357 ? 24.195 -15.459 9.204 1.00 77.38 357 THR A N 1
ATOM 2762 C CA . THR A 1 357 ? 23.639 -15.561 7.847 1.00 77.38 357 THR A CA 1
ATOM 2763 C C . THR A 1 357 ? 24.685 -15.387 6.745 1.00 77.38 357 THR A C 1
ATOM 2765 O O . THR A 1 357 ? 24.491 -15.899 5.643 1.00 77.38 357 THR A O 1
ATOM 2768 N N . ASP A 1 358 ? 25.806 -14.712 7.015 1.00 80.00 358 ASP A N 1
ATOM 2769 C CA . ASP A 1 358 ? 26.896 -14.547 6.046 1.00 80.00 358 ASP A CA 1
ATOM 2770 C C . ASP A 1 358 ? 27.592 -15.882 5.774 1.00 80.00 358 ASP A C 1
ATOM 2772 O O . ASP A 1 358 ? 27.943 -16.183 4.632 1.00 80.00 358 ASP A O 1
ATOM 2776 N N . GLY A 1 359 ? 27.716 -16.728 6.802 1.00 80.44 359 GLY A N 1
ATOM 2777 C CA . GLY A 1 359 ? 28.214 -18.092 6.643 1.00 80.44 359 GLY A CA 1
ATOM 2778 C C . GLY A 1 359 ? 27.367 -18.894 5.654 1.00 80.44 359 GLY A C 1
ATOM 2779 O O . GLY A 1 359 ? 27.913 -19.529 4.756 1.00 80.44 359 GLY A O 1
ATOM 2780 N N . ASP A 1 360 ? 26.042 -18.801 5.763 1.00 82.81 360 ASP A N 1
ATOM 2781 C CA . ASP A 1 360 ? 25.118 -19.510 4.874 1.00 82.81 360 ASP A CA 1
ATOM 2782 C C . ASP A 1 360 ? 25.152 -18.949 3.437 1.00 82.81 360 ASP A C 1
ATOM 2784 O O . ASP A 1 360 ? 25.078 -19.705 2.465 1.00 82.81 360 ASP A O 1
ATOM 2788 N N . TYR A 1 361 ? 25.322 -17.630 3.270 1.00 84.44 361 TYR A N 1
ATOM 2789 C CA . TYR A 1 361 ? 25.487 -17.020 1.945 1.00 84.44 361 TYR A CA 1
ATOM 2790 C C . TYR A 1 361 ? 26.792 -17.429 1.260 1.00 84.44 361 TYR A C 1
ATOM 2792 O O . TYR A 1 361 ? 26.790 -17.629 0.043 1.00 84.44 361 TYR A O 1
ATOM 2800 N N . LEU A 1 362 ? 27.887 -17.540 2.016 1.00 84.56 362 LEU A N 1
ATOM 2801 C CA . LEU A 1 362 ? 29.181 -17.974 1.503 1.00 84.56 362 LEU A CA 1
ATOM 2802 C C . LEU A 1 362 ? 29.163 -19.459 1.130 1.00 84.56 362 LEU A C 1
ATOM 2804 O O . LEU A 1 362 ? 29.543 -19.796 0.012 1.00 84.56 362 LEU A O 1
ATOM 2808 N N . GLU A 1 363 ? 28.686 -20.336 2.019 1.00 84.75 363 GLU A N 1
ATOM 2809 C CA . GLU A 1 363 ? 28.592 -21.778 1.746 1.00 84.75 363 GLU A CA 1
ATOM 2810 C C . GLU A 1 363 ? 27.721 -22.053 0.510 1.00 84.75 363 GLU A C 1
ATOM 2812 O O . GLU A 1 363 ? 28.104 -22.851 -0.342 1.00 84.75 363 GLU A O 1
ATOM 2817 N N . ALA A 1 364 ? 26.637 -21.295 0.306 1.00 83.69 364 ALA A N 1
ATOM 2818 C CA . ALA A 1 364 ? 25.820 -21.398 -0.903 1.00 83.69 364 ALA A CA 1
ATOM 2819 C C . ALA A 1 364 ? 26.574 -21.054 -2.207 1.00 83.69 364 ALA A C 1
ATOM 2821 O O . ALA A 1 364 ? 26.219 -21.579 -3.266 1.00 83.69 364 ALA A O 1
ATOM 2822 N N . GLU A 1 365 ? 27.591 -20.183 -2.164 1.00 85.06 365 GLU A N 1
ATOM 2823 C CA . GLU A 1 365 ? 28.493 -19.974 -3.305 1.00 85.06 365 GLU A CA 1
ATOM 2824 C C . GLU A 1 365 ? 29.515 -21.104 -3.427 1.00 85.06 365 GLU A C 1
ATOM 2826 O O . GLU A 1 365 ? 29.792 -21.559 -4.537 1.00 85.06 365 GLU A O 1
ATOM 2831 N N . LEU A 1 366 ? 30.069 -21.581 -2.312 1.00 84.44 366 LEU A N 1
ATOM 2832 C CA . LEU A 1 366 ? 31.072 -22.648 -2.300 1.00 84.44 366 LEU A CA 1
ATOM 2833 C C . LEU A 1 366 ? 30.509 -23.992 -2.796 1.00 84.44 366 LEU A C 1
ATOM 2835 O O . LEU A 1 366 ? 31.206 -24.677 -3.536 1.00 84.44 366 LEU A O 1
ATOM 2839 N N . ASP A 1 367 ? 29.246 -24.306 -2.488 1.00 75.62 367 ASP A N 1
ATOM 2840 C CA . ASP A 1 367 ? 28.529 -25.535 -2.883 1.00 75.62 367 ASP A CA 1
ATOM 2841 C C . ASP A 1 367 ? 28.014 -25.525 -4.327 1.00 75.62 367 ASP A C 1
ATOM 2843 O O . ASP A 1 367 ? 27.649 -26.553 -4.901 1.00 75.62 367 ASP A O 1
ATOM 2847 N N . HIS A 1 368 ? 27.949 -24.352 -4.949 1.00 69.94 368 HIS A N 1
ATOM 2848 C CA . HIS A 1 368 ? 27.375 -24.206 -6.279 1.00 69.94 368 HIS A CA 1
ATOM 2849 C C . HIS A 1 368 ? 28.054 -25.029 -7.410 1.00 69.94 368 HIS A C 1
ATOM 2851 O O . HIS A 1 368 ? 27.334 -25.427 -8.323 1.00 69.94 368 HIS A O 1
ATOM 2857 N N . PRO A 1 369 ? 29.371 -25.336 -7.416 1.00 58.66 369 PRO A N 1
ATOM 2858 C CA . PRO A 1 369 ? 29.950 -26.251 -8.401 1.00 58.66 369 PRO A CA 1
ATOM 2859 C C . PRO A 1 369 ? 29.631 -27.736 -8.128 1.00 58.66 369 PRO A C 1
ATOM 2861 O O . PRO A 1 369 ? 29.622 -28.526 -9.069 1.00 58.66 369 PRO A O 1
ATOM 2864 N N . ASP A 1 370 ? 29.310 -28.127 -6.890 1.00 53.56 370 ASP A N 1
ATOM 2865 C CA . ASP A 1 370 ? 29.059 -29.533 -6.526 1.00 53.56 370 ASP A CA 1
ATOM 2866 C C . ASP A 1 370 ? 27.638 -30.010 -6.881 1.00 53.56 370 ASP A C 1
ATOM 2868 O O . ASP A 1 370 ? 27.390 -31.211 -6.995 1.00 53.56 370 ASP A O 1
ATOM 2872 N N . LYS A 1 371 ? 26.706 -29.091 -7.179 1.00 51.41 371 LYS A N 1
ATOM 2873 C CA . LYS A 1 371 ? 25.333 -29.428 -7.609 1.00 51.41 371 LYS A CA 1
ATOM 2874 C C . LYS A 1 371 ? 25.241 -30.171 -8.955 1.00 51.41 371 LYS A C 1
ATOM 2876 O O . LYS A 1 371 ? 24.160 -30.642 -9.301 1.00 51.41 371 LYS A O 1
ATOM 2881 N N . GLY A 1 372 ? 26.344 -30.300 -9.698 1.00 41.09 372 GLY A N 1
ATOM 2882 C CA . GLY A 1 372 ? 26.412 -31.025 -10.973 1.00 41.09 372 GLY A CA 1
ATOM 2883 C C . GLY A 1 372 ? 26.868 -32.490 -10.890 1.00 41.09 372 GLY A C 1
ATOM 2884 O O . GLY A 1 372 ? 26.759 -33.194 -11.891 1.00 41.09 372 GLY A O 1
ATOM 2885 N N . HIS A 1 373 ? 27.366 -32.975 -9.743 1.00 40.22 373 HIS A N 1
ATOM 2886 C CA . HIS A 1 373 ? 27.870 -34.350 -9.609 1.00 40.22 373 HIS A CA 1
ATOM 2887 C C . HIS A 1 373 ? 27.166 -35.109 -8.467 1.00 40.22 373 HIS A C 1
ATOM 2889 O O . HIS A 1 373 ? 27.430 -34.826 -7.299 1.00 40.22 373 HIS A O 1
ATOM 2895 N N . PRO A 1 374 ? 26.321 -36.117 -8.767 1.00 41.53 374 PRO A N 1
ATOM 2896 C CA . PRO A 1 374 ? 25.494 -36.799 -7.763 1.00 41.53 374 PRO A CA 1
ATOM 2897 C C . PRO A 1 374 ? 26.287 -37.564 -6.685 1.00 41.53 374 PRO A C 1
ATOM 2899 O O . PRO A 1 374 ? 25.741 -37.834 -5.618 1.00 41.53 374 PRO A O 1
ATOM 2902 N N . ASP A 1 375 ? 27.575 -37.846 -6.918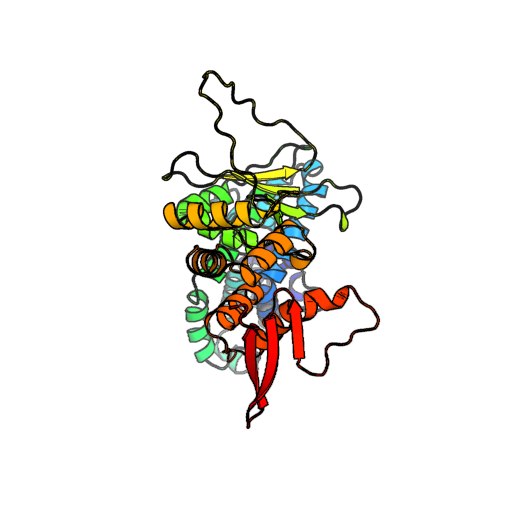 1.00 41.94 375 ASP A N 1
ATOM 2903 C CA . ASP A 1 375 ? 28.416 -38.662 -6.028 1.00 41.94 375 ASP A CA 1
ATOM 2904 C C . ASP A 1 375 ? 29.488 -37.876 -5.247 1.00 41.94 375 ASP A C 1
ATOM 2906 O O . ASP A 1 375 ? 30.289 -38.469 -4.521 1.00 41.94 375 ASP A O 1
ATOM 2910 N N . ARG A 1 376 ? 29.527 -36.540 -5.345 1.00 42.84 376 ARG A N 1
ATOM 2911 C CA . ARG A 1 376 ? 30.440 -35.709 -4.542 1.00 42.84 376 ARG A CA 1
ATOM 2912 C C . ARG A 1 376 ? 29.658 -34.854 -3.555 1.00 42.84 376 ARG A C 1
ATOM 2914 O O . ARG A 1 376 ? 29.336 -33.706 -3.822 1.00 42.84 376 ARG A O 1
ATOM 2921 N N . ARG A 1 377 ? 29.408 -35.398 -2.362 1.00 47.19 377 ARG A N 1
ATOM 2922 C CA . ARG A 1 377 ? 29.219 -34.540 -1.185 1.00 47.19 377 ARG A CA 1
ATOM 2923 C C . ARG A 1 377 ? 30.575 -33.909 -0.877 1.00 47.19 377 ARG A C 1
ATOM 2925 O O . ARG A 1 377 ? 31.540 -34.654 -0.682 1.00 47.19 377 ARG A O 1
ATOM 2932 N N . ALA A 1 378 ? 30.659 -32.578 -0.852 1.00 50.72 378 ALA A N 1
ATOM 2933 C CA . ALA A 1 378 ? 31.806 -31.888 -0.274 1.00 50.72 378 ALA A CA 1
ATOM 2934 C C . ALA A 1 378 ? 32.102 -32.529 1.092 1.00 50.72 378 ALA A C 1
ATOM 2936 O O . ALA A 1 378 ? 31.192 -32.722 1.904 1.00 50.72 378 ALA A O 1
ATOM 2937 N N . LYS A 1 379 ? 33.350 -32.953 1.324 1.00 57.19 379 LYS A N 1
ATOM 2938 C CA . LYS A 1 379 ? 33.763 -33.432 2.652 1.00 57.19 379 LYS A CA 1
ATOM 2939 C C . LYS A 1 379 ? 33.459 -32.314 3.647 1.00 57.19 379 LYS A C 1
ATOM 2941 O O . LYS A 1 379 ? 33.725 -31.168 3.313 1.00 57.19 379 LYS A O 1
ATOM 2946 N N . ASP A 1 380 ? 32.907 -32.641 4.815 1.00 65.44 380 ASP A N 1
ATOM 2947 C CA . ASP A 1 380 ? 32.428 -31.691 5.834 1.00 65.44 380 ASP A CA 1
ATOM 2948 C C . ASP A 1 380 ? 33.283 -30.409 5.946 1.00 65.44 380 ASP A C 1
ATOM 2950 O O . ASP A 1 380 ? 34.267 -30.362 6.681 1.00 65.44 380 ASP A O 1
ATOM 2954 N N . GLY A 1 381 ? 32.884 -29.344 5.236 1.00 73.25 381 GLY A N 1
ATOM 2955 C CA . GLY A 1 381 ? 33.553 -28.042 5.264 1.00 73.25 381 GLY A CA 1
ATOM 2956 C C . GLY A 1 381 ? 34.814 -27.886 4.400 1.00 73.25 381 GLY A C 1
ATOM 2957 O O . GLY A 1 381 ? 35.607 -27.005 4.699 1.00 73.25 381 GLY A O 1
ATOM 2958 N N . GLN A 1 382 ? 35.044 -28.691 3.361 1.00 82.44 382 GLN A N 1
ATOM 2959 C CA . GLN A 1 382 ? 36.146 -28.497 2.410 1.00 82.44 382 GLN A CA 1
ATOM 2960 C C . GLN A 1 382 ? 35.643 -28.479 0.961 1.00 82.44 382 GLN A C 1
ATOM 2962 O O . GLN A 1 382 ? 35.062 -29.457 0.490 1.00 82.44 382 GLN A O 1
ATOM 2967 N N . TRP A 1 383 ? 35.959 -27.406 0.234 1.00 85.00 383 TRP A N 1
ATOM 2968 C CA . TRP A 1 383 ? 35.544 -27.175 -1.150 1.00 85.00 383 TRP A CA 1
ATOM 2969 C C . TRP A 1 383 ? 36.745 -27.019 -2.080 1.00 85.00 383 TRP A C 1
ATOM 2971 O O . TRP A 1 383 ? 37.728 -26.355 -1.749 1.00 85.00 383 TRP A O 1
ATOM 2981 N N . ASN A 1 384 ? 36.648 -27.597 -3.277 1.00 82.44 384 ASN A N 1
ATOM 2982 C CA . ASN A 1 384 ? 37.593 -27.363 -4.366 1.00 82.44 384 ASN A CA 1
ATOM 2983 C C . ASN A 1 384 ? 36.881 -26.559 -5.454 1.00 82.44 384 ASN A C 1
ATOM 2985 O O . ASN A 1 384 ? 36.031 -27.090 -6.164 1.00 82.44 384 ASN A O 1
ATOM 2989 N N . LEU A 1 385 ? 37.222 -25.276 -5.566 1.00 77.56 385 LEU A N 1
ATOM 2990 C CA . LEU A 1 385 ? 36.524 -24.337 -6.448 1.00 77.56 385 LEU A CA 1
ATOM 2991 C C . LEU A 1 385 ? 37.068 -24.346 -7.885 1.00 77.56 385 LEU A C 1
ATOM 2993 O O . LEU A 1 385 ? 36.638 -23.538 -8.707 1.00 77.56 385 LEU A O 1
ATOM 2997 N N . GLY A 1 386 ? 38.018 -25.236 -8.195 1.00 74.12 386 GLY A N 1
ATOM 2998 C CA . GLY A 1 386 ? 38.778 -25.178 -9.440 1.00 74.12 386 GLY A CA 1
ATOM 2999 C C . GLY A 1 386 ? 39.796 -24.032 -9.440 1.00 74.12 386 GLY A C 1
ATOM 3000 O O . GLY A 1 386 ? 39.967 -23.322 -8.450 1.00 74.12 386 GLY A O 1
ATOM 3001 N N . HIS A 1 387 ? 40.532 -23.879 -10.546 1.00 77.12 387 HIS A N 1
ATOM 3002 C CA . HIS A 1 387 ? 41.520 -22.797 -10.739 1.00 77.12 387 HIS A CA 1
ATOM 3003 C C . HIS A 1 387 ? 42.586 -22.681 -9.639 1.00 77.12 387 HIS A C 1
ATOM 3005 O O . HIS A 1 387 ? 43.090 -21.600 -9.356 1.00 77.12 387 HIS A O 1
ATOM 3011 N N . GLY A 1 388 ? 42.924 -23.809 -9.007 1.00 74.81 388 GLY A N 1
ATOM 3012 C CA . GLY A 1 388 ? 43.924 -23.876 -7.941 1.00 74.81 388 GLY A CA 1
ATOM 3013 C C . GLY A 1 388 ? 43.416 -23.492 -6.550 1.00 74.81 388 GLY A C 1
ATOM 3014 O O . GLY A 1 388 ? 44.204 -23.582 -5.613 1.00 74.81 388 GLY A O 1
ATOM 3015 N N . TRP A 1 389 ? 42.140 -23.127 -6.384 1.00 83.94 389 TRP A N 1
ATOM 3016 C CA . TRP A 1 389 ? 41.570 -22.721 -5.097 1.00 83.94 389 TRP A CA 1
ATOM 3017 C C . TRP A 1 389 ? 40.987 -23.888 -4.302 1.00 83.94 389 TRP A C 1
ATOM 3019 O O . TRP A 1 389 ? 40.107 -24.615 -4.768 1.00 83.94 389 TRP A O 1
ATOM 3029 N N . THR A 1 390 ? 41.433 -24.013 -3.055 1.00 85.19 390 THR A N 1
ATOM 3030 C CA . THR A 1 390 ? 40.849 -24.898 -2.044 1.00 85.19 390 THR A CA 1
ATOM 3031 C C . THR A 1 390 ? 40.376 -24.056 -0.867 1.00 85.19 390 THR A C 1
ATOM 3033 O O . THR A 1 390 ? 41.129 -23.231 -0.363 1.00 85.19 390 THR A O 1
ATOM 3036 N N . VAL A 1 391 ? 39.134 -24.254 -0.428 1.00 86.81 391 VAL A N 1
ATOM 3037 C CA . VAL A 1 391 ? 38.565 -23.567 0.737 1.00 86.81 391 VAL A CA 1
ATOM 3038 C C . VAL A 1 391 ? 38.289 -24.580 1.836 1.00 86.81 391 VAL A C 1
ATOM 3040 O O . VAL A 1 391 ? 37.709 -25.631 1.574 1.00 86.81 391 VAL A O 1
ATOM 3043 N N . VAL A 1 392 ? 38.684 -24.261 3.065 1.00 87.19 392 VAL A N 1
ATOM 3044 C CA . VAL A 1 392 ? 38.433 -25.078 4.256 1.00 87.19 392 VAL A CA 1
ATOM 3045 C C . VAL A 1 392 ? 37.710 -24.233 5.298 1.00 87.19 392 VAL A C 1
ATOM 3047 O O . VAL A 1 392 ? 38.113 -23.107 5.588 1.00 87.19 392 VAL A O 1
ATOM 3050 N N . ARG A 1 393 ? 36.639 -24.784 5.867 1.00 87.00 393 ARG A N 1
ATOM 3051 C CA . ARG A 1 393 ? 35.944 -24.264 7.039 1.00 87.00 393 ARG A CA 1
ATOM 3052 C C . ARG A 1 393 ? 36.598 -24.834 8.288 1.00 87.00 393 ARG A C 1
ATOM 3054 O O . ARG A 1 393 ? 36.493 -26.025 8.575 1.00 87.00 393 ARG A O 1
ATOM 3061 N N . GLU A 1 394 ? 37.227 -23.962 9.051 1.00 83.00 394 GLU A N 1
ATOM 3062 C CA . GLU A 1 394 ? 37.767 -24.260 10.367 1.00 83.00 394 GLU A CA 1
ATOM 3063 C C . GLU A 1 394 ? 36.673 -24.001 11.415 1.00 83.00 394 GLU A C 1
ATOM 3065 O O . GLU A 1 394 ? 35.868 -23.074 11.297 1.00 83.00 394 GLU A O 1
ATOM 3070 N N . ARG A 1 395 ? 36.592 -24.858 12.437 1.00 65.62 395 ARG A N 1
ATOM 3071 C CA . ARG A 1 395 ? 35.764 -24.589 13.618 1.00 65.62 395 ARG A CA 1
ATOM 3072 C C . ARG A 1 395 ? 36.662 -23.951 14.666 1.00 65.62 395 ARG A C 1
ATOM 3074 O O . ARG A 1 395 ? 37.532 -24.633 15.200 1.00 65.62 395 ARG A O 1
ATOM 3081 N N . ALA A 1 396 ? 36.462 -22.665 14.935 1.00 59.00 396 ALA A N 1
ATOM 3082 C CA . ALA A 1 396 ? 37.095 -22.008 16.069 1.00 59.00 396 ALA A CA 1
ATOM 3083 C C . ALA A 1 396 ? 36.388 -22.402 17.380 1.00 59.00 396 ALA A C 1
ATOM 3085 O O . ALA A 1 396 ? 35.191 -22.723 17.387 1.00 59.00 396 ALA A O 1
ATOM 3086 N N . ASP A 1 397 ? 37.119 -22.361 18.497 1.00 50.81 397 ASP A N 1
ATOM 3087 C CA . ASP A 1 397 ? 36.543 -22.553 19.830 1.00 50.81 397 ASP A CA 1
ATOM 3088 C C . ASP A 1 397 ? 35.421 -21.527 20.064 1.00 50.81 397 ASP A C 1
ATOM 3090 O O . ASP A 1 397 ? 35.610 -20.325 19.887 1.00 50.81 397 ASP A O 1
ATOM 3094 N N . GLY A 1 398 ? 34.226 -22.008 20.424 1.00 57.78 398 GLY A N 1
ATOM 3095 C CA . GLY A 1 398 ? 33.027 -21.174 20.597 1.00 57.78 398 GLY A CA 1
ATOM 3096 C C . GLY A 1 398 ? 31.985 -21.270 19.476 1.00 57.78 398 GLY A C 1
ATOM 3097 O O . GLY A 1 398 ? 30.977 -20.575 19.538 1.00 57.78 398 GLY A O 1
ATOM 3098 N N . GLY A 1 399 ? 32.177 -22.142 18.479 1.00 63.75 399 GLY A N 1
ATOM 3099 C CA . GLY A 1 399 ? 31.159 -22.423 17.453 1.00 63.75 399 GLY A CA 1
ATOM 3100 C C . GLY A 1 399 ? 31.111 -21.417 16.297 1.00 63.75 399 GLY A C 1
ATOM 3101 O O . GLY A 1 399 ? 30.243 -21.527 15.432 1.00 63.75 399 GLY A O 1
ATOM 3102 N N . VAL A 1 400 ? 32.060 -20.479 16.249 1.00 71.00 400 VAL A N 1
ATOM 3103 C CA . VAL A 1 400 ? 32.213 -19.509 15.158 1.00 71.00 400 VAL A CA 1
ATOM 3104 C C . VAL A 1 400 ? 32.792 -20.211 13.927 1.00 71.00 400 VAL A C 1
ATOM 3106 O O . VAL A 1 400 ? 33.789 -20.934 14.019 1.00 71.00 400 VAL A O 1
ATOM 3109 N N . ARG A 1 401 ? 32.152 -20.016 12.767 1.00 82.31 401 ARG A N 1
ATOM 3110 C CA . ARG A 1 401 ? 32.622 -20.554 11.481 1.00 82.31 401 ARG A CA 1
ATOM 3111 C C . ARG A 1 401 ? 33.740 -19.661 10.944 1.00 82.31 401 ARG A C 1
ATOM 3113 O O . ARG A 1 401 ? 33.512 -18.476 10.747 1.00 82.31 401 ARG A O 1
ATOM 3120 N N . THR A 1 402 ? 34.909 -20.217 10.657 1.00 84.50 402 THR A N 1
ATOM 3121 C CA . THR A 1 402 ? 36.007 -19.510 9.980 1.00 84.50 402 THR A CA 1
ATOM 3122 C C . THR A 1 402 ? 36.331 -20.183 8.660 1.00 84.50 402 THR A C 1
ATOM 3124 O O . THR A 1 402 ? 36.269 -21.403 8.559 1.00 84.50 402 THR A O 1
ATOM 3127 N N . TYR A 1 403 ? 36.695 -19.405 7.643 1.00 88.44 403 TYR A N 1
ATOM 3128 C CA . TYR A 1 403 ? 37.046 -19.926 6.323 1.00 88.44 403 TYR A CA 1
ATOM 3129 C C . TYR A 1 403 ? 38.470 -19.532 5.961 1.00 88.44 403 TYR A C 1
ATOM 3131 O O . TYR A 1 403 ? 38.886 -18.396 6.187 1.00 88.44 403 TYR A O 1
ATOM 3139 N N . ARG A 1 404 ? 39.202 -20.469 5.366 1.00 88.31 404 ARG A N 1
ATOM 3140 C CA . ARG A 1 404 ? 40.539 -20.261 4.815 1.00 88.31 404 ARG A CA 1
ATOM 3141 C C . ARG A 1 404 ? 40.544 -20.666 3.352 1.00 88.31 404 ARG A C 1
ATOM 3143 O O . ARG A 1 404 ? 40.081 -21.757 3.026 1.00 88.31 404 ARG A O 1
ATOM 3150 N N . ALA A 1 405 ? 41.058 -19.799 2.489 1.00 88.25 405 ALA A N 1
ATOM 3151 C CA . ALA A 1 405 ? 41.252 -20.078 1.076 1.00 88.25 405 ALA A CA 1
ATOM 3152 C C . ALA A 1 405 ? 42.744 -20.199 0.769 1.00 88.25 405 ALA A C 1
ATOM 3154 O O . ALA A 1 405 ? 43.521 -19.275 0.994 1.00 88.25 405 ALA A O 1
ATOM 3155 N N . GLU A 1 406 ? 43.127 -21.342 0.217 1.00 84.00 406 GLU A N 1
ATOM 3156 C CA . GLU A 1 406 ? 44.475 -21.623 -0.251 1.00 84.00 406 GLU A CA 1
ATOM 3157 C C . GLU A 1 406 ? 44.457 -21.694 -1.776 1.00 84.00 406 GLU A C 1
ATOM 3159 O O . GLU A 1 406 ? 43.725 -22.492 -2.369 1.00 84.00 406 GLU A O 1
ATOM 3164 N N . SER A 1 407 ? 45.268 -20.864 -2.427 1.00 78.56 407 SER A N 1
ATOM 3165 C CA . SER A 1 407 ? 45.574 -21.029 -3.843 1.00 78.56 407 SER A CA 1
ATOM 3166 C C . SER A 1 407 ? 46.840 -21.867 -3.969 1.00 78.56 407 SER A C 1
ATOM 3168 O O . SER A 1 407 ? 47.864 -21.511 -3.381 1.00 78.56 407 SER A O 1
ATOM 3170 N N . LYS A 1 408 ? 46.829 -22.930 -4.775 1.00 62.00 408 LYS A N 1
ATOM 3171 C CA . LYS A 1 408 ? 48.081 -23.530 -5.247 1.00 62.00 408 LYS A CA 1
ATOM 3172 C C . LYS A 1 408 ? 48.817 -22.462 -6.049 1.00 62.00 408 LYS A C 1
ATOM 3174 O O . LYS A 1 408 ? 48.379 -22.128 -7.148 1.00 62.00 408 LYS A O 1
ATOM 3179 N N . SER A 1 409 ? 49.887 -21.907 -5.487 1.00 41.34 409 SER A N 1
ATOM 3180 C CA . SER A 1 409 ? 50.796 -21.035 -6.219 1.00 41.34 409 SER A CA 1
ATOM 3181 C C . SER A 1 409 ? 51.290 -21.798 -7.446 1.00 41.34 409 SER A C 1
ATOM 3183 O O . SER A 1 409 ? 51.973 -22.817 -7.323 1.00 41.34 409 SER A O 1
ATOM 3185 N N . VAL A 1 410 ? 50.882 -21.345 -8.625 1.00 36.31 410 VAL A N 1
ATOM 3186 C CA . VAL A 1 410 ? 51.624 -21.628 -9.847 1.00 36.31 410 VAL A CA 1
ATOM 3187 C C . VAL A 1 410 ? 52.695 -20.547 -9.872 1.00 36.31 410 VAL A C 1
ATOM 3189 O O . VAL A 1 410 ? 52.364 -19.384 -10.102 1.00 36.31 410 VAL A O 1
ATOM 3192 N N . ASP A 1 411 ? 53.915 -20.923 -9.491 1.00 31.61 411 ASP A N 1
ATOM 3193 C CA . ASP A 1 411 ? 55.115 -20.162 -9.861 1.00 31.61 411 ASP A CA 1
ATOM 3194 C C . ASP A 1 411 ? 55.172 -19.959 -11.383 1.00 31.61 411 ASP A C 1
ATOM 3196 O O . ASP A 1 411 ? 54.796 -20.907 -12.122 1.00 31.61 411 ASP A O 1
#